Protein AF-A0A1Z4GR57-F1 (afdb_monomer_lite)

Structure (mmCIF, N/CA/C/O backbone):
data_AF-A0A1Z4GR57-F1
#
_entry.id   AF-A0A1Z4GR57-F1
#
loop_
_atom_site.group_PDB
_atom_site.id
_atom_site.type_symbol
_atom_site.label_atom_id
_atom_site.label_alt_id
_atom_site.label_comp_id
_atom_site.label_asym_id
_atom_site.label_entity_id
_atom_site.label_seq_id
_atom_site.pdbx_PDB_ins_code
_atom_site.Cartn_x
_atom_site.Cartn_y
_atom_site.Cartn_z
_atom_site.occupancy
_atom_site.B_iso_or_equiv
_atom_site.auth_seq_id
_atom_site.auth_comp_id
_atom_site.auth_asym_id
_atom_site.auth_atom_id
_atom_site.pdbx_PDB_model_num
ATOM 1 N N . MET A 1 1 ? -4.574 23.357 -14.751 1.00 42.66 1 MET A N 1
ATOM 2 C CA . MET A 1 1 ? -4.549 22.077 -14.003 1.00 42.66 1 MET A CA 1
ATOM 3 C C . MET A 1 1 ? -5.252 22.141 -12.640 1.00 42.66 1 MET A C 1
ATOM 5 O O . MET A 1 1 ? -5.499 21.098 -12.061 1.00 42.66 1 MET A O 1
ATOM 9 N N . THR A 1 2 ? -5.657 23.315 -12.144 1.00 31.98 2 THR A N 1
ATOM 10 C CA . THR A 1 2 ? -6.322 23.489 -10.835 1.00 31.98 2 THR A CA 1
ATOM 11 C C . THR A 1 2 ? -7.775 22.995 -10.785 1.00 31.98 2 THR A C 1
ATOM 13 O O . THR A 1 2 ? -8.180 22.404 -9.797 1.00 31.98 2 THR A O 1
ATOM 16 N N . ARG A 1 3 ? -8.556 23.144 -11.865 1.00 28.36 3 ARG A N 1
ATOM 17 C CA . ARG A 1 3 ? -10.007 22.853 -11.862 1.00 28.36 3 ARG A CA 1
ATOM 18 C C . ARG A 1 3 ? -10.368 21.357 -11.758 1.00 28.36 3 ARG A C 1
ATOM 20 O O . ARG A 1 3 ? -11.441 21.025 -11.270 1.00 28.36 3 ARG A O 1
ATOM 27 N N . THR A 1 4 ? -9.483 20.454 -12.186 1.00 39.44 4 THR A N 1
ATOM 28 C CA . THR A 1 4 ? -9.696 18.993 -12.132 1.00 39.44 4 THR A CA 1
ATOM 29 C C . THR A 1 4 ? -9.358 18.398 -10.762 1.00 39.44 4 THR A C 1
ATOM 31 O O . THR A 1 4 ? -10.115 17.561 -10.271 1.00 39.44 4 THR A O 1
ATOM 34 N N . ALA A 1 5 ? -8.285 18.868 -10.112 1.00 37.75 5 ALA A N 1
ATOM 35 C CA . ALA A 1 5 ? -7.893 18.437 -8.765 1.00 37.75 5 ALA A CA 1
ATOM 36 C C . ALA A 1 5 ? -8.927 18.847 -7.700 1.00 37.75 5 ALA A C 1
ATOM 38 O O . ALA A 1 5 ? -9.282 18.033 -6.850 1.00 37.75 5 ALA A O 1
ATOM 39 N N . THR A 1 6 ? -9.487 20.059 -7.803 1.00 46.75 6 THR A N 1
ATOM 40 C CA . THR A 1 6 ? -10.558 20.531 -6.909 1.00 46.75 6 THR A CA 1
ATOM 41 C C . THR A 1 6 ? -11.813 19.659 -7.021 1.00 46.75 6 THR A C 1
ATOM 43 O O . THR A 1 6 ? -12.333 19.220 -6.001 1.00 46.75 6 THR A O 1
ATOM 46 N N . SER A 1 7 ? -12.230 19.288 -8.241 1.00 49.38 7 SER A N 1
ATOM 47 C CA . SER A 1 7 ? -13.405 18.417 -8.433 1.00 49.38 7 SER A CA 1
ATOM 48 C C . SER A 1 7 ? -13.207 16.989 -7.898 1.00 49.38 7 SER A C 1
ATOM 50 O O . SER A 1 7 ? -14.155 16.362 -7.430 1.00 49.38 7 SER A O 1
ATOM 52 N N . SER A 1 8 ? -11.968 16.480 -7.929 1.00 53.84 8 SER A N 1
ATOM 53 C CA . SER A 1 8 ? -11.618 15.155 -7.400 1.00 53.84 8 SER A CA 1
ATOM 54 C C . SER A 1 8 ? -11.653 15.137 -5.869 1.00 53.84 8 SER A C 1
ATOM 56 O O . SER A 1 8 ? -12.240 14.234 -5.273 1.00 53.84 8 SER A O 1
ATOM 58 N N . ASN A 1 9 ? -11.108 16.171 -5.220 1.00 62.72 9 ASN A N 1
ATOM 59 C CA . ASN A 1 9 ? -11.150 16.299 -3.762 1.00 62.72 9 ASN A CA 1
ATOM 60 C C . ASN A 1 9 ? -12.577 16.529 -3.240 1.00 62.72 9 ASN A C 1
ATOM 62 O O . ASN A 1 9 ? -12.956 15.936 -2.231 1.00 62.72 9 ASN A O 1
ATOM 66 N N . GLU A 1 10 ? -13.398 17.305 -3.951 1.00 70.88 10 GLU A N 1
ATOM 67 C CA . GLU A 1 10 ? -14.823 17.473 -3.629 1.00 70.88 10 GLU A CA 1
ATOM 68 C C . GLU A 1 10 ? -15.596 16.151 -3.729 1.00 70.88 10 GLU A C 1
ATOM 70 O O . GLU A 1 10 ? -16.397 15.824 -2.850 1.00 70.88 10 GLU A O 1
ATOM 75 N N . ALA A 1 11 ? -15.333 15.351 -4.767 1.00 71.25 11 ALA A N 1
ATOM 76 C CA . ALA A 1 11 ? -15.950 14.037 -4.920 1.00 71.25 11 ALA A CA 1
ATOM 77 C C . ALA A 1 11 ? -15.535 13.070 -3.797 1.00 71.25 11 ALA A C 1
ATOM 79 O O . ALA A 1 11 ? -16.400 12.406 -3.219 1.00 71.25 11 ALA A O 1
ATOM 80 N N . LYS A 1 12 ? -14.242 13.031 -3.437 1.00 75.56 12 LYS A N 1
ATOM 81 C CA . LYS A 1 12 ? -13.728 12.220 -2.318 1.00 75.56 12 LYS A CA 1
ATOM 82 C C . LYS A 1 12 ? -14.338 12.640 -0.979 1.00 75.56 12 LYS A C 1
ATOM 84 O O . LYS A 1 12 ? -14.822 11.781 -0.247 1.00 75.56 12 LYS A O 1
ATOM 89 N N . SER A 1 13 ? -14.417 13.944 -0.699 1.00 80.12 13 SER A N 1
ATOM 90 C CA . SER A 1 13 ? -15.080 14.471 0.505 1.00 80.12 13 SER A CA 1
ATOM 91 C C . SER A 1 13 ? -16.563 14.078 0.559 1.00 80.12 13 SER A C 1
ATOM 93 O O . SER A 1 13 ? -17.055 13.631 1.594 1.00 80.12 13 SER A O 1
ATOM 95 N N . LYS A 1 14 ? -17.285 14.138 -0.568 1.00 85.75 14 LYS A N 1
ATOM 96 C CA . LYS A 1 14 ? -18.696 13.720 -0.626 1.00 85.75 14 LYS A CA 1
ATOM 97 C C . LYS A 1 14 ? -18.886 12.225 -0.345 1.00 85.75 14 LYS A C 1
ATOM 99 O O . LYS A 1 14 ? -19.873 11.846 0.284 1.00 85.75 14 LYS A O 1
ATOM 104 N N . ILE A 1 15 ? -17.974 11.373 -0.815 1.00 88.19 15 ILE A N 1
ATOM 105 C CA . ILE A 1 15 ? -17.998 9.930 -0.526 1.00 88.19 15 ILE A CA 1
ATOM 106 C C . ILE A 1 15 ? -17.694 9.678 0.953 1.00 88.19 15 ILE A C 1
ATOM 108 O O . ILE A 1 15 ? -18.416 8.909 1.585 1.00 88.19 15 ILE A O 1
ATOM 112 N N . ALA A 1 16 ? -16.685 10.355 1.508 1.00 91.69 16 ALA A N 1
ATOM 113 C CA . ALA A 1 16 ? -16.329 10.260 2.919 1.00 91.69 16 ALA A CA 1
ATOM 114 C C . ALA A 1 16 ? -17.514 10.614 3.829 1.00 91.69 16 ALA A C 1
ATOM 116 O O . ALA A 1 16 ? -17.901 9.801 4.667 1.00 91.69 16 ALA A O 1
ATOM 117 N N . LYS A 1 17 ? -18.177 11.754 3.578 1.00 94.38 17 LYS A N 1
ATOM 118 C CA . LYS A 1 17 ? -19.392 12.169 4.302 1.00 94.38 17 LYS A CA 1
ATOM 119 C C . LYS A 1 17 ? -20.479 11.098 4.275 1.00 94.38 17 LYS A C 1
ATOM 121 O O . LYS A 1 17 ? -20.983 10.719 5.322 1.00 94.38 17 LYS A O 1
ATOM 126 N N . ARG A 1 18 ? -20.777 10.531 3.101 1.00 93.94 18 ARG A N 1
ATOM 127 C CA . ARG A 1 18 ? -21.782 9.458 2.964 1.00 93.94 18 ARG A CA 1
ATOM 128 C C . ARG A 1 18 ? -21.421 8.192 3.741 1.00 93.94 18 ARG A C 1
ATOM 130 O O . ARG A 1 18 ? -22.313 7.536 4.273 1.00 93.94 18 ARG A O 1
ATOM 137 N N . ARG A 1 19 ? -20.139 7.812 3.779 1.00 94.69 19 ARG A N 1
ATOM 138 C CA . ARG A 1 19 ? -19.682 6.645 4.551 1.00 94.69 19 ARG A CA 1
ATOM 139 C C . ARG A 1 19 ? -19.833 6.889 6.048 1.00 94.69 19 ARG A C 1
ATOM 141 O O . ARG A 1 19 ? -20.390 6.033 6.728 1.00 94.69 19 ARG A O 1
ATOM 148 N N . ILE A 1 20 ? -19.432 8.069 6.523 1.00 97.38 20 ILE A N 1
ATOM 149 C CA . ILE A 1 20 ? -19.618 8.491 7.918 1.00 97.38 20 ILE A CA 1
ATOM 150 C C . ILE A 1 20 ? -21.111 8.503 8.266 1.00 97.38 20 ILE A C 1
ATOM 152 O O . ILE A 1 20 ? -21.513 7.848 9.216 1.00 97.38 20 ILE A O 1
ATOM 156 N N . GLU A 1 21 ? -21.959 9.134 7.449 1.00 96.81 21 GLU A N 1
ATOM 157 C CA . GLU A 1 21 ? -23.418 9.147 7.634 1.00 96.81 21 GLU A CA 1
ATOM 158 C C . GLU A 1 21 ? -24.011 7.732 7.692 1.00 96.81 21 GLU A C 1
ATOM 160 O O . GLU A 1 21 ? -24.845 7.437 8.548 1.00 96.81 21 GLU A O 1
ATOM 165 N N . SER A 1 22 ? -23.579 6.833 6.802 1.00 96.06 22 SER A N 1
ATOM 166 C CA . SER A 1 22 ? -24.030 5.439 6.797 1.00 96.06 22 SER A CA 1
ATOM 167 C C . SER A 1 22 ? -23.591 4.684 8.052 1.00 96.06 22 SER A C 1
ATOM 169 O O . SER A 1 22 ? -24.362 3.874 8.569 1.00 96.06 22 SER A O 1
ATOM 171 N N . PHE A 1 23 ? -22.371 4.924 8.531 1.00 97.50 23 PHE A N 1
ATOM 172 C CA . PHE A 1 23 ? -21.847 4.340 9.762 1.00 97.50 23 PHE A CA 1
ATOM 173 C C . PHE A 1 23 ? -22.635 4.842 10.979 1.00 97.50 23 PHE A C 1
ATOM 175 O O . PHE A 1 23 ? -23.180 4.035 11.732 1.00 97.50 23 PHE A O 1
ATOM 182 N N . THR A 1 24 ? -22.814 6.159 11.101 1.00 97.56 24 THR A N 1
ATOM 183 C CA . THR A 1 24 ? -23.592 6.792 12.174 1.00 97.56 24 THR A CA 1
ATOM 184 C C . THR A 1 24 ? -25.047 6.334 12.161 1.00 97.56 24 THR A C 1
ATOM 186 O O . THR A 1 24 ? -25.613 6.044 13.208 1.00 97.56 24 THR A O 1
ATOM 189 N N . LYS A 1 25 ? -25.667 6.193 10.984 1.00 96.94 25 LYS A N 1
ATOM 190 C CA . LYS A 1 25 ? -27.041 5.682 10.871 1.00 96.94 25 LYS A CA 1
ATOM 191 C C . LYS A 1 25 ? -27.164 4.229 11.332 1.00 96.94 25 LYS A C 1
ATOM 193 O O . LYS A 1 25 ? -28.206 3.849 11.859 1.00 96.94 25 LYS A O 1
ATOM 198 N N . ARG A 1 26 ? -26.138 3.410 11.090 1.00 96.75 26 ARG A N 1
ATOM 199 C CA . ARG A 1 26 ? -26.137 1.988 11.449 1.00 96.75 26 ARG A CA 1
ATOM 200 C C . ARG A 1 26 ? -25.920 1.772 12.944 1.00 96.75 26 ARG A C 1
ATOM 202 O O . ARG A 1 26 ? -26.606 0.935 13.520 1.00 96.75 26 ARG A O 1
ATOM 209 N N . PHE A 1 27 ? -24.963 2.479 13.538 1.00 97.38 27 PHE A N 1
ATOM 210 C CA . PHE A 1 27 ? -24.504 2.199 14.900 1.00 97.38 27 PHE A CA 1
ATOM 211 C C . PHE A 1 27 ? -24.926 3.247 15.936 1.00 97.38 27 PHE A C 1
ATOM 213 O O . PHE A 1 27 ? -24.988 2.948 17.124 1.00 97.38 27 PHE A O 1
ATOM 220 N N . GLY A 1 28 ? -25.291 4.448 15.490 1.00 96.88 28 GLY A N 1
ATOM 221 C CA . GLY A 1 28 ? -25.711 5.556 16.338 1.00 96.88 28 GLY A CA 1
ATOM 222 C C . GLY A 1 28 ? -24.628 6.613 16.546 1.00 96.88 28 GLY A C 1
ATOM 223 O O . GLY A 1 28 ? -23.469 6.470 16.153 1.00 96.88 28 GLY A O 1
ATOM 224 N N . GLU A 1 29 ? -25.038 7.706 17.183 1.00 96.75 29 GLU A N 1
ATOM 225 C CA . GLU A 1 29 ? -24.188 8.863 17.473 1.00 96.75 29 GLU A CA 1
ATOM 226 C C . GLU A 1 29 ? -23.002 8.561 18.417 1.00 96.75 29 GLU A C 1
ATOM 228 O O . GLU A 1 29 ? -21.906 9.059 18.156 1.00 96.75 29 GLU A O 1
ATOM 233 N N . PRO A 1 30 ? -23.124 7.687 19.440 1.00 98.12 30 PRO A N 1
ATOM 234 C CA . PRO A 1 30 ? -21.979 7.340 20.283 1.00 98.12 30 PRO A CA 1
ATOM 235 C C . PRO A 1 30 ? -20.807 6.702 19.519 1.00 98.12 30 PRO A C 1
ATOM 237 O O . PRO A 1 30 ? -19.645 7.006 19.789 1.00 98.12 30 PRO A O 1
ATOM 240 N N . HIS A 1 31 ? -21.079 5.860 18.516 1.00 98.38 31 HIS A N 1
ATOM 241 C CA . HIS A 1 31 ? -20.031 5.299 17.654 1.00 98.38 31 HIS A CA 1
ATOM 242 C C . HIS A 1 31 ? -19.372 6.365 16.784 1.00 98.38 31 HIS A C 1
ATOM 244 O O . HIS A 1 31 ? -18.164 6.315 16.557 1.00 98.38 31 HIS A O 1
ATOM 250 N N . PHE A 1 32 ? -20.145 7.348 16.321 1.00 98.19 32 PHE A N 1
ATOM 251 C CA . PHE A 1 32 ? -19.606 8.495 15.599 1.00 98.19 32 PHE A CA 1
ATOM 252 C C . PHE A 1 32 ? -18.640 9.313 16.466 1.00 98.19 32 PHE A C 1
ATOM 254 O O . PHE A 1 32 ? -17.563 9.676 15.998 1.00 98.19 32 PHE A O 1
ATOM 261 N N . TYR A 1 33 ? -18.956 9.533 17.745 1.00 98.50 33 TYR A N 1
ATOM 262 C CA . TYR A 1 33 ? -18.042 10.204 18.673 1.00 98.50 33 TYR A CA 1
ATOM 263 C C . TYR A 1 33 ? -16.714 9.456 18.830 1.00 98.50 33 TYR A C 1
ATOM 265 O O . TYR A 1 33 ? -15.650 10.076 18.776 1.00 98.50 33 TYR A O 1
ATOM 273 N N . LEU A 1 34 ? -16.753 8.122 18.945 1.00 98.69 34 LEU A N 1
ATOM 274 C CA . LEU A 1 34 ? -15.528 7.321 18.957 1.00 98.69 34 LEU A CA 1
ATOM 275 C C . LEU A 1 34 ? -14.750 7.457 17.646 1.00 98.69 34 LEU A C 1
ATOM 277 O O . LEU A 1 34 ? -13.534 7.613 17.692 1.00 98.69 34 LEU A O 1
ATOM 281 N N . ALA A 1 35 ? -15.431 7.439 16.497 1.00 98.56 35 ALA A N 1
ATOM 282 C CA . ALA A 1 35 ? -14.794 7.621 15.194 1.00 98.56 35 ALA A CA 1
ATOM 283 C C . ALA A 1 35 ? -14.088 8.985 15.086 1.00 98.56 35 ALA A C 1
ATOM 285 O O . ALA A 1 35 ? -12.955 9.049 14.609 1.00 98.56 35 ALA A O 1
ATOM 286 N N . CYS A 1 36 ? -14.696 10.059 15.599 1.00 98.44 36 CYS A N 1
ATOM 287 C CA . CYS A 1 36 ? -14.069 11.382 15.678 1.00 98.44 36 CYS A CA 1
ATOM 288 C C . CYS A 1 36 ? -12.788 11.373 16.527 1.00 98.44 36 CYS A C 1
ATOM 290 O O . CYS A 1 36 ? -11.775 11.932 16.109 1.00 98.44 36 CYS A O 1
ATOM 292 N N . HIS A 1 37 ? -12.795 10.715 17.691 1.00 98.62 37 HIS A N 1
ATOM 293 C CA . HIS A 1 37 ? -11.592 10.574 18.522 1.00 98.62 37 HIS A CA 1
ATOM 294 C C . HIS A 1 37 ? -10.522 9.697 17.849 1.00 98.62 37 HIS A C 1
ATOM 296 O O . HIS A 1 37 ? -9.336 10.025 17.873 1.00 98.62 37 HIS A O 1
ATOM 302 N N . ALA A 1 38 ? -10.939 8.604 17.212 1.00 98.44 38 ALA A N 1
ATOM 303 C CA . ALA A 1 38 ? -10.072 7.655 16.521 1.00 98.44 38 ALA A CA 1
ATOM 304 C C . ALA A 1 38 ? -9.415 8.240 15.260 1.00 98.44 38 ALA A C 1
ATOM 306 O O . ALA A 1 38 ? -8.348 7.787 14.858 1.00 98.44 38 ALA A O 1
ATOM 307 N N . ALA A 1 39 ? -10.005 9.274 14.657 1.00 97.75 39 ALA A N 1
ATOM 308 C CA . ALA A 1 39 ? -9.408 9.997 13.536 1.00 97.75 39 ALA A CA 1
ATOM 309 C C . ALA A 1 39 ? -8.190 10.849 13.937 1.00 97.75 39 ALA A C 1
ATOM 311 O O . ALA A 1 39 ? -7.437 11.283 13.064 1.00 97.75 39 ALA A O 1
ATOM 312 N N . PHE A 1 40 ? -7.981 11.106 15.234 1.00 97.81 40 PHE A N 1
ATOM 313 C CA . PHE A 1 40 ? -6.868 11.927 15.706 1.00 97.81 40 PHE A CA 1
ATOM 314 C C . PHE A 1 40 ? -5.499 11.250 15.560 1.00 97.81 40 PHE A C 1
ATOM 316 O O . PHE A 1 40 ? -4.642 11.839 14.891 1.00 97.81 40 PHE A O 1
ATOM 323 N N . PRO A 1 41 ? -5.265 10.028 16.079 1.00 96.94 41 PRO A N 1
ATOM 324 C CA . PRO A 1 41 ? -4.079 9.259 15.716 1.00 96.94 41 PRO A CA 1
ATOM 325 C C . PRO A 1 41 ? -3.933 9.096 14.199 1.00 96.94 41 PRO A C 1
ATOM 327 O O . PRO A 1 41 ? -4.907 9.136 13.444 1.00 96.94 41 PRO A O 1
ATOM 330 N N . LEU A 1 42 ? -2.698 8.920 13.735 1.00 92.50 42 LEU A N 1
ATOM 331 C CA . LEU A 1 42 ? -2.450 8.650 12.318 1.00 92.50 42 LEU A CA 1
ATOM 332 C C . LEU A 1 42 ? -2.842 7.216 11.941 1.00 92.50 42 LEU A C 1
ATOM 334 O O . LEU A 1 42 ? -3.368 6.978 10.861 1.00 92.50 42 LEU A O 1
ATOM 338 N N . ALA A 1 43 ? -2.606 6.289 12.863 1.00 92.56 43 ALA A N 1
ATOM 339 C CA . ALA A 1 43 ? -2.978 4.887 12.766 1.00 92.56 43 ALA A CA 1
ATOM 340 C C . ALA A 1 43 ? -3.443 4.368 14.137 1.00 92.56 43 ALA A C 1
ATOM 342 O O . ALA A 1 43 ? -3.161 4.966 15.179 1.00 92.56 43 ALA A O 1
ATOM 343 N N . LEU A 1 44 ? -4.171 3.262 14.139 1.00 95.12 44 LEU A N 1
ATOM 344 C CA . LEU A 1 44 ? -4.877 2.715 15.287 1.00 95.12 44 LEU A CA 1
ATOM 345 C C . LEU A 1 44 ? -4.426 1.287 15.550 1.00 95.12 44 LEU A C 1
ATOM 347 O O . LEU A 1 44 ? -4.301 0.487 14.630 1.00 95.12 44 LEU A O 1
ATOM 351 N N . THR A 1 45 ? -4.260 0.954 16.822 1.00 93.94 45 THR A N 1
ATOM 352 C CA . THR A 1 45 ? -4.267 -0.434 17.284 1.00 93.94 45 THR A CA 1
ATOM 353 C C . THR A 1 45 ? -5.534 -0.669 18.105 1.00 93.94 45 THR A C 1
ATOM 355 O O . THR A 1 45 ? -6.080 0.300 18.647 1.00 93.94 45 THR A O 1
ATOM 358 N N . PRO A 1 46 ? -6.022 -1.917 18.240 1.00 94.50 46 PRO A N 1
ATOM 359 C CA . PRO A 1 46 ? -7.118 -2.221 19.156 1.00 94.50 46 PRO A CA 1
ATOM 360 C C . PRO A 1 46 ? -6.839 -1.698 20.565 1.00 94.50 46 PRO A C 1
ATOM 362 O O . PRO A 1 46 ? -7.708 -1.078 21.170 1.00 94.50 46 PRO A O 1
ATOM 365 N N . ASP A 1 47 ? -5.604 -1.866 21.045 1.00 94.31 47 ASP A N 1
ATOM 366 C CA . ASP A 1 47 ? -5.160 -1.360 22.344 1.00 94.31 47 ASP A CA 1
ATOM 367 C C . ASP A 1 47 ? -5.303 0.167 22.453 1.00 94.31 47 ASP A C 1
ATOM 369 O O . ASP A 1 47 ? -5.989 0.656 23.351 1.00 94.31 47 ASP A O 1
ATOM 373 N N . LEU A 1 48 ? -4.739 0.929 21.510 1.00 95.56 48 LEU A N 1
ATOM 374 C CA . LEU A 1 48 ? -4.854 2.390 21.491 1.00 95.56 48 LEU A CA 1
ATOM 375 C C . LEU A 1 48 ? -6.320 2.835 21.425 1.00 95.56 48 LEU A C 1
ATOM 377 O O . LEU A 1 48 ? -6.718 3.768 22.122 1.00 95.56 48 LEU A O 1
ATOM 381 N N . LEU A 1 49 ? -7.142 2.165 20.615 1.00 97.94 49 LEU A N 1
ATOM 382 C CA . LEU A 1 49 ? -8.546 2.528 20.459 1.00 97.94 49 LEU A CA 1
ATOM 383 C C . LEU A 1 49 ? -9.376 2.215 21.715 1.00 97.94 49 LEU A C 1
ATOM 385 O O . LEU A 1 49 ? -10.237 3.015 22.078 1.00 97.94 49 LEU A O 1
ATOM 389 N N . TYR A 1 50 ? -9.086 1.124 22.431 1.00 98.06 50 TYR A N 1
ATOM 390 C CA . TYR A 1 50 ? -9.677 0.870 23.748 1.00 98.06 50 TYR A CA 1
ATOM 391 C C . TYR A 1 50 ? -9.238 1.908 24.784 1.00 98.06 50 TYR A C 1
ATOM 393 O O . TYR A 1 50 ? -10.064 2.345 25.586 1.00 98.06 50 TYR A O 1
ATOM 401 N N . HIS A 1 51 ? -7.982 2.360 24.755 1.00 98.06 51 HIS A N 1
ATOM 402 C CA . HIS A 1 51 ? -7.539 3.434 25.643 1.00 98.06 51 HIS A CA 1
ATOM 403 C C . HIS A 1 51 ? -8.218 4.769 25.310 1.00 98.06 51 HIS A C 1
ATOM 405 O O . HIS A 1 51 ? -8.626 5.481 26.229 1.00 98.06 51 HIS A O 1
ATOM 411 N N . LEU A 1 52 ? -8.408 5.096 24.027 1.00 98.25 52 LEU A N 1
ATOM 412 C CA . LEU A 1 52 ? -9.207 6.254 23.617 1.00 98.25 52 LEU A CA 1
ATOM 413 C C . LEU A 1 52 ? -10.643 6.133 24.134 1.00 98.25 52 LEU A C 1
ATOM 415 O O . LEU A 1 52 ? -11.147 7.044 24.786 1.00 98.25 52 LEU A O 1
ATOM 419 N N . TRP A 1 53 ? -11.286 4.990 23.899 1.00 98.44 53 TRP A N 1
ATOM 420 C CA . TRP A 1 53 ? -12.630 4.723 24.400 1.00 98.44 53 TRP A CA 1
ATOM 421 C C . TRP A 1 53 ? -12.713 4.914 25.921 1.00 98.44 53 TRP A C 1
ATOM 423 O O . TRP A 1 53 ? -13.590 5.633 26.392 1.00 98.44 53 TRP A O 1
ATOM 433 N N . ALA A 1 54 ? -11.787 4.346 26.694 1.00 97.81 54 ALA A N 1
ATOM 434 C CA . ALA A 1 54 ? -11.816 4.423 28.153 1.00 97.81 54 ALA A CA 1
ATOM 435 C C . ALA A 1 54 ? -11.620 5.852 28.695 1.00 97.81 54 ALA A C 1
ATOM 437 O O . ALA A 1 54 ? -12.224 6.210 29.705 1.00 97.81 54 ALA A O 1
ATOM 438 N N . ASN A 1 55 ? -10.796 6.672 28.035 1.00 98.00 55 ASN A N 1
ATOM 439 C CA . ASN A 1 55 ? -10.453 8.017 28.512 1.00 98.00 55 ASN A CA 1
ATOM 440 C C . ASN A 1 55 ? -11.426 9.108 28.033 1.00 98.00 55 ASN A C 1
ATOM 442 O O . ASN A 1 55 ? -11.505 10.167 28.651 1.00 98.00 55 ASN A O 1
ATOM 446 N N . PHE A 1 56 ? -12.185 8.862 26.962 1.00 98.00 56 PHE A N 1
ATOM 447 C CA . PHE A 1 56 ? -12.998 9.881 26.291 1.00 98.00 56 PHE A CA 1
ATOM 448 C C . PHE A 1 56 ? -14.493 9.527 26.268 1.00 98.00 56 PHE A C 1
ATOM 450 O O . PHE A 1 56 ? -15.132 9.533 25.219 1.00 98.00 56 PHE A O 1
ATOM 457 N N . GLN A 1 57 ? -15.055 9.224 27.445 1.00 98.00 57 GLN A N 1
ATOM 458 C CA . GLN A 1 57 ? -16.489 8.930 27.641 1.00 98.00 57 GLN A CA 1
ATOM 459 C C . GLN A 1 57 ? -17.365 10.163 27.892 1.00 98.00 57 GLN A C 1
ATOM 461 O O . GLN A 1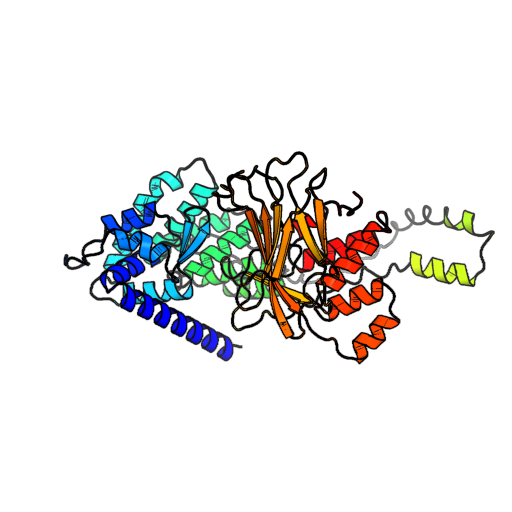 57 ? -18.593 10.060 27.883 1.00 98.00 57 GLN A O 1
ATOM 466 N N . GLN A 1 58 ? -16.755 11.317 28.143 1.00 98.06 58 GLN A N 1
ATOM 467 C CA . GLN A 1 58 ? -17.447 12.581 28.381 1.00 98.06 58 GLN A CA 1
ATOM 468 C C . GLN A 1 58 ? -17.025 13.609 27.346 1.00 98.06 58 GLN A C 1
ATOM 470 O O . GLN A 1 58 ? -15.882 13.573 26.898 1.00 98.06 58 GLN A O 1
ATOM 475 N N . ASP A 1 59 ? -17.930 14.517 26.990 1.00 97.50 59 ASP A N 1
ATOM 476 C CA . ASP A 1 59 ? -17.675 15.689 26.155 1.00 97.50 59 ASP A CA 1
ATOM 477 C C . ASP A 1 59 ? -16.885 16.775 26.929 1.00 97.50 59 ASP A C 1
ATOM 479 O O . ASP A 1 59 ? -16.544 16.586 28.098 1.00 97.50 59 ASP A O 1
ATOM 483 N N . VAL A 1 60 ? -16.520 17.893 26.288 1.00 97.12 60 VAL A N 1
ATOM 484 C CA . VAL A 1 60 ? -15.732 18.958 26.959 1.00 97.12 60 VAL A CA 1
ATOM 485 C C . VAL A 1 60 ? -16.527 19.741 28.011 1.00 97.12 60 VAL A C 1
ATOM 487 O O . VAL A 1 60 ? -15.949 20.500 28.785 1.00 97.12 60 VAL A O 1
ATOM 490 N N . ASN A 1 61 ? -17.843 19.531 28.063 1.00 96.31 61 ASN A N 1
ATOM 491 C CA . ASN A 1 61 ? -18.769 20.095 29.039 1.00 96.31 61 ASN A CA 1
ATOM 492 C C . ASN A 1 61 ? -19.154 19.065 30.123 1.00 96.31 61 ASN A C 1
ATOM 494 O O . ASN A 1 61 ? -20.093 19.301 30.885 1.00 96.31 61 ASN A O 1
ATOM 498 N N . SER A 1 62 ? -18.440 17.934 30.201 1.00 96.12 62 SER A N 1
ATOM 499 C CA . SER A 1 62 ? -18.664 16.828 31.144 1.00 96.12 62 SER A CA 1
ATOM 500 C C . SER A 1 62 ? -19.968 16.036 30.944 1.00 96.12 62 SER A C 1
ATOM 502 O O . SER A 1 62 ? -20.372 15.281 31.831 1.00 96.12 62 SER A O 1
ATOM 504 N N . ASN A 1 63 ? -20.630 16.152 29.790 1.00 97.56 63 ASN A N 1
ATOM 505 C CA . ASN A 1 63 ? -21.789 15.323 29.451 1.00 97.56 63 ASN A CA 1
ATOM 506 C C . ASN A 1 63 ? -21.343 13.941 28.967 1.00 97.56 63 ASN A C 1
ATOM 508 O O . ASN A 1 63 ? -20.370 13.821 28.227 1.00 97.56 63 ASN A O 1
ATOM 512 N N . LEU A 1 64 ? -22.073 12.886 29.339 1.00 97.75 64 LEU A N 1
ATOM 513 C CA . LEU A 1 64 ? -21.768 11.524 28.894 1.00 97.75 64 LEU A CA 1
ATOM 514 C C . LEU A 1 64 ? -22.047 11.345 27.396 1.00 97.75 64 LEU A C 1
ATOM 516 O O . LEU A 1 64 ? -23.155 11.594 26.927 1.00 97.75 64 LEU A O 1
ATOM 520 N N . LEU A 1 65 ? -21.055 10.821 26.678 1.00 97.56 65 LEU A N 1
ATOM 521 C CA . LEU A 1 65 ? -21.144 10.450 25.263 1.00 97.56 65 LEU A CA 1
ATOM 522 C C . LEU A 1 65 ? -21.761 9.057 25.059 1.00 97.56 65 LEU A C 1
ATOM 524 O O . LEU A 1 65 ? -22.167 8.722 23.950 1.00 97.56 65 LEU A O 1
ATOM 528 N N . ASN A 1 66 ? -21.835 8.251 26.128 1.00 97.12 66 ASN A N 1
ATOM 529 C CA . ASN A 1 66 ? -22.427 6.907 26.155 1.00 97.12 66 ASN A CA 1
ATOM 530 C C . ASN A 1 66 ? -21.864 5.957 25.082 1.00 97.12 66 ASN A C 1
ATOM 532 O O . ASN A 1 66 ? -22.611 5.195 24.466 1.00 97.12 66 ASN A O 1
ATOM 536 N N . ILE A 1 67 ? -20.550 6.000 24.846 1.00 98.31 67 ILE A N 1
ATOM 537 C CA . ILE A 1 67 ? -19.893 5.191 23.814 1.00 98.31 67 ILE A CA 1
ATOM 538 C C . ILE A 1 67 ? -19.788 3.743 24.315 1.00 98.31 67 ILE A C 1
ATOM 540 O O . ILE A 1 67 ? -19.060 3.488 25.280 1.00 98.31 67 ILE A O 1
ATOM 544 N N . PRO A 1 68 ? -20.461 2.763 23.688 1.00 97.44 68 PRO A N 1
ATOM 545 C CA . PRO A 1 68 ? -20.413 1.387 24.162 1.00 97.44 68 PRO A CA 1
ATOM 546 C C . PRO A 1 68 ? -19.050 0.758 23.848 1.00 97.44 68 PRO A C 1
ATOM 548 O O . PRO A 1 68 ? -18.435 1.068 22.833 1.00 97.44 68 PRO A O 1
ATOM 551 N N . TRP A 1 69 ? -18.585 -0.170 24.687 1.00 93.56 69 TRP A N 1
ATOM 552 C CA . TRP A 1 69 ? -17.284 -0.834 24.500 1.00 93.56 69 TRP A CA 1
ATOM 553 C C . TRP A 1 69 ? -17.167 -1.565 23.149 1.00 93.56 69 TRP A C 1
ATOM 555 O O . TRP A 1 69 ? -16.088 -1.613 22.563 1.00 93.56 69 TRP A O 1
ATOM 565 N N . ILE A 1 70 ? -18.288 -2.077 22.619 1.00 96.88 70 ILE A N 1
ATOM 566 C CA . ILE A 1 70 ? -18.348 -2.754 21.313 1.00 96.88 70 ILE A CA 1
ATOM 567 C C . ILE A 1 70 ? -18.056 -1.809 20.137 1.00 96.88 70 ILE A C 1
ATOM 569 O O . ILE A 1 70 ? -17.632 -2.271 19.080 1.00 96.88 70 ILE A O 1
ATOM 573 N N . ALA A 1 71 ? -18.187 -0.487 20.332 1.00 98.06 71 ALA A N 1
ATOM 574 C CA . ALA A 1 71 ? -17.906 0.504 19.296 1.00 98.06 71 ALA A CA 1
ATOM 575 C C . ALA A 1 71 ? -16.462 0.435 18.785 1.00 98.06 71 ALA A C 1
ATOM 577 O O . ALA A 1 71 ? -16.209 0.790 17.637 1.00 98.06 71 ALA A O 1
ATOM 578 N N . VAL A 1 72 ? -15.528 -0.057 19.606 1.00 97.94 72 VAL A N 1
ATOM 579 C CA . VAL A 1 72 ? -14.139 -0.297 19.200 1.00 97.94 72 VAL A CA 1
ATOM 580 C C . VAL A 1 72 ? -14.080 -1.325 18.069 1.00 97.94 72 VAL A C 1
ATOM 582 O O . VAL A 1 72 ? -13.523 -1.041 17.012 1.00 97.94 72 VAL A O 1
ATOM 585 N N . ALA A 1 73 ? -14.693 -2.495 18.259 1.00 96.12 73 ALA A N 1
ATOM 586 C CA . ALA A 1 73 ? -14.715 -3.544 17.243 1.00 96.12 73 ALA A CA 1
ATOM 587 C C . ALA A 1 73 ? -15.543 -3.126 16.019 1.00 96.12 73 ALA A C 1
ATOM 589 O O . ALA A 1 73 ? -15.099 -3.316 14.888 1.00 96.12 73 ALA A O 1
ATOM 590 N N . ASP A 1 74 ? -16.705 -2.503 16.240 1.00 98.06 74 ASP A N 1
ATOM 591 C CA . ASP A 1 74 ? -17.568 -2.022 15.157 1.00 98.06 74 ASP A CA 1
ATOM 592 C C . ASP A 1 74 ? -16.854 -0.997 14.269 1.00 98.06 74 ASP A C 1
ATOM 594 O O . ASP A 1 74 ? -17.028 -1.025 13.054 1.00 98.06 74 ASP A O 1
ATOM 598 N N . LEU A 1 75 ? -16.042 -0.107 14.852 1.00 98.12 75 LEU A N 1
ATOM 599 C CA . LEU A 1 75 ? -15.268 0.878 14.102 1.00 98.12 75 LEU A CA 1
ATOM 600 C C . LEU A 1 75 ? -14.132 0.222 13.309 1.00 98.12 75 LEU A C 1
ATOM 602 O O . LEU A 1 75 ? -14.027 0.470 12.108 1.00 98.12 75 LEU A O 1
ATOM 606 N N . LEU A 1 76 ? -13.310 -0.621 13.945 1.00 96.00 76 LEU A N 1
ATOM 607 C CA . LEU A 1 76 ? -12.172 -1.277 13.281 1.00 96.00 76 LEU A CA 1
ATOM 608 C C . LEU A 1 76 ? -12.604 -2.181 12.121 1.00 96.00 76 LEU A C 1
ATOM 610 O O . LEU A 1 76 ? -11.902 -2.258 11.120 1.00 96.00 76 LEU A O 1
ATOM 614 N N . LEU A 1 77 ? -13.765 -2.829 12.243 1.00 94.50 77 LEU A N 1
ATOM 615 C CA . LEU A 1 77 ? -14.324 -3.725 11.226 1.00 94.50 77 LEU A CA 1
ATOM 616 C C . LEU A 1 77 ? -15.287 -3.017 10.255 1.00 94.50 77 LEU A C 1
ATOM 618 O O . LEU A 1 77 ? -15.928 -3.666 9.423 1.00 94.50 77 LEU A O 1
ATOM 622 N N . SER A 1 78 ? -15.442 -1.696 10.371 1.00 95.25 78 SER A N 1
ATOM 623 C CA . SER A 1 78 ? -16.266 -0.907 9.454 1.00 95.25 78 SER A CA 1
ATOM 624 C C . SER A 1 78 ? -15.523 -0.560 8.167 1.00 95.25 78 SER A C 1
ATOM 626 O O . SER A 1 78 ? -14.307 -0.639 8.079 1.00 95.25 78 SER A O 1
ATOM 628 N N . ASN A 1 79 ? -16.260 -0.049 7.181 1.00 91.75 79 ASN A N 1
ATOM 629 C CA . ASN A 1 79 ? -15.691 0.519 5.957 1.00 91.75 79 ASN A CA 1
ATOM 630 C C . ASN A 1 79 ? -15.076 1.926 6.138 1.00 91.75 79 ASN A C 1
ATOM 632 O O . ASN A 1 79 ? -14.835 2.614 5.138 1.00 91.75 79 ASN A O 1
ATOM 636 N N . LEU A 1 80 ? -14.908 2.383 7.386 1.00 94.56 80 LEU A N 1
ATOM 637 C CA . LEU A 1 80 ? -14.160 3.596 7.712 1.00 94.56 80 LEU A CA 1
ATOM 638 C C . LEU A 1 80 ? -12.667 3.306 7.912 1.00 94.56 80 LEU A C 1
ATOM 640 O O . LEU A 1 80 ? -11.861 4.213 7.712 1.00 94.56 80 LEU A O 1
ATOM 644 N N . CYS A 1 81 ? -12.321 2.071 8.288 1.00 92.94 81 CYS A N 1
ATOM 645 C CA . CYS A 1 81 ? -10.966 1.636 8.603 1.00 92.94 81 CYS A CA 1
ATOM 646 C C . CYS A 1 81 ? -10.479 0.585 7.601 1.00 92.94 81 CYS A C 1
ATOM 648 O O . CYS A 1 81 ? -11.234 -0.300 7.206 1.00 92.94 81 CYS A O 1
ATOM 650 N N . ASP A 1 82 ? -9.195 0.647 7.272 1.00 88.19 82 ASP A N 1
ATOM 651 C CA . ASP A 1 82 ? -8.468 -0.378 6.534 1.00 88.19 82 ASP A CA 1
ATOM 652 C C . ASP A 1 82 ? -7.434 -1.021 7.470 1.00 88.19 82 ASP A C 1
ATOM 654 O O . ASP A 1 82 ? -6.703 -0.318 8.171 1.00 88.19 82 ASP A O 1
ATOM 658 N N . GLU A 1 83 ? -7.344 -2.353 7.491 1.00 88.00 83 GLU A N 1
ATOM 659 C CA . GLU A 1 83 ? -6.251 -3.053 8.178 1.00 88.00 83 GLU A CA 1
ATOM 660 C C . GLU A 1 83 ? -4.983 -2.972 7.314 1.00 88.00 83 GLU A C 1
ATOM 662 O O . GLU A 1 83 ? -4.910 -3.546 6.225 1.00 88.00 83 GLU A O 1
ATOM 667 N N . VAL A 1 84 ? -3.975 -2.246 7.799 1.00 80.12 84 VAL A N 1
ATOM 668 C CA . VAL A 1 84 ? -2.709 -1.984 7.087 1.00 80.12 84 VAL A CA 1
ATOM 669 C C . VAL A 1 84 ? -1.539 -2.812 7.622 1.00 80.12 84 VAL A C 1
ATOM 671 O O . VAL A 1 84 ? -0.450 -2.828 7.049 1.00 80.12 84 VAL A O 1
ATOM 674 N N . GLY A 1 85 ? -1.755 -3.530 8.720 1.00 72.06 85 GLY A N 1
ATOM 675 C CA . GLY A 1 85 ? -0.811 -4.457 9.324 1.00 72.06 85 GLY A CA 1
ATOM 676 C C . GLY A 1 85 ? -1.474 -5.218 10.466 1.00 72.06 85 GLY A C 1
ATOM 677 O O . GLY A 1 85 ? -2.597 -4.908 10.846 1.00 72.06 85 GLY A O 1
ATOM 678 N N . TYR A 1 86 ? -0.778 -6.203 11.038 1.00 72.06 86 TYR A N 1
ATOM 679 C CA . TYR A 1 86 ? -1.331 -6.969 12.158 1.00 72.06 86 TYR A CA 1
ATOM 680 C C . TYR A 1 86 ? -1.699 -6.036 13.313 1.00 72.06 86 TYR A C 1
ATOM 682 O O . TYR A 1 86 ? -0.816 -5.374 13.867 1.00 72.06 86 TYR A O 1
ATOM 690 N N . GLU A 1 87 ? -2.987 -6.017 13.662 1.00 82.25 87 GLU A N 1
ATOM 691 C CA . GLU A 1 87 ? -3.549 -5.132 14.688 1.00 82.25 87 GLU A CA 1
ATOM 692 C C . GLU A 1 87 ? -3.264 -3.643 14.433 1.00 82.25 87 GLU A C 1
ATOM 694 O O . GLU A 1 87 ? -3.266 -2.846 15.368 1.00 82.25 87 GLU A O 1
ATOM 699 N N . LEU A 1 88 ? -3.020 -3.261 13.179 1.00 87.69 88 LEU A N 1
ATOM 700 C CA . LEU A 1 88 ? -2.746 -1.892 12.775 1.00 87.69 88 LEU A CA 1
ATOM 701 C C . LEU A 1 88 ? -3.738 -1.472 11.696 1.00 87.69 88 LEU A C 1
ATOM 703 O O . LEU A 1 88 ? -3.793 -2.056 10.617 1.00 87.69 88 LEU A O 1
ATOM 707 N N . TYR A 1 89 ? -4.491 -0.426 11.995 1.00 93.94 89 TYR A N 1
ATOM 708 C CA . TYR A 1 89 ? -5.582 0.065 11.174 1.00 93.94 89 TYR A CA 1
ATOM 709 C C . TYR A 1 89 ? -5.366 1.535 10.844 1.00 93.94 89 TYR A C 1
ATOM 711 O O . TYR A 1 89 ? -4.858 2.298 11.665 1.00 93.94 89 TYR A O 1
ATOM 719 N N . GLU A 1 90 ? -5.796 1.956 9.668 1.00 92.69 90 GLU A N 1
ATOM 720 C CA . GLU A 1 90 ? -5.834 3.360 9.275 1.00 92.69 90 GLU A CA 1
ATOM 721 C C . GLU A 1 90 ? -7.259 3.731 8.891 1.00 92.69 90 GLU A C 1
ATOM 723 O O . GLU A 1 90 ? -7.952 2.967 8.227 1.00 92.69 90 GLU A O 1
ATOM 728 N N . ILE A 1 91 ? -7.710 4.912 9.306 1.00 94.94 91 ILE A N 1
ATOM 729 C CA . ILE A 1 91 ? -8.949 5.475 8.770 1.00 94.94 91 ILE A CA 1
ATOM 730 C C . ILE A 1 91 ? -8.615 6.061 7.399 1.00 94.94 91 ILE A C 1
ATOM 732 O O . ILE A 1 91 ? -7.657 6.834 7.296 1.00 94.94 91 ILE A O 1
ATOM 736 N N . ASP A 1 92 ? -9.405 5.729 6.369 1.00 88.62 92 ASP A N 1
ATOM 737 C CA . ASP A 1 92 ? -9.215 6.260 5.009 1.00 88.62 92 ASP A CA 1
ATOM 738 C C . ASP A 1 92 ? -8.984 7.775 5.053 1.00 88.62 92 ASP A C 1
ATOM 740 O O . ASP A 1 92 ? -9.699 8.504 5.739 1.00 88.62 92 ASP A O 1
ATOM 744 N N . TRP A 1 93 ? -7.996 8.269 4.307 1.00 84.38 93 TRP A N 1
ATOM 745 C CA . TRP A 1 93 ? -7.540 9.657 4.406 1.00 84.38 93 TRP A CA 1
ATOM 746 C C . TRP A 1 93 ? -8.670 10.692 4.256 1.00 84.38 93 TRP A C 1
ATOM 748 O O . TRP A 1 93 ? -8.714 11.671 5.006 1.00 84.38 93 TRP A O 1
ATOM 758 N N . ALA A 1 94 ? -9.606 10.488 3.320 1.00 89.62 94 ALA A N 1
ATOM 759 C CA . ALA A 1 94 ? -10.701 11.436 3.112 1.00 89.62 94 ALA A CA 1
ATOM 760 C C . ALA A 1 94 ? -11.711 11.380 4.267 1.00 89.62 94 ALA A C 1
ATOM 762 O O . ALA A 1 94 ? -12.229 12.418 4.680 1.00 89.62 94 ALA A O 1
ATOM 763 N N . ILE A 1 95 ? -11.957 10.183 4.806 1.00 94.81 95 ILE A N 1
ATOM 764 C CA . ILE A 1 95 ? -12.795 9.961 5.991 1.00 94.81 95 ILE A CA 1
ATOM 765 C C . ILE A 1 95 ? -12.146 10.575 7.230 1.00 94.81 95 ILE A C 1
ATOM 767 O O . ILE A 1 95 ? -12.808 11.313 7.955 1.00 94.81 95 ILE A O 1
ATOM 771 N N . ARG A 1 96 ? -10.850 10.338 7.448 1.00 94.81 96 ARG A N 1
ATOM 772 C CA . ARG A 1 96 ? -10.083 10.872 8.576 1.00 94.81 96 ARG A CA 1
ATOM 773 C C . ARG A 1 96 ? -10.137 12.395 8.600 1.00 94.81 96 ARG A C 1
ATOM 775 O O . ARG A 1 96 ? -10.447 12.974 9.635 1.00 94.81 96 ARG A O 1
ATOM 782 N N . ASN A 1 97 ? -9.888 13.046 7.464 1.00 91.25 97 ASN A N 1
ATOM 783 C CA . ASN A 1 97 ? -9.940 14.507 7.377 1.00 91.25 97 ASN A CA 1
ATOM 784 C C . ASN A 1 97 ? -11.343 15.053 7.651 1.00 91.25 97 ASN A C 1
ATOM 786 O O . ASN A 1 97 ? -11.490 16.054 8.348 1.00 91.25 97 ASN A O 1
ATOM 790 N N . GLU A 1 98 ? -12.377 14.386 7.138 1.00 95.00 98 GLU A N 1
ATOM 791 C CA . GLU A 1 98 ? -13.761 14.776 7.388 1.00 95.00 98 GLU A CA 1
ATOM 792 C C . GLU A 1 98 ? -14.144 14.610 8.869 1.00 95.00 98 GLU A C 1
ATOM 794 O O . GLU A 1 98 ? -14.685 15.540 9.462 1.00 95.00 98 GLU A O 1
ATOM 799 N N . LEU A 1 99 ? -13.794 13.484 9.498 1.00 97.25 99 LEU A N 1
ATOM 800 C CA . LEU A 1 99 ? -14.005 13.250 10.932 1.00 97.25 99 LEU A CA 1
ATOM 801 C C . LEU A 1 99 ? -13.248 14.263 11.798 1.00 97.25 99 LEU A C 1
ATOM 803 O O . LEU A 1 99 ? -13.787 14.733 12.793 1.00 97.25 99 LEU A O 1
ATOM 807 N N . LEU A 1 100 ? -12.029 14.648 11.417 1.00 95.19 100 LEU A N 1
ATOM 808 C CA . LEU A 1 100 ? -11.260 15.671 12.128 1.00 95.19 100 LEU A CA 1
ATOM 809 C C . LEU A 1 100 ? -11.857 17.070 11.994 1.00 95.19 100 LEU A C 1
ATOM 811 O O . LEU A 1 100 ? -11.815 17.839 12.953 1.00 95.19 100 LEU A O 1
ATOM 815 N N . ASN A 1 101 ? -12.419 17.412 10.836 1.00 93.44 101 ASN A N 1
ATOM 816 C CA . ASN A 1 101 ? -13.159 18.663 10.679 1.00 93.44 101 ASN A CA 1
ATOM 817 C C . ASN A 1 101 ? -14.424 18.647 11.542 1.00 93.44 101 ASN A C 1
ATOM 819 O O . ASN A 1 101 ? -14.670 19.590 12.287 1.00 93.44 101 ASN A O 1
ATOM 823 N N . GLN A 1 102 ? -15.164 17.537 11.544 1.00 96.00 102 GLN A N 1
ATOM 824 C CA . GLN A 1 102 ? -16.334 17.390 12.407 1.00 96.00 102 GLN A CA 1
ATOM 825 C C . GLN A 1 102 ? -15.963 17.406 13.896 1.00 96.00 102 GLN A C 1
ATOM 827 O O . GLN A 1 102 ? -16.677 18.015 14.680 1.00 96.00 102 GLN A O 1
ATOM 832 N N . LEU A 1 103 ? -14.827 16.831 14.301 1.00 96.56 103 LEU A N 1
ATOM 833 C CA . LEU A 1 103 ? -14.297 16.938 15.665 1.00 96.56 103 LEU A CA 1
ATOM 834 C C . LEU A 1 103 ? -14.039 18.406 16.058 1.00 96.56 103 LEU A C 1
ATOM 836 O O . LEU A 1 103 ? -14.383 18.810 17.168 1.00 96.56 103 LEU A O 1
ATOM 840 N N . LYS A 1 104 ? -13.449 19.202 15.156 1.00 94.50 104 LYS A N 1
ATOM 841 C CA . LYS A 1 104 ? -13.150 20.631 15.373 1.00 94.50 104 LYS A CA 1
ATOM 842 C C . LYS A 1 104 ? -14.401 21.497 15.465 1.00 94.50 104 LYS A C 1
ATOM 844 O O . LYS A 1 104 ? -14.443 22.405 16.289 1.00 94.50 104 LYS A O 1
ATOM 849 N N . ASP A 1 105 ? -15.391 21.225 14.624 1.00 94.81 105 ASP A N 1
ATOM 850 C CA . ASP A 1 105 ? -16.587 22.061 14.504 1.00 94.81 105 ASP A CA 1
ATOM 851 C C . ASP A 1 105 ? -17.691 21.658 15.498 1.00 94.81 105 ASP A C 1
ATOM 853 O O . ASP A 1 105 ? -18.655 22.399 15.700 1.00 94.81 105 ASP A O 1
ATOM 857 N N . ASN A 1 106 ? -17.570 20.489 16.137 1.00 94.06 106 ASN A N 1
ATOM 858 C CA . ASN A 1 106 ? -18.580 19.979 17.056 1.00 94.06 106 ASN A CA 1
ATOM 859 C C . ASN A 1 106 ? -18.494 20.661 18.441 1.00 94.06 106 ASN A C 1
ATOM 861 O O . ASN A 1 106 ? -17.441 20.604 19.084 1.00 94.06 106 ASN A O 1
ATOM 865 N N . PRO A 1 107 ? -19.600 21.237 18.958 1.00 93.44 107 PRO A N 1
ATOM 866 C CA . PRO A 1 107 ? -19.634 21.919 20.257 1.00 93.44 107 PRO A CA 1
ATOM 867 C C . PRO A 1 107 ? -19.370 21.005 21.468 1.00 93.44 107 PRO A C 1
ATOM 869 O O . PRO A 1 107 ? -19.001 21.500 22.531 1.00 93.44 107 PRO A O 1
ATOM 872 N N . CYS A 1 108 ? -19.523 19.685 21.328 1.00 93.19 108 CYS A N 1
ATOM 873 C CA . CYS A 1 108 ? -19.146 18.697 22.344 1.00 93.19 108 CYS A CA 1
ATOM 874 C C . CYS A 1 108 ? -17.621 18.504 22.453 1.00 93.19 108 CYS A C 1
ATOM 876 O O . CYS A 1 108 ? -17.137 17.931 23.433 1.00 93.19 108 CYS A O 1
ATOM 878 N N . PHE A 1 109 ? -16.848 18.951 21.459 1.00 96.50 109 PHE A N 1
ATOM 879 C CA . PHE A 1 109 ? -15.418 18.667 21.342 1.00 96.50 109 PHE A CA 1
ATOM 880 C C . PHE A 1 109 ? -14.593 19.936 21.116 1.00 96.50 109 PHE A C 1
ATOM 882 O O . PHE A 1 109 ? -14.002 20.480 22.050 1.00 96.50 109 PHE A O 1
ATOM 889 N N . GLY A 1 110 ? -14.518 20.398 19.870 1.00 94.81 110 GLY A N 1
ATOM 890 C CA . GLY A 1 110 ? -13.754 21.570 19.487 1.00 94.81 110 GLY A CA 1
ATOM 891 C C . GLY A 1 110 ? -12.248 21.456 19.727 1.00 94.81 110 GLY A C 1
ATOM 892 O O . GLY A 1 110 ? -11.667 20.378 19.891 1.00 94.81 110 GLY A O 1
ATOM 893 N N . GLN A 1 111 ? -11.597 22.618 19.770 1.00 94.00 111 GLN A N 1
ATOM 894 C CA . GLN A 1 111 ? -10.148 22.717 19.953 1.00 94.00 111 GLN A CA 1
ATOM 895 C C . GLN A 1 111 ? -9.679 22.150 21.300 1.00 94.00 111 GLN A C 1
ATOM 897 O O . GLN A 1 111 ? -8.573 21.620 21.390 1.00 94.00 111 GLN A O 1
ATOM 902 N N . GLN A 1 112 ? -10.508 22.228 22.344 1.00 96.62 112 GLN A N 1
ATOM 903 C CA . GLN A 1 112 ? -10.161 21.675 23.651 1.00 96.62 112 GLN A CA 1
ATOM 904 C C . GLN A 1 112 ? -9.976 20.154 23.575 1.00 96.62 112 GLN A C 1
ATOM 906 O O . GLN A 1 112 ? -8.945 19.650 24.021 1.00 96.62 112 GLN A O 1
ATOM 911 N N . ARG A 1 113 ? -10.900 19.427 22.930 1.00 98.12 113 ARG A N 1
ATOM 912 C CA . ARG A 1 113 ? -10.765 17.972 22.764 1.00 98.12 113 ARG A CA 1
ATOM 913 C C . ARG A 1 113 ? -9.498 17.588 22.005 1.00 98.12 113 ARG A C 1
ATOM 915 O O . ARG A 1 113 ? -8.863 16.594 22.335 1.00 98.12 113 ARG A O 1
ATOM 922 N N . ILE A 1 114 ? -9.104 18.377 21.009 1.00 97.00 114 ILE A N 1
ATOM 923 C CA . ILE A 1 114 ? -7.864 18.163 20.248 1.00 97.00 114 ILE A CA 1
ATOM 924 C C . ILE A 1 114 ? -6.630 18.251 21.149 1.00 97.00 114 ILE A C 1
ATOM 926 O O . ILE A 1 114 ? -5.727 17.424 21.036 1.00 97.00 114 ILE A O 1
ATOM 930 N N . LEU A 1 115 ? -6.591 19.227 22.058 1.00 97.31 115 LEU A N 1
ATOM 931 C CA . LEU A 1 115 ? -5.497 19.364 23.021 1.00 97.31 115 LEU A CA 1
ATOM 932 C C . LEU A 1 115 ? -5.457 18.175 23.990 1.00 97.31 115 LEU A C 1
ATOM 934 O O . LEU A 1 115 ? -4.382 17.654 24.284 1.00 97.31 115 LEU A O 1
ATOM 938 N N . GLU A 1 116 ? -6.617 17.706 24.445 1.00 98.38 116 GLU A N 1
ATOM 939 C CA . GLU A 1 116 ? -6.727 16.532 25.317 1.00 98.38 116 GLU A CA 1
ATOM 940 C C . GLU A 1 116 ? -6.282 15.243 24.609 1.00 98.38 116 GLU A C 1
ATOM 942 O O . GLU A 1 116 ? -5.479 14.492 25.161 1.00 98.38 116 GLU A O 1
ATOM 947 N N . LEU A 1 117 ? -6.726 15.021 23.366 1.00 98.50 117 LEU A N 1
ATOM 948 C CA . LEU A 1 117 ? -6.299 13.895 22.527 1.00 98.50 117 LEU A CA 1
ATOM 949 C C . LEU A 1 117 ? -4.796 13.945 22.237 1.00 98.50 117 LEU A C 1
ATOM 951 O O . LEU A 1 117 ? -4.125 12.917 22.301 1.00 98.50 117 LEU A O 1
ATOM 955 N N . SER A 1 118 ? -4.247 15.135 21.975 1.00 98.12 118 SER A N 1
ATOM 956 C CA . SER A 1 118 ? -2.806 15.336 21.809 1.00 98.12 118 SER A CA 1
ATOM 957 C C . SER A 1 118 ? -2.037 14.938 23.066 1.00 98.12 118 SER A C 1
ATOM 959 O O . SER A 1 118 ? -1.094 14.153 22.992 1.00 98.12 118 SER A O 1
ATOM 961 N N . ASN A 1 119 ? -2.443 15.448 24.230 1.00 98.06 119 ASN A N 1
ATOM 962 C CA . ASN A 1 119 ? -1.789 15.138 25.500 1.00 98.06 119 ASN A CA 1
ATOM 963 C C . ASN A 1 119 ? -1.863 13.643 25.822 1.00 98.06 119 ASN A C 1
ATOM 965 O O . ASN A 1 119 ? -0.861 13.051 26.228 1.00 98.06 119 ASN A O 1
ATOM 969 N N . PHE A 1 120 ? -3.025 13.032 25.592 1.00 98.31 120 PHE A N 1
ATOM 970 C CA . PHE A 1 120 ? -3.216 11.596 25.730 1.00 98.31 120 PHE A CA 1
ATOM 971 C C . PHE A 1 120 ? -2.279 10.813 24.802 1.00 98.31 120 PHE A C 1
ATOM 973 O O . PHE A 1 120 ? -1.557 9.939 25.273 1.00 98.31 120 PHE A O 1
ATOM 980 N N . LEU A 1 121 ? -2.226 11.149 23.509 1.00 97.69 121 LEU A N 1
ATOM 981 C CA . LEU A 1 121 ? -1.413 10.420 22.533 1.00 97.69 121 LEU A CA 1
ATOM 982 C C . LEU A 1 121 ? 0.089 10.553 22.831 1.00 97.69 121 LEU A C 1
ATOM 984 O O . LEU A 1 121 ? 0.823 9.571 22.749 1.00 97.69 121 LEU A O 1
ATOM 988 N N . LEU A 1 122 ? 0.544 11.737 23.254 1.00 96.50 122 LEU A N 1
ATOM 989 C CA . LEU A 1 122 ? 1.924 11.956 23.702 1.00 96.50 122 LEU A CA 1
ATOM 990 C C . LEU A 1 122 ? 2.266 11.143 24.956 1.00 96.50 122 LEU A C 1
ATOM 992 O O . LEU A 1 122 ? 3.374 10.614 25.061 1.00 96.50 122 LEU A O 1
ATOM 996 N N . ALA A 1 123 ? 1.337 11.041 25.910 1.00 96.12 123 ALA A N 1
ATOM 997 C CA . ALA A 1 123 ? 1.521 10.221 27.101 1.00 96.12 123 ALA A CA 1
ATOM 998 C C . ALA A 1 123 ? 1.559 8.727 26.749 1.00 96.12 123 ALA A C 1
ATOM 1000 O O . ALA A 1 123 ? 2.465 8.024 27.194 1.00 96.12 123 ALA A O 1
ATOM 1001 N N . TYR A 1 124 ? 0.629 8.275 25.905 1.00 94.56 124 TYR A N 1
ATOM 1002 C CA . TYR A 1 124 ? 0.509 6.885 25.472 1.00 94.56 124 TYR A CA 1
ATOM 1003 C C . TYR A 1 124 ? 1.731 6.407 24.672 1.00 94.56 124 TYR A C 1
ATOM 1005 O O . TYR A 1 124 ? 2.095 5.246 24.786 1.00 94.56 124 TYR A O 1
ATOM 1013 N N . MET A 1 125 ? 2.395 7.293 23.917 1.00 94.31 125 MET A N 1
ATOM 1014 C CA . MET A 1 125 ? 3.582 6.976 23.103 1.00 94.31 125 MET A CA 1
ATOM 1015 C C . MET A 1 125 ? 4.919 7.037 23.858 1.00 94.31 125 MET A C 1
ATOM 1017 O O . MET A 1 125 ? 5.968 6.726 23.288 1.00 94.31 125 MET A O 1
ATOM 1021 N N . ARG A 1 126 ? 4.926 7.473 25.124 1.00 92.12 126 ARG A N 1
ATOM 1022 C CA . ARG A 1 126 ? 6.161 7.791 25.860 1.00 92.12 126 ARG A CA 1
ATOM 1023 C C . ARG A 1 126 ? 7.118 6.603 25.974 1.00 92.12 126 ARG A C 1
ATOM 1025 O O . ARG A 1 126 ? 8.329 6.791 25.872 1.00 92.12 126 ARG A O 1
ATOM 1032 N N . GLU A 1 127 ? 6.598 5.401 26.198 1.00 88.19 127 GLU A N 1
ATOM 1033 C CA . GLU A 1 127 ? 7.424 4.195 26.329 1.00 88.19 127 GLU A CA 1
ATOM 1034 C C . GLU A 1 127 ? 7.930 3.711 24.966 1.00 88.19 127 GLU A C 1
ATOM 1036 O O . GLU A 1 127 ? 9.109 3.391 24.809 1.00 88.19 127 GLU A O 1
ATOM 1041 N N . GLN A 1 128 ? 7.068 3.736 23.950 1.00 89.44 128 GLN A N 1
ATOM 1042 C CA . GLN A 1 128 ? 7.350 3.266 22.596 1.00 89.44 128 GLN A CA 1
ATOM 1043 C C . GLN A 1 128 ? 8.403 4.139 21.901 1.00 89.44 128 GLN A C 1
ATOM 1045 O O . GLN A 1 128 ? 9.241 3.610 21.172 1.00 89.44 128 GLN A O 1
ATOM 1050 N N . LEU A 1 129 ? 8.436 5.447 22.189 1.00 90.06 129 LEU A N 1
ATOM 1051 C CA . LEU A 1 129 ? 9.492 6.357 21.722 1.00 90.06 129 LEU A CA 1
ATOM 1052 C C . LEU A 1 129 ? 10.894 5.944 22.209 1.00 90.06 129 LEU A C 1
ATOM 1054 O O . LEU A 1 129 ? 11.878 6.195 21.516 1.00 90.06 129 LEU A O 1
ATOM 1058 N N . ASN A 1 130 ? 10.987 5.274 23.362 1.00 89.25 130 ASN A N 1
ATOM 1059 C CA . ASN A 1 130 ? 12.241 4.777 23.938 1.00 89.25 130 ASN A CA 1
ATOM 1060 C C . ASN A 1 130 ? 12.509 3.296 23.622 1.00 89.25 130 ASN A C 1
ATOM 1062 O O . ASN A 1 130 ? 13.474 2.721 24.128 1.00 89.25 130 ASN A O 1
ATOM 1066 N N . SER A 1 131 ? 11.664 2.659 22.806 1.00 88.69 131 SER A N 1
ATOM 1067 C CA . SER A 1 131 ? 11.803 1.244 22.466 1.00 88.69 131 SER A CA 1
ATOM 1068 C C . SER A 1 131 ? 13.146 0.959 21.796 1.00 88.69 131 SER A C 1
ATOM 1070 O O . SER A 1 131 ? 13.634 1.742 20.983 1.00 88.69 131 SER A O 1
ATOM 1072 N N . SER A 1 132 ? 13.744 -0.200 22.068 1.00 84.69 132 SER A N 1
ATOM 1073 C CA . SER A 1 132 ? 14.934 -0.657 21.340 1.00 84.69 132 SER A CA 1
ATOM 1074 C C . SER A 1 132 ? 14.618 -1.038 19.887 1.00 84.69 132 SER A C 1
ATOM 1076 O O . SER A 1 132 ? 15.510 -0.984 19.037 1.00 84.69 132 SER A O 1
ATOM 1078 N N . ASN A 1 133 ? 13.352 -1.334 19.570 1.00 84.75 133 ASN A N 1
ATOM 1079 C CA . ASN A 1 133 ? 12.897 -1.692 18.229 1.00 84.75 133 ASN A CA 1
ATOM 1080 C C . ASN A 1 133 ? 12.669 -0.436 17.352 1.00 84.75 133 ASN A C 1
ATOM 1082 O O . ASN A 1 133 ? 11.806 0.377 17.693 1.00 84.75 133 ASN A O 1
ATOM 1086 N N . PRO A 1 134 ? 13.392 -0.280 16.222 1.00 79.75 134 PRO A N 1
ATOM 1087 C CA . PRO A 1 134 ? 13.230 0.852 15.307 1.00 79.75 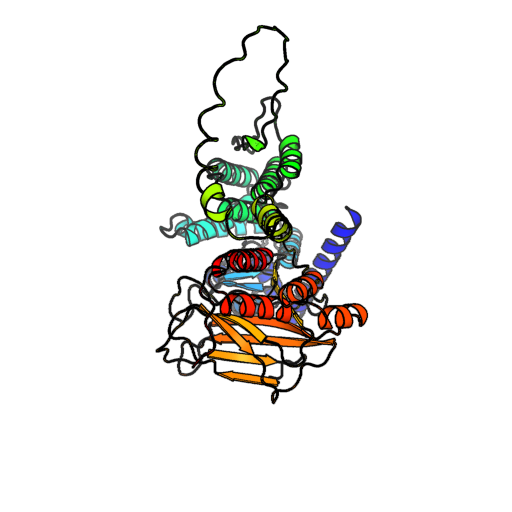134 PRO A CA 1
ATOM 1088 C C . PRO A 1 134 ? 11.808 1.037 14.770 1.00 79.75 134 PRO A C 1
ATOM 1090 O O . PRO A 1 134 ? 11.308 2.152 14.833 1.00 79.75 134 PRO A O 1
ATOM 1093 N N . ASP A 1 135 ? 11.125 -0.036 14.354 1.00 77.62 135 ASP A N 1
ATOM 1094 C CA . ASP A 1 135 ? 9.768 0.041 13.786 1.00 77.62 135 ASP A CA 1
ATOM 1095 C C . ASP A 1 135 ? 8.768 0.614 14.812 1.00 77.62 135 ASP A C 1
ATOM 1097 O O . ASP A 1 135 ? 7.895 1.415 14.478 1.00 77.62 135 ASP A O 1
ATOM 1101 N N . ILE A 1 136 ? 8.918 0.235 16.090 1.00 82.38 136 ILE A N 1
ATOM 1102 C CA . ILE A 1 136 ? 8.084 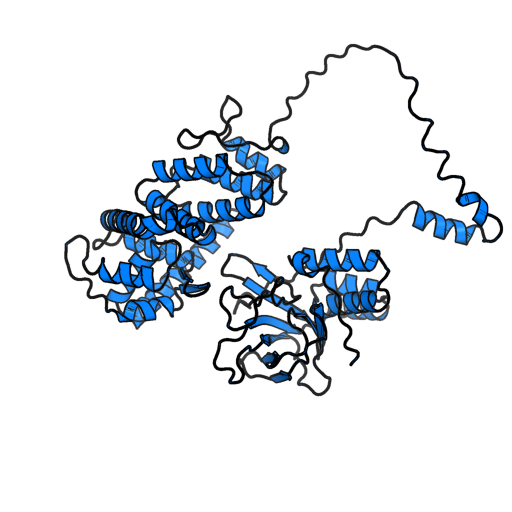0.745 17.191 1.00 82.38 136 ILE A CA 1
ATOM 1103 C C . ILE A 1 136 ? 8.377 2.226 17.445 1.00 82.38 136 ILE A C 1
ATOM 1105 O O . ILE A 1 136 ? 7.444 3.006 17.644 1.00 82.38 136 ILE A O 1
ATOM 1109 N N . ARG A 1 137 ? 9.655 2.627 17.414 1.00 88.75 137 ARG A N 1
ATOM 1110 C CA . ARG A 1 137 ? 10.031 4.039 17.557 1.00 88.75 137 ARG A CA 1
ATOM 1111 C C . ARG A 1 137 ? 9.515 4.880 16.397 1.00 88.75 137 ARG A C 1
ATOM 1113 O O . ARG A 1 137 ? 8.991 5.958 16.642 1.00 88.75 137 ARG A O 1
ATOM 1120 N N . ASP A 1 138 ? 9.625 4.395 15.163 1.00 85.50 138 ASP A N 1
ATOM 1121 C CA . ASP A 1 138 ? 9.154 5.093 13.964 1.00 85.50 138 ASP A CA 1
ATOM 1122 C C . ASP A 1 138 ? 7.642 5.305 13.986 1.00 85.50 138 ASP A C 1
ATOM 1124 O O . ASP A 1 138 ? 7.159 6.407 13.710 1.00 85.50 138 ASP A O 1
ATOM 1128 N N . PHE A 1 139 ? 6.895 4.268 14.372 1.00 86.81 139 PHE A N 1
ATOM 1129 C CA . PHE A 1 139 ? 5.458 4.369 14.595 1.00 86.81 139 PHE A CA 1
ATOM 1130 C C . PHE A 1 139 ? 5.135 5.408 15.675 1.00 86.81 139 PHE A C 1
ATOM 1132 O O . PHE A 1 139 ? 4.320 6.308 15.458 1.00 86.81 139 PHE A O 1
ATOM 1139 N N . ALA A 1 140 ? 5.813 5.331 16.822 1.00 91.25 140 ALA A N 1
ATOM 1140 C CA . ALA A 1 140 ? 5.587 6.256 17.923 1.00 91.25 140 ALA A CA 1
ATOM 1141 C C . ALA A 1 140 ? 5.951 7.703 17.566 1.00 91.25 140 ALA A C 1
ATOM 1143 O O . ALA A 1 140 ? 5.258 8.641 17.962 1.00 91.25 140 ALA A O 1
ATOM 1144 N N . GLN A 1 141 ? 6.995 7.893 16.762 1.00 93.50 141 GLN A N 1
ATOM 1145 C CA . GLN A 1 141 ? 7.428 9.196 16.277 1.00 93.50 141 GLN A CA 1
ATOM 1146 C C . GLN A 1 141 ? 6.389 9.822 15.339 1.00 93.50 141 GLN A C 1
ATOM 1148 O O . GLN A 1 141 ? 6.088 11.009 15.473 1.00 93.50 141 GLN A O 1
ATOM 1153 N N . ALA A 1 142 ? 5.787 9.035 14.441 1.00 92.94 142 ALA A N 1
ATOM 1154 C CA . ALA A 1 142 ? 4.712 9.505 13.567 1.00 92.94 142 ALA A CA 1
ATOM 1155 C C . ALA A 1 142 ? 3.478 9.966 14.366 1.00 92.94 142 ALA A C 1
ATOM 1157 O O . ALA A 1 142 ? 2.912 11.032 14.100 1.00 92.94 142 ALA A O 1
ATOM 1158 N N . GLN A 1 143 ? 3.099 9.207 15.397 1.00 95.56 143 GLN A N 1
ATOM 1159 C CA . GLN A 1 143 ? 2.005 9.570 16.304 1.00 95.56 143 GLN A CA 1
ATOM 1160 C C . GLN A 1 143 ? 2.336 10.824 17.124 1.00 95.56 143 GLN A C 1
ATOM 1162 O O . GLN A 1 143 ? 1.502 11.721 17.249 1.00 95.56 143 GLN A O 1
ATOM 1167 N N . LYS A 1 144 ? 3.576 10.938 17.621 1.00 97.12 144 LYS A N 1
ATOM 1168 C CA . LYS A 1 144 ? 4.065 12.124 18.336 1.00 97.12 144 LYS A CA 1
ATOM 1169 C C . LYS A 1 144 ? 3.978 13.377 17.465 1.00 97.12 144 LYS A C 1
ATOM 1171 O O . LYS A 1 144 ? 3.450 14.393 17.911 1.00 97.12 144 LYS A O 1
ATOM 1176 N N . TRP A 1 145 ? 4.459 13.317 16.224 1.00 97.12 145 TRP A N 1
ATOM 1177 C CA . TRP A 1 145 ? 4.351 14.442 15.292 1.00 97.12 145 TRP A CA 1
ATOM 1178 C C . TRP A 1 145 ? 2.910 14.787 14.959 1.00 97.12 145 TRP A C 1
ATOM 1180 O O . TRP A 1 145 ? 2.599 15.966 14.853 1.00 97.12 145 TRP A O 1
ATOM 1190 N N . THR A 1 146 ? 2.028 13.794 14.855 1.00 96.62 146 THR A N 1
ATOM 1191 C CA . THR A 1 146 ? 0.594 14.034 14.669 1.00 96.62 146 THR A CA 1
ATOM 1192 C C . THR A 1 146 ? 0.026 14.827 15.846 1.00 96.62 146 THR A C 1
ATOM 1194 O O . THR A 1 146 ? -0.558 15.887 15.637 1.00 96.62 146 THR A O 1
ATOM 1197 N N . ALA A 1 147 ? 0.274 14.385 17.082 1.00 97.38 147 ALA A N 1
ATOM 1198 C CA . ALA A 1 147 ? -0.172 15.089 18.282 1.00 97.38 147 ALA A CA 1
ATOM 1199 C C . ALA A 1 147 ? 0.352 16.536 18.332 1.00 97.38 147 ALA A C 1
ATOM 1201 O O . ALA A 1 147 ? -0.422 17.491 18.439 1.00 97.38 147 ALA A O 1
ATOM 1202 N N . LEU A 1 148 ? 1.668 16.707 18.155 1.00 97.75 148 LEU A N 1
ATOM 1203 C CA . LEU A 1 148 ? 2.296 18.025 18.143 1.00 97.75 148 LEU A CA 1
ATOM 1204 C C . LEU A 1 148 ? 1.782 18.898 16.998 1.00 97.75 148 LEU A C 1
ATOM 1206 O O . LEU A 1 148 ? 1.612 20.090 17.202 1.00 97.75 148 LEU A O 1
ATOM 1210 N N . ALA A 1 149 ? 1.513 18.359 15.810 1.00 96.81 149 ALA A N 1
ATOM 1211 C CA . ALA A 1 149 ? 1.064 19.170 14.683 1.00 96.81 149 ALA A CA 1
ATOM 1212 C C . ALA A 1 149 ? -0.281 19.849 14.979 1.00 96.81 149 ALA A C 1
ATOM 1214 O O . ALA A 1 149 ? -0.451 21.015 14.645 1.00 96.81 149 ALA A O 1
ATOM 1215 N N . TYR A 1 150 ? -1.213 19.162 15.647 1.00 94.25 150 TYR A N 1
ATOM 1216 C CA . TYR A 1 150 ? -2.516 19.741 15.991 1.00 94.25 150 TYR A CA 1
ATOM 1217 C C . TYR A 1 150 ? -2.498 20.627 17.247 1.00 94.25 150 TYR A C 1
ATOM 1219 O O . TYR A 1 150 ? -3.295 21.563 17.327 1.00 94.25 150 TYR A O 1
ATOM 1227 N N . ALA A 1 151 ? -1.626 20.353 18.224 1.00 94.88 151 ALA A N 1
ATOM 1228 C CA . ALA A 1 151 ? -1.580 21.105 19.484 1.00 94.88 151 ALA A CA 1
ATOM 1229 C C . ALA A 1 151 ? -0.506 22.205 19.520 1.00 94.88 151 ALA A C 1
ATOM 1231 O O . ALA A 1 151 ? -0.732 23.282 20.066 1.00 94.88 151 ALA A O 1
ATOM 1232 N N . GLN A 1 152 ? 0.669 21.934 18.950 1.00 96.19 152 GLN A N 1
ATOM 1233 C CA . GLN A 1 152 ? 1.863 22.783 18.977 1.00 96.19 152 GLN A CA 1
ATOM 1234 C C . GLN A 1 152 ? 2.601 22.778 17.613 1.00 96.19 152 GLN A C 1
ATOM 1236 O O . GLN A 1 152 ? 3.735 22.292 17.519 1.00 96.19 152 GLN A O 1
ATOM 1241 N N . PRO A 1 153 ? 2.009 23.351 16.542 1.00 96.50 153 PRO A N 1
ATOM 1242 C CA . PRO A 1 153 ? 2.542 23.258 15.176 1.00 96.50 153 PRO A CA 1
ATOM 1243 C C . PRO A 1 153 ? 4.000 23.724 15.024 1.00 96.50 153 PRO A C 1
ATOM 1245 O O . PRO A 1 153 ? 4.745 23.185 14.209 1.00 96.50 153 PRO A O 1
ATOM 1248 N N . HIS A 1 154 ? 4.429 24.710 15.823 1.00 97.00 154 HIS A N 1
ATOM 1249 C CA . HIS A 1 154 ? 5.819 25.180 15.836 1.00 97.00 154 HIS A CA 1
ATOM 1250 C C . HIS A 1 154 ? 6.806 24.111 16.295 1.00 97.00 154 HIS A C 1
ATOM 1252 O O . HIS A 1 154 ? 7.848 23.910 15.671 1.00 97.00 154 HIS A O 1
ATOM 1258 N N . GLU A 1 155 ? 6.477 23.424 17.387 1.00 96.81 155 GLU A N 1
ATOM 1259 C CA . GLU A 1 155 ? 7.315 22.366 17.934 1.00 96.81 155 GLU A CA 1
ATOM 1260 C C . GLU A 1 155 ? 7.348 21.165 16.986 1.00 96.81 155 GLU A C 1
ATOM 1262 O O . GLU A 1 155 ? 8.430 20.654 16.700 1.00 96.81 155 GLU A O 1
ATOM 1267 N N . ALA A 1 156 ? 6.197 20.799 16.409 1.00 97.62 156 ALA A N 1
ATOM 1268 C CA . ALA A 1 156 ? 6.116 19.774 15.371 1.00 97.62 156 ALA A CA 1
ATOM 1269 C C . ALA A 1 156 ? 7.032 20.096 14.183 1.00 97.62 156 ALA A C 1
ATOM 1271 O O . ALA A 1 156 ? 7.881 19.285 13.816 1.00 97.62 156 ALA A O 1
ATOM 1272 N N . ALA A 1 157 ? 6.917 21.304 13.620 1.00 97.75 157 ALA A N 1
ATOM 1273 C CA . ALA A 1 157 ? 7.741 21.735 12.496 1.00 97.75 157 ALA A CA 1
ATOM 1274 C C . ALA A 1 157 ? 9.240 21.713 12.835 1.00 97.75 157 ALA A C 1
ATOM 1276 O O . ALA A 1 157 ? 10.050 21.302 12.004 1.00 97.75 157 ALA A O 1
ATOM 1277 N N . ARG A 1 158 ? 9.619 22.104 14.058 1.00 97.88 158 ARG A N 1
ATOM 1278 C CA . ARG A 1 158 ? 11.010 22.073 14.534 1.00 97.88 158 ARG A CA 1
ATOM 1279 C C . ARG A 1 158 ? 11.552 20.650 14.684 1.00 97.88 158 ARG A C 1
ATOM 1281 O O . ARG A 1 158 ? 12.690 20.400 14.282 1.00 97.88 158 ARG A O 1
ATOM 1288 N N . GLU A 1 159 ? 10.775 19.725 15.247 1.00 97.38 159 GLU A N 1
ATOM 1289 C CA . GLU A 1 159 ? 11.187 18.320 15.394 1.00 97.38 159 GLU A CA 1
ATOM 1290 C C . GLU A 1 159 ? 11.301 17.615 14.040 1.00 97.38 159 GLU A C 1
ATOM 1292 O O . GLU A 1 159 ? 12.287 16.918 13.781 1.00 97.38 159 GLU A O 1
ATOM 1297 N N . ILE A 1 160 ? 10.326 17.842 13.157 1.00 97.50 160 ILE A N 1
ATOM 1298 C CA . ILE A 1 160 ? 10.345 17.328 11.787 1.00 97.50 160 ILE A CA 1
ATOM 1299 C C . ILE A 1 160 ? 11.575 17.868 11.056 1.00 97.50 160 ILE A C 1
ATOM 1301 O O . ILE A 1 160 ? 12.356 17.092 10.512 1.00 97.50 160 ILE A O 1
ATOM 1305 N N . ALA A 1 161 ? 11.800 19.184 11.086 1.00 97.38 161 ALA A N 1
ATOM 1306 C CA . ALA A 1 161 ? 12.945 19.795 10.420 1.00 97.38 161 ALA A CA 1
ATOM 1307 C C . ALA A 1 161 ? 14.281 19.267 10.966 1.00 97.38 161 ALA A C 1
ATOM 1309 O O . ALA A 1 161 ? 15.183 18.979 10.186 1.00 97.38 161 ALA A O 1
ATOM 1310 N N . SER A 1 162 ? 14.398 19.074 12.285 1.00 96.88 162 SER A N 1
ATOM 1311 C CA . SER A 1 162 ? 15.586 18.466 12.907 1.00 96.88 162 SER A CA 1
ATOM 1312 C C . SER A 1 162 ? 15.845 17.050 12.395 1.00 96.88 162 SER A C 1
ATOM 1314 O O . SER A 1 162 ? 16.988 16.699 12.112 1.00 96.88 162 SER A O 1
ATOM 1316 N N . SER A 1 163 ? 14.785 16.260 12.228 1.00 94.44 163 SER A N 1
ATOM 1317 C CA . SER A 1 163 ? 14.881 14.876 11.749 1.00 94.44 163 SER A CA 1
ATOM 1318 C C . SER A 1 163 ? 15.221 14.801 10.259 1.00 94.44 163 SER A C 1
ATOM 1320 O O . SER A 1 163 ? 16.013 13.965 9.842 1.00 94.44 163 SER A O 1
ATOM 1322 N N . LEU A 1 164 ? 14.685 15.717 9.447 1.00 95.38 164 LEU A N 1
ATOM 1323 C CA . LEU A 1 164 ? 15.059 15.836 8.035 1.00 95.38 164 LEU A CA 1
ATOM 1324 C C . LEU A 1 164 ? 16.499 16.337 7.859 1.00 95.38 164 LEU A C 1
ATOM 1326 O O . LEU A 1 164 ? 17.174 15.937 6.915 1.00 95.38 164 LEU A O 1
ATOM 1330 N N . ALA A 1 165 ? 16.977 17.210 8.750 1.00 94.62 165 ALA A N 1
ATOM 1331 C CA . ALA A 1 165 ? 18.340 17.736 8.705 1.00 94.62 165 ALA A CA 1
ATOM 1332 C C . ALA A 1 165 ? 19.403 16.676 9.032 1.00 94.62 165 ALA A C 1
ATOM 1334 O O . ALA A 1 165 ? 20.526 16.775 8.540 1.00 94.62 165 ALA A O 1
ATOM 1335 N N . SER A 1 166 ? 19.067 15.679 9.856 1.00 91.81 166 SER A N 1
ATOM 1336 C CA . SER A 1 166 ? 19.968 14.578 10.215 1.00 91.81 166 SER A CA 1
ATOM 1337 C C . SER A 1 166 ? 19.902 13.387 9.254 1.00 91.81 166 SER A C 1
ATOM 1339 O O . SER A 1 166 ? 20.714 12.467 9.374 1.00 91.81 166 SER A O 1
ATOM 1341 N N . LEU A 1 167 ? 18.964 13.385 8.303 1.00 91.00 167 LEU A N 1
ATOM 1342 C CA . LEU A 1 167 ? 18.773 12.271 7.383 1.00 91.00 167 LEU A CA 1
ATOM 1343 C C . LEU A 1 167 ? 19.903 12.181 6.352 1.00 91.00 167 LEU A C 1
ATOM 1345 O O . LEU A 1 167 ? 20.279 13.175 5.728 1.00 91.00 167 LEU A O 1
ATOM 1349 N N . ASN A 1 168 ? 20.389 10.963 6.097 1.00 88.62 168 ASN A N 1
ATOM 1350 C CA . ASN A 1 168 ? 21.290 10.728 4.973 1.00 88.62 168 ASN A CA 1
ATOM 1351 C C . ASN A 1 168 ? 20.510 10.836 3.652 1.00 88.62 168 ASN A C 1
ATOM 1353 O O . ASN A 1 168 ? 19.486 10.179 3.469 1.00 88.62 168 ASN A O 1
ATOM 1357 N N . ILE A 1 169 ? 21.011 11.647 2.719 1.00 84.62 169 ILE A N 1
ATOM 1358 C CA . ILE A 1 169 ? 20.412 11.840 1.396 1.00 84.62 169 ILE A CA 1
ATOM 1359 C C . ILE A 1 169 ? 20.372 10.565 0.550 1.00 84.62 169 ILE A C 1
ATOM 1361 O O . ILE A 1 169 ? 19.460 10.395 -0.249 1.00 84.62 169 ILE A O 1
ATOM 1365 N N . GLU A 1 170 ? 21.321 9.655 0.765 1.00 85.06 170 GLU A N 1
ATOM 1366 C CA . GLU A 1 170 ? 21.402 8.380 0.043 1.00 85.06 170 GLU A CA 1
ATOM 1367 C C . GLU A 1 170 ? 20.320 7.381 0.484 1.00 85.06 170 GLU A C 1
ATOM 1369 O O . GLU A 1 170 ? 20.067 6.396 -0.205 1.00 85.06 170 GLU A O 1
ATOM 1374 N N . ASN A 1 171 ? 19.653 7.620 1.621 1.00 87.19 171 ASN A N 1
ATOM 1375 C CA . ASN A 1 171 ? 18.567 6.767 2.095 1.00 87.19 171 ASN A CA 1
ATOM 1376 C C . ASN A 1 171 ? 17.228 7.183 1.463 1.00 87.19 171 ASN A C 1
ATOM 1378 O O . ASN A 1 171 ? 16.355 7.762 2.113 1.00 87.19 171 ASN A O 1
ATOM 1382 N N . GLU A 1 172 ? 17.081 6.899 0.169 1.00 87.25 172 GLU A N 1
ATOM 1383 C CA . GLU A 1 172 ? 15.911 7.277 -0.633 1.00 87.25 172 GLU A CA 1
ATOM 1384 C C . GLU A 1 172 ? 14.589 6.758 -0.044 1.00 87.25 172 GLU A C 1
ATOM 1386 O O . GLU A 1 172 ? 13.602 7.495 0.016 1.00 87.25 172 GLU A O 1
ATOM 1391 N N . SER A 1 173 ? 14.567 5.515 0.452 1.00 81.44 173 SER A N 1
ATOM 1392 C CA . SER A 1 173 ? 13.375 4.918 1.069 1.00 81.44 173 SER A CA 1
ATOM 1393 C C . SER A 1 173 ? 12.899 5.697 2.290 1.00 81.44 173 SER A C 1
ATOM 1395 O O . SER A 1 173 ? 11.699 5.927 2.450 1.00 81.44 173 SER A O 1
ATOM 1397 N N . GLU A 1 174 ? 13.831 6.150 3.127 1.00 85.12 174 GLU A N 1
ATOM 1398 C CA . GLU A 1 174 ? 13.504 6.883 4.344 1.00 85.12 174 GLU A CA 1
ATOM 1399 C C . GLU A 1 174 ? 13.038 8.309 4.035 1.00 85.12 174 GLU A C 1
ATOM 1401 O O . GLU A 1 174 ? 12.070 8.791 4.628 1.00 85.12 174 GLU A O 1
ATOM 1406 N N . TRP A 1 175 ? 13.632 8.957 3.026 1.00 90.00 175 TRP A N 1
ATOM 1407 C CA . TRP A 1 175 ? 13.108 10.218 2.503 1.00 90.00 175 TRP A CA 1
ATOM 1408 C C . TRP A 1 175 ? 11.678 10.065 1.988 1.00 90.00 175 TRP A C 1
ATOM 1410 O O . TRP A 1 175 ? 10.819 10.880 2.323 1.00 90.00 175 TRP A O 1
ATOM 1420 N N . LEU A 1 176 ? 11.384 9.033 1.194 1.00 84.50 176 LEU A N 1
ATOM 1421 C CA . LEU A 1 176 ? 10.035 8.805 0.667 1.00 84.50 176 LEU A CA 1
ATOM 1422 C C . LEU A 1 176 ? 9.018 8.524 1.781 1.00 84.50 176 LEU A C 1
ATOM 1424 O O . LEU A 1 176 ? 7.899 9.047 1.721 1.00 84.50 176 LEU A O 1
ATOM 1428 N N . ARG A 1 177 ? 9.411 7.753 2.802 1.00 87.19 177 ARG A N 1
ATOM 1429 C CA . ARG A 1 177 ? 8.590 7.458 3.984 1.00 87.19 177 ARG A CA 1
ATOM 1430 C C . ARG A 1 177 ? 8.258 8.733 4.758 1.00 87.19 177 ARG A C 1
ATOM 1432 O O . ARG A 1 177 ? 7.083 9.060 4.916 1.00 87.19 177 ARG A O 1
ATOM 1439 N N . LEU A 1 178 ? 9.278 9.480 5.190 1.00 90.75 178 LEU A N 1
ATOM 1440 C CA . LEU A 1 178 ? 9.100 10.683 6.007 1.00 90.75 178 LEU A CA 1
ATOM 1441 C C . LEU A 1 178 ? 8.384 11.796 5.244 1.00 90.75 178 LEU A C 1
ATOM 1443 O O . LEU A 1 178 ? 7.475 12.417 5.784 1.00 90.75 178 LEU A O 1
ATOM 1447 N N . THR A 1 179 ? 8.738 12.034 3.979 1.00 89.81 179 THR A N 1
ATOM 1448 C CA . THR A 1 179 ? 8.076 13.079 3.183 1.00 89.81 179 THR A CA 1
ATOM 1449 C C . THR A 1 179 ? 6.592 12.784 2.974 1.00 89.81 179 THR A C 1
ATOM 1451 O O . THR A 1 179 ? 5.777 13.694 3.079 1.00 89.81 179 THR A O 1
ATOM 1454 N N . SER A 1 180 ? 6.218 11.519 2.754 1.00 85.88 180 SER A N 1
ATOM 1455 C CA . SER A 1 180 ? 4.808 11.129 2.620 1.00 85.88 180 SER A CA 1
ATOM 1456 C C . SER A 1 180 ? 4.050 11.227 3.949 1.00 85.88 180 SER A C 1
ATOM 1458 O O . SER A 1 180 ? 2.915 11.693 3.960 1.00 85.88 180 SER A O 1
ATOM 1460 N N . LEU A 1 181 ? 4.686 10.871 5.070 1.00 88.31 181 LEU A N 1
ATOM 1461 C CA . LEU A 1 181 ? 4.134 11.076 6.413 1.00 88.31 181 LEU A CA 1
ATOM 1462 C C . LEU A 1 181 ? 3.851 12.563 6.691 1.00 88.31 181 LEU A C 1
ATOM 1464 O O . LEU A 1 181 ? 2.768 12.915 7.152 1.00 88.31 181 LEU A O 1
ATOM 1468 N N . ILE A 1 182 ? 4.811 13.441 6.392 1.00 91.31 182 ILE A N 1
ATOM 1469 C CA . ILE A 1 182 ? 4.683 14.882 6.647 1.00 91.31 182 ILE A CA 1
ATOM 1470 C C . ILE A 1 182 ? 3.616 15.512 5.742 1.00 91.31 182 ILE A C 1
ATOM 1472 O O . ILE A 1 182 ? 2.896 16.404 6.182 1.00 91.31 182 ILE A O 1
ATOM 1476 N N . GLU A 1 183 ? 3.458 15.033 4.505 1.00 86.06 183 GLU A N 1
ATOM 1477 C CA . GLU A 1 183 ? 2.370 15.471 3.620 1.00 86.06 183 GLU A CA 1
ATOM 1478 C C . GLU A 1 183 ? 0.979 15.159 4.193 1.00 86.06 183 GLU A C 1
ATOM 1480 O O . GLU A 1 183 ? 0.066 15.965 4.023 1.00 86.06 183 GLU A O 1
ATOM 1485 N N . THR A 1 184 ? 0.811 14.058 4.934 1.00 85.44 184 THR A N 1
ATOM 1486 C CA . THR A 1 184 ? -0.445 13.771 5.653 1.00 85.44 184 THR A CA 1
ATOM 1487 C C . THR A 1 184 ? -0.727 14.781 6.774 1.00 85.44 184 THR A C 1
ATOM 1489 O O . THR A 1 184 ? -1.876 14.958 7.174 1.00 85.44 184 THR A O 1
ATOM 1492 N N . LEU A 1 185 ? 0.296 15.494 7.253 1.00 90.88 185 LEU A N 1
ATOM 1493 C CA . LEU A 1 185 ? 0.195 16.549 8.266 1.00 90.88 185 LEU A CA 1
ATOM 1494 C C . LEU A 1 185 ? 0.141 17.961 7.656 1.00 90.88 185 LEU A C 1
ATOM 1496 O O . LEU A 1 185 ? 0.323 18.942 8.376 1.00 90.88 185 LEU A O 1
ATOM 1500 N N . ALA A 1 186 ? -0.119 18.094 6.351 1.00 88.75 186 ALA A N 1
ATOM 1501 C CA . ALA A 1 186 ? -0.134 19.391 5.674 1.00 88.75 186 ALA A CA 1
ATOM 1502 C C . ALA A 1 186 ? -1.134 20.384 6.293 1.00 88.75 186 ALA A C 1
ATOM 1504 O O . ALA A 1 186 ? -0.767 21.526 6.551 1.00 88.75 186 ALA A O 1
ATOM 1505 N N . ASP A 1 187 ? -2.361 19.945 6.585 1.00 88.00 187 ASP A N 1
ATOM 1506 C CA . ASP A 1 187 ? -3.413 20.805 7.145 1.00 88.00 187 ASP A CA 1
ATOM 1507 C C . ASP A 1 187 ? -3.045 21.391 8.523 1.00 88.00 187 ASP A C 1
ATOM 1509 O O . ASP A 1 187 ? -3.082 22.616 8.675 1.00 88.00 187 ASP A O 1
ATOM 1513 N N . PRO A 1 188 ? -2.652 20.592 9.540 1.00 92.12 188 PRO A N 1
ATOM 1514 C CA . PRO A 1 188 ? -2.222 21.152 10.823 1.00 92.12 188 PRO A CA 1
ATOM 1515 C C . PRO A 1 188 ? -0.908 21.952 10.734 1.00 92.12 188 PRO A C 1
ATOM 1517 O O . PRO A 1 188 ? -0.655 22.808 11.580 1.00 92.12 188 PRO A O 1
ATOM 1520 N N . LEU A 1 189 ? -0.088 21.731 9.700 1.00 93.50 189 LEU A N 1
ATOM 1521 C CA . LEU A 1 189 ? 1.164 22.458 9.461 1.00 93.50 189 LEU A CA 1
ATOM 1522 C C . LEU A 1 189 ? 1.043 23.578 8.416 1.00 93.50 189 LEU A C 1
ATOM 1524 O O . LEU A 1 189 ? 2.067 24.098 7.976 1.00 93.50 189 LEU A O 1
ATOM 1528 N N . ALA A 1 190 ? -0.168 24.011 8.052 1.00 90.12 190 ALA A N 1
ATOM 1529 C CA . ALA A 1 190 ? -0.379 25.026 7.014 1.00 90.12 190 ALA A CA 1
ATOM 1530 C C . ALA A 1 190 ? 0.342 26.365 7.297 1.00 90.12 190 ALA A C 1
ATOM 1532 O O . ALA A 1 190 ? 0.725 27.083 6.377 1.00 90.12 190 ALA A O 1
ATOM 1533 N N . GLY A 1 191 ? 0.597 26.693 8.571 1.00 90.69 191 GLY A N 1
ATOM 1534 C CA . GLY A 1 191 ? 1.402 27.858 8.971 1.00 90.69 191 GLY A CA 1
ATOM 1535 C C . GLY A 1 191 ? 2.912 27.736 8.694 1.00 90.69 191 GLY A C 1
ATOM 1536 O O . GLY A 1 191 ? 3.646 28.703 8.884 1.00 90.69 191 GLY A O 1
ATOM 1537 N N . TYR A 1 192 ? 3.381 26.567 8.251 1.00 93.88 192 TYR A N 1
ATOM 1538 C CA . TYR A 1 192 ? 4.780 26.237 7.966 1.00 93.88 192 TYR A CA 1
ATOM 1539 C C . TYR A 1 192 ? 4.968 25.838 6.499 1.00 93.88 192 TYR A C 1
ATOM 1541 O O . TYR A 1 192 ? 5.689 24.889 6.198 1.00 93.88 192 TYR A O 1
ATOM 1549 N N . GLU A 1 193 ? 4.367 26.583 5.567 1.00 92.12 193 GLU A N 1
ATOM 1550 C CA . GLU A 1 193 ? 4.479 26.313 4.125 1.00 92.12 193 GLU A CA 1
ATOM 1551 C C . GLU A 1 193 ? 5.928 26.086 3.635 1.00 92.12 193 GLU A C 1
ATOM 1553 O O . GLU A 1 193 ? 6.128 25.175 2.829 1.00 92.12 193 GLU A O 1
ATOM 1558 N N . PRO A 1 194 ? 6.973 26.781 4.148 1.00 93.81 194 PRO A N 1
ATOM 1559 C CA . PRO A 1 194 ? 8.350 26.472 3.765 1.00 93.81 194 PRO A CA 1
ATOM 1560 C C . PRO A 1 194 ? 8.778 25.021 4.030 1.00 93.81 194 PRO A C 1
ATOM 1562 O O . PRO A 1 194 ? 9.521 24.448 3.233 1.00 93.81 194 PRO A O 1
ATOM 1565 N N . LEU A 1 195 ? 8.284 24.403 5.110 1.00 94.94 195 LEU A N 1
ATOM 1566 C CA . LEU A 1 195 ? 8.511 22.986 5.403 1.00 94.94 195 LEU A CA 1
ATOM 1567 C C . LEU A 1 195 ? 7.829 22.094 4.367 1.00 94.94 195 LEU A C 1
ATOM 1569 O O . LEU A 1 195 ? 8.454 21.171 3.852 1.00 94.94 195 LEU A O 1
ATOM 1573 N N . LEU A 1 196 ? 6.566 22.378 4.042 1.00 93.12 196 LEU A N 1
ATOM 1574 C CA . LEU A 1 196 ? 5.781 21.584 3.095 1.00 93.12 196 LEU A CA 1
ATOM 1575 C C . LEU A 1 196 ? 6.354 21.675 1.675 1.00 93.12 196 LEU A C 1
ATOM 1577 O O . LEU A 1 196 ? 6.467 20.663 0.984 1.00 93.12 196 LEU A O 1
ATOM 1581 N N . ILE A 1 197 ? 6.782 22.866 1.250 1.00 90.44 197 ILE A N 1
ATOM 1582 C CA . ILE A 1 197 ? 7.463 23.064 -0.034 1.00 90.44 197 ILE A CA 1
ATOM 1583 C C . ILE A 1 197 ? 8.807 22.330 -0.055 1.00 90.44 197 ILE A C 1
ATOM 1585 O O . ILE A 1 197 ? 9.101 21.641 -1.034 1.00 90.44 197 ILE A O 1
ATOM 1589 N N . TYR A 1 198 ? 9.608 22.431 1.012 1.00 95.31 198 TYR A N 1
ATOM 1590 C CA . TYR A 1 198 ? 10.869 21.695 1.114 1.00 95.31 198 TYR A CA 1
ATOM 1591 C C . TYR A 1 198 ? 10.646 20.182 0.990 1.00 95.31 198 TYR A C 1
ATOM 1593 O O . TYR A 1 198 ? 11.304 19.523 0.188 1.00 95.31 198 TYR A O 1
ATOM 1601 N N . VAL A 1 199 ? 9.674 19.643 1.729 1.00 94.69 199 VAL A N 1
ATOM 1602 C CA . VAL A 1 199 ? 9.297 18.223 1.713 1.00 94.69 199 VAL A CA 1
ATOM 1603 C C . VAL A 1 199 ? 8.878 17.766 0.314 1.00 94.69 199 VAL A C 1
ATOM 1605 O O . VAL A 1 199 ? 9.399 16.760 -0.170 1.00 94.69 199 VAL A O 1
ATOM 1608 N N . ARG A 1 200 ? 8.017 18.524 -0.381 1.00 93.06 200 ARG A N 1
ATOM 1609 C CA . ARG A 1 200 ? 7.618 18.238 -1.774 1.00 93.06 200 ARG A CA 1
ATOM 1610 C C . ARG A 1 200 ? 8.816 18.275 -2.727 1.00 93.06 200 ARG A C 1
ATOM 1612 O O . ARG A 1 200 ? 8.956 17.394 -3.578 1.00 93.06 200 ARG A O 1
ATOM 1619 N N . GLY A 1 201 ? 9.703 19.259 -2.567 1.00 93.12 201 GLY A N 1
ATOM 1620 C CA . GLY A 1 201 ? 10.930 19.383 -3.352 1.00 93.12 201 GLY A CA 1
ATOM 1621 C C . GLY A 1 201 ? 11.853 18.180 -3.175 1.00 93.12 201 GLY A C 1
ATOM 1622 O O . GLY A 1 201 ? 12.258 17.568 -4.162 1.00 93.12 201 GLY A O 1
ATOM 1623 N N . MET A 1 202 ? 12.112 17.778 -1.931 1.00 93.88 202 MET A N 1
ATOM 1624 C CA . MET A 1 202 ? 12.951 16.620 -1.615 1.00 93.88 202 MET A CA 1
ATOM 1625 C C . MET A 1 202 ? 12.321 15.298 -2.063 1.00 93.88 202 MET A C 1
ATOM 1627 O O . MET A 1 202 ? 13.007 14.468 -2.652 1.00 93.88 202 MET A O 1
ATOM 1631 N N . LYS A 1 203 ? 11.006 15.114 -1.894 1.00 91.56 203 LYS A N 1
ATOM 1632 C CA . LYS A 1 203 ? 10.281 13.950 -2.432 1.00 91.56 203 LYS A CA 1
ATOM 1633 C C . LYS A 1 203 ? 10.423 13.842 -3.952 1.00 91.56 203 LYS A C 1
ATOM 1635 O O . LYS A 1 203 ? 10.615 12.754 -4.488 1.00 91.56 203 LYS A O 1
ATOM 1640 N N . THR A 1 204 ? 10.344 14.973 -4.646 1.00 89.81 204 THR A N 1
ATOM 1641 C CA . THR A 1 204 ? 10.491 15.056 -6.107 1.00 89.81 204 THR A CA 1
ATOM 1642 C C . THR A 1 204 ? 11.932 14.786 -6.547 1.00 89.81 204 THR A C 1
ATOM 1644 O O . THR A 1 204 ? 12.159 14.086 -7.534 1.00 89.81 204 THR A O 1
ATOM 1647 N N . PHE A 1 205 ? 12.904 15.281 -5.778 1.00 91.75 205 PHE A N 1
ATOM 1648 C CA . PHE A 1 205 ? 14.329 15.046 -5.993 1.00 91.75 205 PHE A CA 1
ATOM 1649 C C . PHE A 1 205 ? 14.681 13.562 -5.880 1.00 91.75 205 PHE A C 1
ATOM 1651 O O . PHE A 1 205 ? 15.276 13.009 -6.799 1.00 91.75 205 PHE A O 1
ATOM 1658 N N . VAL A 1 206 ? 14.241 12.911 -4.800 1.00 89.38 206 VAL A N 1
ATOM 1659 C CA . VAL A 1 206 ? 14.473 11.480 -4.543 1.00 89.38 206 VAL A CA 1
ATOM 1660 C C . VAL A 1 206 ? 13.793 10.595 -5.594 1.00 89.38 206 VAL A C 1
ATOM 1662 O O . VAL A 1 206 ? 14.280 9.523 -5.918 1.00 89.38 206 VAL A O 1
ATOM 1665 N N . ARG A 1 207 ? 12.706 11.065 -6.218 1.00 87.06 207 ARG A N 1
ATOM 1666 C CA . ARG A 1 207 ? 12.072 10.401 -7.375 1.00 87.06 207 ARG A CA 1
ATOM 1667 C C . ARG A 1 207 ? 12.809 10.618 -8.705 1.00 87.06 207 ARG A C 1
ATOM 1669 O O . ARG A 1 207 ? 12.314 10.199 -9.749 1.00 87.06 207 ARG A O 1
ATOM 1676 N N . GLY A 1 208 ? 13.952 11.301 -8.693 1.00 86.88 208 GLY A N 1
ATOM 1677 C CA . GLY A 1 208 ? 14.787 11.561 -9.865 1.00 86.88 208 GLY A CA 1
ATOM 1678 C C . GLY A 1 208 ? 14.391 12.790 -10.690 1.00 86.88 208 GLY A C 1
ATOM 1679 O O . GLY A 1 208 ? 15.038 13.070 -11.700 1.00 86.88 208 GLY A O 1
ATOM 1680 N N . ASN A 1 209 ? 13.375 13.566 -10.289 1.00 88.50 209 ASN A N 1
ATOM 1681 C CA . ASN A 1 209 ? 12.979 14.778 -11.014 1.00 88.50 209 ASN A CA 1
ATOM 1682 C C . ASN A 1 209 ? 13.682 16.028 -10.458 1.00 88.50 209 ASN A C 1
ATOM 1684 O O . ASN A 1 209 ? 13.110 16.856 -9.748 1.00 88.50 209 ASN A O 1
ATOM 1688 N N . VAL A 1 210 ? 14.957 16.174 -10.814 1.00 89.56 210 VAL A N 1
ATOM 1689 C CA . VAL A 1 210 ? 15.834 17.257 -10.335 1.00 89.56 210 VAL A CA 1
ATOM 1690 C C . VAL A 1 210 ? 15.316 18.649 -10.728 1.00 89.56 210 VAL A C 1
ATOM 1692 O O . VAL A 1 210 ? 15.404 19.591 -9.941 1.00 89.56 210 VAL A O 1
ATOM 1695 N N . THR A 1 211 ? 14.758 18.806 -11.932 1.00 86.44 211 THR A N 1
ATOM 1696 C CA . THR A 1 211 ? 14.279 20.107 -12.430 1.00 86.44 211 THR A CA 1
ATOM 1697 C C . THR A 1 211 ? 13.078 20.609 -11.637 1.00 86.44 211 THR A C 1
ATOM 1699 O O . THR A 1 211 ? 13.055 21.766 -11.217 1.00 86.44 211 THR A O 1
ATOM 1702 N N . GLU A 1 212 ? 12.092 19.746 -11.405 1.00 84.00 212 GLU A N 1
ATOM 1703 C CA . GLU A 1 212 ? 10.905 20.105 -10.631 1.00 84.00 212 GLU A CA 1
ATOM 1704 C C . GLU A 1 212 ? 11.245 20.308 -9.149 1.00 84.00 212 GLU A C 1
ATOM 1706 O O . GLU A 1 212 ? 10.805 21.287 -8.546 1.00 84.00 212 GLU A O 1
ATOM 1711 N N . ALA A 1 213 ? 12.124 19.471 -8.586 1.00 90.69 213 ALA A N 1
ATOM 1712 C CA . ALA A 1 213 ? 12.630 19.654 -7.229 1.00 90.69 213 ALA A CA 1
ATOM 1713 C C . ALA A 1 213 ? 13.285 21.027 -7.029 1.00 90.69 213 ALA A C 1
ATOM 1715 O O . ALA A 1 213 ? 13.018 21.713 -6.041 1.00 90.69 213 ALA A O 1
ATOM 1716 N N . LYS A 1 214 ? 14.092 21.469 -7.999 1.00 90.81 214 LYS A N 1
ATOM 1717 C CA . LYS A 1 214 ? 14.718 22.793 -7.971 1.00 90.81 214 LYS A CA 1
ATOM 1718 C C . LYS A 1 214 ? 13.684 23.921 -7.960 1.00 90.81 214 LYS A C 1
ATOM 1720 O O . LYS A 1 214 ? 13.861 24.899 -7.239 1.00 90.81 214 LYS A O 1
ATOM 1725 N N . ASN A 1 215 ? 12.593 23.785 -8.716 1.00 88.31 215 ASN A N 1
ATOM 1726 C CA . ASN A 1 215 ? 11.519 24.781 -8.734 1.00 88.31 215 ASN A CA 1
ATOM 1727 C C . ASN A 1 215 ? 10.816 24.908 -7.378 1.00 88.31 215 ASN A C 1
ATOM 1729 O O . ASN A 1 215 ? 10.447 26.018 -6.998 1.00 88.31 215 ASN A O 1
ATOM 1733 N N . PHE A 1 216 ? 10.642 23.806 -6.644 1.00 89.88 216 PHE A N 1
ATOM 1734 C CA . PHE A 1 216 ? 10.129 23.856 -5.274 1.00 89.88 216 PHE A CA 1
ATOM 1735 C C . PHE A 1 216 ? 11.124 24.531 -4.330 1.00 89.88 216 PHE A C 1
ATOM 1737 O O . PHE A 1 216 ? 10.767 25.502 -3.669 1.00 89.88 216 PHE A O 1
ATOM 1744 N N . LEU A 1 217 ? 12.381 24.075 -4.297 1.00 91.06 217 LEU A N 1
ATOM 1745 C CA . LEU A 1 217 ? 13.358 24.598 -3.335 1.00 91.06 217 LEU A CA 1
ATOM 1746 C C . LEU A 1 217 ? 13.664 26.088 -3.547 1.00 91.06 217 LEU A C 1
ATOM 1748 O O . LEU A 1 217 ? 13.790 26.823 -2.573 1.00 91.06 217 LEU A O 1
ATOM 1752 N N . ASN A 1 218 ? 13.672 26.576 -4.790 1.00 89.12 218 ASN A N 1
ATOM 1753 C CA . ASN A 1 218 ? 13.857 28.002 -5.085 1.00 89.12 218 ASN A CA 1
ATOM 1754 C C . ASN A 1 218 ? 12.784 28.918 -4.464 1.00 89.12 218 ASN A C 1
ATOM 1756 O O . ASN A 1 218 ? 13.022 30.115 -4.342 1.00 89.12 218 ASN A O 1
ATOM 1760 N N . GLN A 1 219 ? 11.614 28.393 -4.087 1.00 89.50 219 GLN A N 1
ATOM 1761 C CA . GLN A 1 219 ? 10.559 29.183 -3.437 1.00 89.50 219 GLN A CA 1
ATOM 1762 C C . GLN A 1 219 ? 10.840 29.437 -1.950 1.00 89.50 219 GLN A C 1
ATOM 1764 O O . GLN A 1 219 ? 10.221 30.318 -1.360 1.00 89.50 219 GLN A O 1
ATOM 1769 N N . VAL A 1 220 ? 11.742 28.661 -1.341 1.00 91.81 220 VAL A N 1
ATOM 1770 C CA . VAL A 1 220 ? 11.991 28.659 0.113 1.00 91.81 220 VAL A CA 1
ATOM 1771 C C . VAL A 1 220 ? 13.449 28.912 0.492 1.00 91.81 220 VAL A C 1
ATOM 1773 O O . VAL A 1 220 ? 13.763 28.990 1.679 1.00 91.81 220 VAL A O 1
ATOM 1776 N N . ILE A 1 221 ? 14.336 29.038 -0.496 1.00 90.44 221 ILE A N 1
ATOM 1777 C CA . ILE A 1 221 ? 15.727 29.445 -0.292 1.00 90.44 221 ILE A CA 1
ATOM 1778 C C . ILE A 1 221 ? 15.773 30.921 0.123 1.00 90.44 221 ILE A C 1
ATOM 1780 O O . ILE A 1 221 ? 15.159 31.783 -0.509 1.00 90.44 221 ILE A O 1
ATOM 1784 N N . ASP A 1 222 ? 16.508 31.210 1.196 1.00 85.31 222 ASP A N 1
ATOM 1785 C CA . ASP A 1 222 ? 16.731 32.563 1.691 1.00 85.31 222 ASP A CA 1
ATOM 1786 C C . ASP A 1 222 ? 17.857 33.294 0.930 1.00 85.31 222 ASP A C 1
ATOM 1788 O O . ASP A 1 222 ? 18.539 32.753 0.059 1.00 85.31 222 ASP A O 1
ATOM 1792 N N . SER A 1 223 ? 18.084 34.564 1.272 1.00 80.12 223 SER A N 1
ATOM 1793 C CA . SER A 1 223 ? 19.120 35.397 0.643 1.00 80.12 223 SER A CA 1
ATOM 1794 C C . SER A 1 223 ? 20.560 34.925 0.888 1.00 80.12 223 SER A C 1
ATOM 1796 O O . SER A 1 223 ? 21.483 35.463 0.275 1.00 80.12 223 SER A O 1
ATOM 1798 N N . LYS A 1 224 ? 20.768 33.945 1.775 1.00 83.44 224 LYS A N 1
ATOM 1799 C CA . LYS A 1 224 ? 22.061 33.321 2.077 1.00 83.44 224 LYS A CA 1
ATOM 1800 C C . LYS A 1 224 ? 22.224 31.956 1.403 1.00 83.44 224 LYS A C 1
ATOM 1802 O O . LYS A 1 224 ? 23.196 31.269 1.707 1.00 83.44 224 LYS A O 1
ATOM 1807 N N . ASP A 1 225 ? 21.324 31.591 0.487 1.00 85.31 225 ASP A N 1
ATOM 1808 C CA . ASP A 1 225 ? 21.288 30.279 -0.173 1.00 85.31 225 ASP A CA 1
ATOM 1809 C C . ASP A 1 225 ? 21.044 29.126 0.828 1.00 85.31 225 ASP A C 1
ATOM 1811 O O . ASP A 1 225 ? 21.542 28.011 0.674 1.00 85.31 225 ASP A O 1
ATOM 1815 N N . GLU A 1 226 ? 20.296 29.402 1.906 1.00 90.56 226 GLU A N 1
ATOM 1816 C CA . GLU A 1 226 ? 19.944 28.436 2.949 1.00 90.56 226 GLU A CA 1
ATOM 1817 C C . GLU A 1 226 ? 18.425 28.240 3.029 1.00 90.56 226 GLU A C 1
ATOM 1819 O O . GLU A 1 226 ? 17.646 29.157 2.785 1.00 90.56 226 GLU A O 1
ATOM 1824 N N . ILE A 1 227 ? 17.985 27.046 3.434 1.00 93.00 227 ILE A N 1
ATOM 1825 C CA . ILE A 1 227 ? 16.582 26.791 3.786 1.00 93.00 227 ILE A CA 1
ATOM 1826 C C . ILE A 1 227 ? 16.512 26.614 5.299 1.00 93.00 227 ILE A C 1
ATOM 1828 O O . ILE A 1 227 ? 17.217 25.774 5.864 1.00 93.00 227 ILE A O 1
ATOM 1832 N N . LYS A 1 228 ? 15.667 27.409 5.963 1.00 94.81 228 LYS A N 1
ATOM 1833 C CA . LYS A 1 228 ? 15.441 27.329 7.411 1.00 94.81 228 LYS A CA 1
ATOM 1834 C C . LYS A 1 228 ? 13.968 27.152 7.725 1.00 94.81 228 LYS A C 1
ATOM 1836 O O . LYS A 1 228 ? 13.133 27.921 7.260 1.00 94.81 228 LYS A O 1
ATOM 1841 N N . VAL A 1 229 ? 13.668 26.184 8.581 1.00 94.19 229 VAL A N 1
ATOM 1842 C CA . VAL A 1 229 ? 12.318 25.907 9.075 1.00 94.19 229 VAL A CA 1
ATOM 1843 C C . VAL A 1 229 ? 12.361 25.850 10.590 1.00 94.19 229 VAL A C 1
ATOM 1845 O O . VAL A 1 229 ? 13.140 25.089 11.154 1.00 94.19 229 VAL A O 1
ATOM 1848 N N . ALA A 1 230 ? 11.534 26.666 11.251 1.00 93.25 230 ALA A N 1
ATOM 1849 C CA . ALA A 1 230 ? 11.433 26.710 12.715 1.00 93.25 230 ALA A CA 1
ATOM 1850 C C . ALA A 1 230 ? 12.808 26.800 13.428 1.00 93.25 230 ALA A C 1
ATOM 1852 O O . ALA A 1 230 ? 13.039 26.180 14.463 1.00 93.25 230 ALA A O 1
ATOM 1853 N N . GLY A 1 231 ? 13.744 27.558 12.840 1.00 92.69 231 GLY A N 1
ATOM 1854 C CA . GLY A 1 231 ? 15.107 27.740 13.356 1.00 92.69 231 GLY A CA 1
ATOM 1855 C C . GLY A 1 231 ? 16.114 26.646 12.975 1.00 92.69 231 GLY A C 1
ATOM 1856 O O . GLY A 1 231 ? 17.300 26.809 13.248 1.00 92.69 231 GLY A O 1
ATOM 1857 N N . VAL A 1 232 ? 15.687 25.573 12.307 1.00 96.56 232 VAL A N 1
ATOM 1858 C CA . VAL A 1 232 ? 16.550 24.475 11.852 1.00 96.56 232 VAL A CA 1
ATOM 1859 C C . VAL A 1 232 ? 16.970 24.700 10.403 1.00 96.56 232 VAL A C 1
ATOM 1861 O O . VAL A 1 232 ? 16.129 24.950 9.541 1.00 96.56 232 VAL A O 1
ATOM 1864 N N . LYS A 1 233 ? 18.273 24.597 10.124 1.00 95.94 233 LYS A N 1
ATOM 1865 C CA . LYS A 1 233 ? 18.818 24.645 8.762 1.00 95.94 233 LYS A CA 1
ATOM 1866 C C . LYS A 1 233 ? 18.676 23.277 8.093 1.00 95.94 233 LYS A C 1
ATOM 1868 O O . LYS A 1 233 ? 19.137 22.280 8.640 1.00 95.94 233 LYS A O 1
ATOM 1873 N N . LEU A 1 234 ? 18.075 23.253 6.909 1.00 94.88 234 LEU A N 1
ATOM 1874 C CA . LEU A 1 234 ? 17.839 22.047 6.121 1.00 94.88 234 LEU A CA 1
ATOM 1875 C C . LEU A 1 234 ? 18.897 21.874 5.022 1.00 94.88 234 LEU A C 1
ATOM 1877 O O . LEU A 1 234 ? 19.518 22.841 4.569 1.00 94.88 234 LEU A O 1
ATOM 1881 N N . LEU A 1 235 ? 19.119 20.623 4.617 1.00 91.19 235 LEU A N 1
ATOM 1882 C CA . LEU A 1 235 ? 20.111 20.255 3.610 1.00 91.19 235 LEU A CA 1
ATOM 1883 C C . LEU A 1 235 ? 19.617 20.613 2.200 1.00 91.19 235 LEU A C 1
ATOM 1885 O O . LEU A 1 235 ? 18.491 20.308 1.828 1.00 91.19 235 LEU A O 1
ATOM 1889 N N . ILE A 1 236 ? 20.490 21.202 1.383 1.00 90.38 236 ILE A N 1
ATOM 1890 C CA . ILE A 1 236 ? 20.258 21.374 -0.055 1.00 90.38 236 ILE A CA 1
ATOM 1891 C C . ILE A 1 236 ? 21.248 20.465 -0.798 1.00 90.38 236 ILE A C 1
ATOM 1893 O O . ILE A 1 236 ? 22.459 20.679 -0.666 1.00 90.38 236 ILE A O 1
ATOM 1897 N N . PRO A 1 237 ? 20.776 19.471 -1.571 1.00 88.31 237 PRO A N 1
ATOM 1898 C CA . PRO A 1 237 ? 21.633 18.616 -2.389 1.00 88.31 237 PRO A CA 1
ATOM 1899 C C . PRO A 1 237 ? 22.471 19.439 -3.377 1.00 88.31 237 PRO A C 1
ATOM 1901 O O . PRO A 1 237 ? 21.957 20.371 -3.997 1.00 88.31 237 PRO A O 1
ATOM 1904 N N . ASP A 1 238 ? 23.737 19.076 -3.598 1.00 85.25 238 ASP A N 1
ATOM 1905 C CA . ASP A 1 238 ? 24.637 19.831 -4.494 1.00 85.25 238 ASP A CA 1
ATOM 1906 C C . ASP A 1 238 ? 24.113 19.941 -5.931 1.00 85.25 238 ASP A C 1
ATOM 1908 O O . ASP A 1 238 ? 24.321 20.947 -6.606 1.00 85.25 238 ASP A O 1
ATOM 1912 N N . GLN A 1 239 ? 23.375 18.928 -6.384 1.00 81.69 239 GLN A N 1
ATOM 1913 C CA . GLN A 1 239 ? 22.727 18.888 -7.697 1.00 81.69 239 GLN A CA 1
ATOM 1914 C C . GLN A 1 239 ? 21.616 19.946 -7.840 1.00 81.69 239 GLN A C 1
ATOM 1916 O O . GLN A 1 239 ? 21.283 20.344 -8.958 1.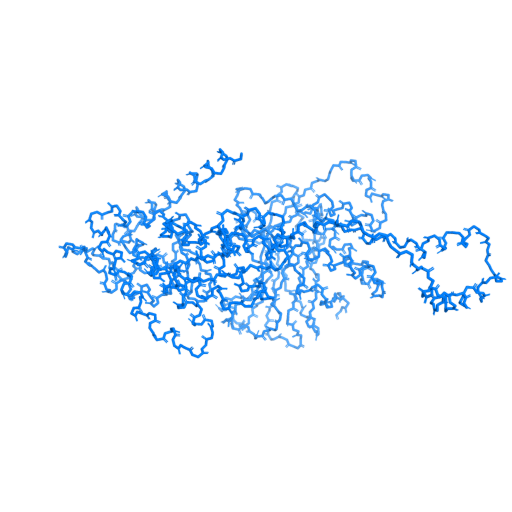00 81.69 239 GLN A O 1
ATOM 1921 N N . LEU A 1 240 ? 21.053 20.405 -6.717 1.00 80.75 240 LEU A N 1
ATOM 1922 C CA . LEU A 1 240 ? 19.999 21.417 -6.657 1.00 80.75 240 LEU A CA 1
ATOM 1923 C C . LEU A 1 240 ? 20.538 22.826 -6.390 1.00 80.75 240 LEU A C 1
ATOM 1925 O O . LEU A 1 240 ? 19.861 23.797 -6.734 1.00 80.75 240 LEU A O 1
ATOM 1929 N N . LYS A 1 241 ? 21.764 22.954 -5.865 1.00 79.06 241 LYS A N 1
ATOM 1930 C CA . LYS A 1 241 ? 22.430 24.252 -5.702 1.00 79.06 241 LYS A CA 1
ATOM 1931 C C . LYS A 1 241 ? 22.599 24.930 -7.062 1.00 79.06 241 LYS A C 1
ATOM 1933 O O . LYS A 1 241 ? 22.927 24.303 -8.075 1.00 79.06 241 LYS A O 1
ATOM 1938 N N . ALA A 1 242 ? 22.358 26.236 -7.121 1.00 59.69 242 ALA A N 1
ATOM 1939 C CA . ALA A 1 242 ? 22.597 26.987 -8.343 1.00 59.69 242 ALA A CA 1
ATOM 1940 C C . ALA A 1 242 ? 24.099 26.949 -8.679 1.00 59.69 242 ALA A C 1
ATOM 1942 O O . ALA A 1 242 ? 24.928 27.418 -7.904 1.00 59.69 242 ALA A O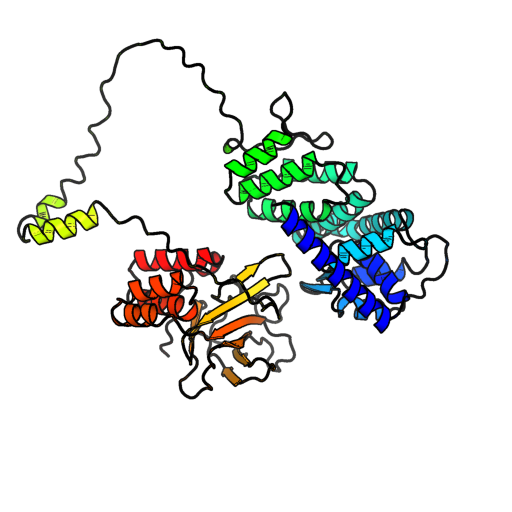 1
ATOM 1943 N N . LYS A 1 243 ? 24.479 26.424 -9.856 1.00 48.50 243 LYS A N 1
ATOM 1944 C CA . LYS A 1 243 ? 25.818 26.696 -10.395 1.00 48.50 243 LYS A CA 1
ATOM 1945 C C . LYS A 1 243 ? 25.934 28.208 -10.569 1.00 48.50 243 LYS A C 1
ATOM 1947 O O . LYS A 1 243 ? 25.245 28.778 -11.416 1.00 48.50 243 LYS A O 1
ATOM 1952 N N . ALA A 1 244 ? 26.809 28.844 -9.793 1.00 38.66 244 ALA A N 1
ATOM 1953 C CA . ALA A 1 244 ? 27.288 30.179 -10.107 1.00 38.66 244 ALA A CA 1
ATOM 1954 C C . ALA A 1 244 ? 27.764 30.171 -11.566 1.00 38.66 244 ALA A C 1
ATOM 1956 O O . ALA A 1 244 ? 28.575 29.326 -11.949 1.00 38.66 244 ALA A O 1
ATOM 1957 N N . ILE A 1 245 ? 27.240 31.079 -12.389 1.00 29.44 245 ILE A N 1
ATOM 1958 C CA . ILE A 1 245 ? 27.776 31.315 -13.729 1.00 29.44 245 ILE A CA 1
ATOM 1959 C C . ILE A 1 245 ? 29.228 31.762 -13.513 1.00 29.44 245 ILE A C 1
ATOM 1961 O O . ILE A 1 245 ? 29.434 32.827 -12.919 1.00 29.44 245 ILE A O 1
ATOM 1965 N N . PRO A 1 246 ? 30.251 31.000 -13.940 1.00 31.98 246 PRO A N 1
ATOM 1966 C CA . PRO A 1 246 ? 31.599 31.520 -13.879 1.00 31.98 246 PRO A CA 1
ATOM 1967 C C . PRO A 1 246 ? 31.648 32.706 -14.840 1.00 31.98 246 PRO A C 1
ATOM 1969 O O . PRO A 1 246 ? 31.365 32.564 -16.030 1.00 31.98 246 PRO A O 1
ATOM 1972 N N . LYS A 1 247 ? 32.002 33.892 -14.335 1.00 28.39 247 LYS A N 1
ATOM 1973 C CA . LYS A 1 247 ? 32.456 34.990 -15.192 1.00 28.39 247 LYS A CA 1
ATOM 1974 C C . LYS A 1 247 ? 33.710 34.497 -15.910 1.00 28.39 247 LYS A C 1
ATOM 1976 O O . LYS A 1 247 ? 34.803 34.527 -15.349 1.00 28.39 247 LYS A O 1
ATOM 1981 N N . ILE A 1 248 ? 33.544 34.006 -17.135 1.00 28.56 248 ILE A N 1
ATOM 1982 C CA . ILE A 1 248 ? 34.657 33.644 -18.008 1.00 28.56 248 ILE A CA 1
ATOM 1983 C C . ILE A 1 248 ? 35.341 34.951 -18.411 1.00 28.56 248 ILE A C 1
ATOM 1985 O O . ILE A 1 248 ? 34.912 35.659 -19.318 1.00 28.56 248 ILE A O 1
ATOM 1989 N N . SER A 1 249 ? 36.405 35.285 -17.688 1.00 26.62 249 SER A N 1
ATOM 1990 C CA . SER A 1 249 ? 37.426 36.220 -18.138 1.00 26.62 249 SER A CA 1
ATOM 1991 C C . SER A 1 249 ? 38.330 35.473 -19.114 1.00 26.62 249 SER A C 1
ATOM 1993 O O . SER A 1 249 ? 39.050 34.549 -18.732 1.00 26.62 249 SER A O 1
ATOM 1995 N N . PHE A 1 250 ? 38.268 35.843 -20.393 1.00 28.81 250 PHE A N 1
ATOM 1996 C CA . PHE A 1 250 ? 39.192 35.340 -21.402 1.00 28.81 250 PHE A CA 1
ATOM 1997 C C . PHE A 1 250 ? 40.602 35.869 -21.112 1.00 28.81 250 PHE A C 1
ATOM 1999 O O . PHE A 1 250 ? 40.899 37.043 -21.328 1.00 28.81 250 PHE A O 1
ATOM 2006 N N . LYS A 1 251 ? 41.507 34.980 -20.698 1.00 28.64 251 LYS A N 1
ATOM 2007 C CA . LYS A 1 251 ? 42.943 35.142 -20.944 1.00 28.64 251 LYS A CA 1
ATOM 2008 C C . LYS A 1 251 ? 43.471 33.902 -21.649 1.00 28.64 251 LYS A C 1
ATOM 2010 O O . LYS A 1 251 ? 43.655 32.841 -21.068 1.00 28.64 251 LYS A O 1
ATOM 2015 N N . THR A 1 252 ? 43.702 34.076 -22.941 1.00 35.75 252 THR A N 1
ATOM 2016 C CA . THR A 1 252 ? 44.436 33.174 -23.823 1.00 35.75 252 THR A CA 1
ATOM 2017 C C . THR A 1 252 ? 45.813 32.830 -23.260 1.00 35.75 252 THR A C 1
ATOM 2019 O O . THR A 1 252 ? 46.603 33.740 -23.007 1.00 35.75 252 THR A O 1
ATOM 2022 N N . LYS A 1 253 ? 46.156 31.537 -23.204 1.00 28.83 253 LYS A N 1
ATOM 2023 C CA . LYS A 1 253 ? 47.520 31.069 -23.495 1.00 28.83 253 LYS A CA 1
ATOM 2024 C C . LYS A 1 253 ? 47.554 29.583 -23.879 1.00 28.83 253 LYS A C 1
ATOM 2026 O O . LYS A 1 253 ? 47.258 28.701 -23.087 1.00 28.83 253 LYS A O 1
ATOM 2031 N N . ARG A 1 254 ? 47.905 29.377 -25.153 1.00 30.91 254 ARG A N 1
ATOM 2032 C CA . ARG A 1 254 ? 48.700 28.289 -25.752 1.00 30.91 254 ARG A CA 1
ATOM 2033 C C . ARG A 1 254 ? 49.334 27.317 -24.737 1.00 30.91 254 ARG A C 1
ATOM 2035 O O . ARG A 1 254 ? 50.156 27.755 -23.945 1.00 30.91 254 ARG A O 1
ATOM 2042 N N . HIS A 1 255 ? 49.012 26.025 -24.840 1.00 30.83 255 HIS A N 1
ATOM 2043 C CA . HIS A 1 255 ? 49.931 24.932 -25.219 1.00 30.83 255 HIS A CA 1
ATOM 2044 C C . HIS A 1 255 ? 49.206 23.578 -25.097 1.00 30.83 255 HIS A C 1
ATOM 2046 O O . HIS A 1 255 ? 48.907 23.111 -24.005 1.00 30.83 255 HIS A O 1
ATOM 2052 N N . ARG A 1 256 ? 48.905 22.964 -26.248 1.00 26.47 256 ARG A N 1
ATOM 2053 C CA . ARG A 1 256 ? 48.273 21.647 -26.389 1.00 26.47 256 ARG A CA 1
ATOM 2054 C C . ARG A 1 256 ? 49.293 20.710 -27.027 1.00 26.47 256 ARG A C 1
ATOM 2056 O O . ARG A 1 256 ? 49.587 20.918 -28.197 1.00 26.47 256 ARG A O 1
ATOM 2063 N N . TRP A 1 257 ? 49.828 19.751 -26.269 1.00 25.17 257 TRP A N 1
ATOM 2064 C CA . TRP A 1 257 ? 50.468 18.514 -26.748 1.00 25.17 257 TRP A CA 1
ATOM 2065 C C . TRP A 1 257 ? 50.630 17.525 -25.569 1.00 25.17 257 TRP A C 1
ATOM 2067 O O . TRP A 1 257 ? 51.083 17.938 -24.507 1.00 25.17 257 TRP A O 1
ATOM 2077 N N . LEU A 1 258 ? 50.301 16.242 -25.817 1.00 26.42 258 LEU A N 1
ATOM 2078 C CA . LEU A 1 258 ? 50.744 15.008 -25.120 1.00 26.42 258 LEU A CA 1
ATOM 2079 C C . LEU A 1 258 ? 49.879 14.271 -24.068 1.00 26.42 258 LEU A C 1
ATOM 2081 O O . LEU A 1 258 ? 50.458 13.864 -23.076 1.00 26.42 258 LEU A O 1
ATOM 2085 N N . ILE A 1 259 ? 48.611 13.896 -24.319 1.00 29.42 259 ILE A N 1
ATOM 2086 C CA . ILE A 1 259 ? 48.093 12.577 -23.846 1.00 29.42 259 ILE A CA 1
ATOM 2087 C C . ILE A 1 259 ? 46.963 12.083 -24.775 1.00 29.42 259 ILE A C 1
ATOM 2089 O O . ILE A 1 259 ? 45.807 12.363 -24.500 1.00 29.42 259 ILE A O 1
ATOM 2093 N N . GLU A 1 260 ? 47.262 11.362 -25.865 1.00 35.53 260 GLU A N 1
ATOM 2094 C CA . GLU A 1 260 ? 46.227 10.605 -26.615 1.00 35.53 260 GLU A CA 1
ATOM 2095 C C . GLU A 1 260 ? 46.772 9.424 -27.459 1.00 35.53 260 GLU A C 1
ATOM 2097 O O . GLU A 1 260 ? 46.297 9.169 -28.559 1.00 35.53 260 GLU A O 1
ATOM 2102 N N . VAL A 1 261 ? 47.783 8.668 -26.994 1.00 34.00 261 VAL A N 1
ATOM 2103 C CA . VAL A 1 261 ? 48.352 7.566 -27.822 1.00 34.00 261 VAL A CA 1
ATOM 2104 C C . VAL A 1 261 ? 48.386 6.167 -27.177 1.00 34.00 261 VAL A C 1
ATOM 2106 O O . VAL A 1 261 ? 48.665 5.199 -27.872 1.00 34.00 261 VAL A O 1
ATOM 2109 N N . SER A 1 262 ? 47.987 5.952 -25.920 1.00 34.16 262 SER A N 1
ATOM 2110 C CA . SER A 1 262 ? 48.240 4.635 -25.280 1.00 34.16 262 SER A CA 1
ATOM 2111 C C . SER A 1 262 ? 47.055 3.665 -25.131 1.00 34.16 262 SER A C 1
ATOM 2113 O O . SER A 1 262 ? 47.211 2.653 -24.457 1.00 34.16 262 SER A O 1
ATOM 2115 N N . LEU A 1 263 ? 45.898 3.885 -25.770 1.00 30.16 263 LEU A N 1
ATOM 2116 C CA . LEU A 1 263 ? 44.745 2.957 -25.675 1.00 30.16 263 LEU A CA 1
ATOM 2117 C C . LEU A 1 263 ? 44.092 2.591 -27.024 1.00 30.16 263 LEU A C 1
ATOM 2119 O O . LEU A 1 263 ? 42.918 2.246 -27.069 1.00 30.16 263 LEU A O 1
ATOM 2123 N N . ILE A 1 264 ? 44.846 2.620 -28.131 1.00 36.19 264 ILE A N 1
ATOM 2124 C CA . ILE A 1 264 ? 44.362 2.154 -29.455 1.00 36.19 264 ILE A CA 1
ATOM 2125 C C . ILE A 1 264 ? 45.058 0.858 -29.929 1.00 36.19 264 ILE A C 1
ATOM 2127 O O . ILE A 1 264 ? 44.622 0.227 -30.886 1.00 36.19 264 ILE A O 1
ATOM 2131 N N . VAL A 1 265 ? 46.079 0.355 -29.225 1.00 35.47 265 VAL A N 1
ATOM 2132 C CA . VAL A 1 265 ? 46.853 -0.817 -29.696 1.00 35.47 265 VAL A CA 1
ATOM 2133 C C . VAL A 1 265 ? 46.291 -2.175 -29.229 1.00 35.47 265 VAL A C 1
ATOM 2135 O O . VAL A 1 265 ? 46.643 -3.204 -29.795 1.00 35.47 265 VAL A O 1
ATOM 2138 N N . ALA A 1 266 ? 45.343 -2.225 -28.287 1.00 35.34 266 ALA A N 1
ATOM 2139 C CA . ALA A 1 266 ? 44.798 -3.505 -27.802 1.00 35.34 266 ALA A CA 1
ATOM 2140 C C . ALA A 1 266 ? 43.587 -4.046 -28.596 1.00 35.34 266 ALA A C 1
ATOM 2142 O O . ALA A 1 266 ? 43.290 -5.234 -28.508 1.00 35.34 266 ALA A O 1
ATOM 2143 N N . VAL A 1 267 ? 42.904 -3.222 -29.404 1.00 39.38 267 VAL A N 1
ATOM 2144 C CA . VAL A 1 267 ? 41.684 -3.642 -30.137 1.00 39.38 267 VAL A CA 1
ATOM 2145 C C . VAL A 1 267 ? 41.987 -4.143 -31.560 1.00 39.38 267 VAL A C 1
ATOM 2147 O O . VAL A 1 267 ? 41.216 -4.909 -32.130 1.00 39.38 267 VAL A O 1
ATOM 2150 N N . VAL A 1 268 ? 43.151 -3.811 -32.128 1.00 40.44 268 VAL A N 1
ATOM 2151 C CA . VAL A 1 268 ? 43.517 -4.219 -33.502 1.00 40.44 268 VAL A CA 1
ATOM 2152 C C . VAL A 1 268 ? 43.987 -5.684 -33.580 1.00 40.44 268 VAL A C 1
ATOM 2154 O O . VAL A 1 268 ? 43.903 -6.308 -34.635 1.00 40.44 268 VAL A O 1
ATOM 2157 N N . GLY A 1 269 ? 44.415 -6.283 -32.462 1.00 41.09 269 GLY A N 1
ATOM 2158 C CA . GLY A 1 269 ? 44.982 -7.639 -32.443 1.00 41.09 269 GLY A CA 1
ATOM 2159 C C . GLY A 1 269 ? 43.980 -8.780 -32.662 1.00 41.09 269 GLY A C 1
ATOM 2160 O O . GLY A 1 269 ? 44.354 -9.821 -33.196 1.00 41.09 269 GLY A O 1
ATOM 2161 N N . ILE A 1 270 ? 42.704 -8.596 -32.307 1.00 42.06 270 ILE A N 1
ATOM 2162 C CA . ILE A 1 270 ? 41.678 -9.651 -32.434 1.00 42.06 270 ILE A CA 1
ATOM 2163 C C . ILE A 1 270 ? 41.035 -9.644 -33.835 1.00 42.06 270 ILE A C 1
ATOM 2165 O O . ILE A 1 270 ? 40.626 -10.689 -34.337 1.00 42.06 270 ILE A O 1
ATOM 2169 N N . GLY A 1 271 ? 41.033 -8.498 -34.527 1.00 42.34 271 GLY A N 1
ATOM 2170 C CA . GLY A 1 271 ? 40.461 -8.368 -35.874 1.00 42.34 271 GLY A CA 1
ATOM 2171 C C . GLY A 1 271 ? 41.257 -9.064 -36.986 1.00 42.34 271 GLY A C 1
ATOM 2172 O O . GLY A 1 271 ? 40.699 -9.374 -38.036 1.00 42.34 271 GLY A O 1
ATOM 2173 N N . ILE A 1 272 ? 42.543 -9.356 -36.770 1.00 43.56 272 ILE A N 1
ATOM 2174 C CA . ILE A 1 272 ? 43.410 -9.934 -37.813 1.00 43.56 272 ILE A CA 1
ATOM 2175 C C . ILE A 1 272 ? 43.230 -11.458 -37.934 1.00 43.56 272 ILE A C 1
ATOM 2177 O O . ILE A 1 272 ? 43.442 -12.017 -39.009 1.00 43.56 272 ILE A O 1
ATOM 2181 N N . VAL A 1 273 ? 42.762 -12.146 -36.886 1.00 39.16 273 VAL A N 1
ATOM 2182 C CA . VAL A 1 273 ? 42.639 -13.618 -36.905 1.00 39.16 273 VAL A CA 1
ATOM 2183 C C . VAL A 1 273 ? 41.389 -14.102 -37.661 1.00 39.16 273 VAL A C 1
ATOM 2185 O O . VAL A 1 273 ? 41.387 -15.216 -38.176 1.00 39.16 273 VAL A O 1
ATOM 2188 N N . ILE A 1 274 ? 40.364 -13.260 -37.841 1.00 42.50 274 ILE A N 1
ATOM 2189 C CA . ILE A 1 274 ? 39.129 -13.613 -38.581 1.00 42.50 274 ILE A CA 1
ATOM 2190 C C . ILE A 1 274 ? 39.174 -13.139 -40.052 1.00 42.50 274 ILE A C 1
ATOM 2192 O O . ILE A 1 274 ? 38.280 -13.425 -40.845 1.00 42.50 274 ILE A O 1
ATOM 2196 N N . TRP A 1 275 ? 40.250 -12.476 -40.489 1.00 33.88 275 TRP A N 1
ATOM 2197 C CA . TRP A 1 275 ? 40.315 -11.859 -41.823 1.00 33.88 275 TRP A CA 1
ATOM 2198 C C . TRP A 1 275 ? 40.454 -12.845 -42.999 1.00 33.88 275 TRP A C 1
ATOM 2200 O O . TRP A 1 275 ? 40.431 -12.433 -44.155 1.00 33.88 275 TRP A O 1
ATOM 2210 N N . LYS A 1 276 ? 40.592 -14.154 -42.752 1.00 42.12 276 LYS A N 1
ATOM 2211 C CA . LYS A 1 276 ? 40.898 -15.125 -43.817 1.00 42.12 276 LYS A CA 1
ATOM 2212 C C . LYS A 1 276 ? 39.738 -16.005 -44.293 1.00 42.12 276 LYS A C 1
ATOM 2214 O O . LYS A 1 276 ? 39.997 -16.875 -45.121 1.00 42.12 276 LYS A O 1
ATOM 2219 N N . GLN A 1 277 ? 38.499 -15.818 -43.816 1.00 52.94 277 GLN A N 1
ATOM 2220 C CA . GLN A 1 277 ? 37.442 -16.816 -44.070 1.00 52.94 277 GLN A CA 1
ATOM 2221 C C . GLN A 1 277 ? 35.990 -16.335 -44.265 1.00 52.94 277 GLN A C 1
ATOM 2223 O O . GLN A 1 277 ? 35.122 -17.194 -44.388 1.00 52.94 277 GLN A O 1
ATOM 2228 N N . LEU A 1 278 ? 35.686 -15.032 -44.357 1.00 53.34 278 LEU A N 1
ATOM 2229 C CA . LEU A 1 278 ? 34.295 -14.561 -44.533 1.00 53.34 278 LEU A CA 1
ATOM 2230 C C . LEU A 1 278 ? 34.137 -13.516 -45.649 1.00 53.34 278 LEU A C 1
ATOM 2232 O O . LEU A 1 278 ? 35.026 -12.697 -45.884 1.00 53.34 278 LEU A O 1
ATOM 2236 N N . ASN A 1 279 ? 32.987 -13.561 -46.334 1.00 52.72 279 ASN A N 1
ATOM 2237 C CA . ASN A 1 279 ? 32.628 -12.666 -47.437 1.00 52.72 279 ASN A CA 1
ATOM 2238 C C . ASN A 1 279 ? 32.429 -11.207 -46.954 1.00 52.72 279 ASN A C 1
ATOM 2240 O O . ASN A 1 279 ? 31.930 -10.990 -45.846 1.00 52.72 279 ASN A O 1
ATOM 2244 N N . PRO A 1 280 ? 32.740 -10.183 -47.782 1.00 57.44 280 PRO A N 1
ATOM 2245 C CA . PRO A 1 280 ? 32.749 -8.770 -47.362 1.00 57.44 280 PRO A CA 1
ATOM 2246 C C . PRO A 1 280 ? 31.404 -8.243 -46.838 1.00 57.44 280 PRO A C 1
ATOM 2248 O O . PRO A 1 280 ? 31.367 -7.377 -45.966 1.00 57.44 280 PRO A O 1
ATOM 2251 N N . THR A 1 281 ? 30.296 -8.776 -47.352 1.00 53.47 281 THR A N 1
ATOM 2252 C CA . THR A 1 281 ? 28.927 -8.384 -46.989 1.00 53.47 281 THR A CA 1
ATOM 2253 C C . THR A 1 281 ? 28.482 -8.937 -45.635 1.00 53.47 281 THR A C 1
ATOM 2255 O O . THR A 1 281 ? 27.840 -8.219 -44.869 1.00 53.47 281 THR A O 1
ATOM 2258 N N . GLU A 1 282 ? 28.865 -10.169 -45.295 1.00 52.84 282 GLU A N 1
ATOM 2259 C CA . GLU A 1 282 ? 28.594 -10.769 -43.976 1.00 52.84 282 GLU A CA 1
ATOM 2260 C C . GLU A 1 282 ? 29.428 -10.087 -42.890 1.00 52.84 282 GLU A C 1
ATOM 2262 O O . GLU A 1 282 ? 28.932 -9.805 -41.799 1.00 52.84 282 GLU A O 1
ATOM 2267 N N . PHE A 1 283 ? 30.672 -9.725 -43.222 1.00 55.69 283 PHE A N 1
ATOM 2268 C CA . PHE A 1 283 ? 31.522 -8.935 -42.341 1.00 55.69 283 PHE A CA 1
ATOM 2269 C C . PHE A 1 283 ? 30.910 -7.562 -42.060 1.00 55.69 283 PHE A C 1
ATOM 2271 O O . PHE A 1 283 ? 30.832 -7.176 -40.905 1.00 55.69 283 PHE A O 1
ATOM 2278 N N . GLN A 1 284 ? 30.400 -6.843 -43.066 1.00 49.97 284 GLN A N 1
ATOM 2279 C CA . GLN A 1 284 ? 29.749 -5.545 -42.846 1.00 49.97 284 GLN A CA 1
ATOM 2280 C C . GLN A 1 284 ? 28.501 -5.632 -41.955 1.00 49.97 284 GLN A C 1
ATOM 2282 O O . GLN A 1 284 ? 28.290 -4.743 -41.131 1.00 49.97 284 GLN A O 1
ATOM 2287 N N . GLN A 1 285 ? 27.694 -6.691 -42.070 1.00 52.91 285 GLN A N 1
ATOM 2288 C CA . GLN A 1 285 ? 26.546 -6.899 -41.179 1.00 52.91 285 GLN A CA 1
ATOM 2289 C C . GLN A 1 285 ? 26.972 -7.202 -39.737 1.00 52.91 285 GLN A C 1
ATOM 2291 O O . GLN A 1 285 ? 26.472 -6.563 -38.811 1.00 52.91 285 GLN A O 1
ATOM 2296 N N . LEU A 1 286 ? 27.927 -8.115 -39.546 1.00 50.28 286 LEU A N 1
ATOM 2297 C CA . LEU A 1 286 ? 28.441 -8.489 -38.222 1.00 50.28 286 LEU A CA 1
ATOM 2298 C C . LEU A 1 286 ? 29.252 -7.359 -37.563 1.00 50.28 286 LEU A C 1
ATOM 2300 O O . LEU A 1 286 ? 29.220 -7.184 -36.347 1.00 50.28 286 LEU A O 1
ATOM 2304 N N . TRP A 1 287 ? 29.948 -6.553 -38.364 1.00 45.25 287 TRP A N 1
ATOM 2305 C CA . TRP A 1 287 ? 30.735 -5.398 -37.930 1.00 45.25 287 TRP A CA 1
ATOM 2306 C C . TRP A 1 287 ? 29.837 -4.234 -37.499 1.00 45.25 287 TRP A C 1
ATOM 2308 O O . TRP A 1 287 ? 30.070 -3.622 -36.455 1.00 45.25 287 TRP A O 1
ATOM 2318 N N . ASN A 1 288 ? 28.756 -3.975 -38.242 1.00 51.94 288 ASN A N 1
ATOM 2319 C CA . ASN A 1 288 ? 27.768 -2.960 -37.876 1.00 51.94 288 ASN A CA 1
ATOM 2320 C C . ASN A 1 288 ? 26.980 -3.338 -36.610 1.00 51.94 288 ASN A C 1
ATOM 2322 O O . ASN A 1 288 ? 26.662 -2.443 -35.829 1.00 51.94 288 ASN A O 1
ATOM 2326 N N . SER A 1 289 ? 26.718 -4.630 -36.359 1.00 51.06 289 SER A N 1
ATOM 2327 C CA . SER A 1 289 ? 26.080 -5.078 -35.109 1.00 51.06 289 SER A CA 1
ATOM 2328 C C . SER A 1 289 ? 27.007 -5.009 -33.889 1.00 51.06 289 SER A C 1
ATOM 2330 O O . SER A 1 289 ? 26.525 -4.897 -32.766 1.00 51.06 289 SER A O 1
ATOM 2332 N N . TRP A 1 290 ? 28.328 -5.079 -34.093 1.00 45.25 290 TRP A N 1
ATOM 2333 C CA . TRP A 1 290 ? 29.334 -5.023 -33.023 1.00 45.25 290 TRP A CA 1
ATOM 2334 C C . TRP A 1 290 ? 29.741 -3.598 -32.624 1.00 45.25 290 TRP A C 1
ATOM 2336 O O . TRP A 1 290 ? 30.013 -3.351 -31.453 1.00 45.25 290 TRP A O 1
ATOM 2346 N N . LEU A 1 291 ? 29.792 -2.655 -33.572 1.00 39.25 291 LEU A N 1
ATOM 2347 C CA . LEU A 1 291 ? 30.193 -1.264 -33.299 1.00 39.25 291 LEU A CA 1
ATOM 2348 C C . LEU A 1 291 ? 29.041 -0.363 -32.857 1.00 39.25 291 LEU A C 1
ATOM 2350 O O . LEU A 1 291 ? 29.272 0.610 -32.146 1.00 39.25 291 LEU A O 1
ATOM 2354 N N . ASN A 1 292 ? 27.813 -0.700 -33.250 1.00 37.91 292 ASN A N 1
ATOM 2355 C CA . ASN A 1 292 ? 26.602 -0.022 -32.813 1.00 37.91 292 ASN A CA 1
ATOM 2356 C C . ASN A 1 292 ? 25.674 -1.052 -32.162 1.00 37.91 292 ASN A C 1
ATOM 2358 O O . ASN A 1 292 ? 24.675 -1.429 -32.782 1.00 37.91 292 ASN A O 1
ATOM 2362 N N . PRO A 1 293 ? 25.967 -1.542 -30.940 1.00 40.50 293 PRO A N 1
ATOM 2363 C CA . PRO A 1 293 ? 24.929 -2.211 -30.178 1.00 40.50 293 PRO A CA 1
ATOM 2364 C C . PRO A 1 293 ? 23.791 -1.202 -30.060 1.00 40.50 293 PRO A C 1
ATOM 2366 O O . PRO A 1 293 ? 23.976 -0.125 -29.488 1.00 40.50 293 PRO A O 1
ATOM 2369 N N . THR A 1 294 ? 22.646 -1.500 -30.677 1.00 40.50 294 THR A N 1
ATOM 2370 C CA . THR A 1 294 ? 21.436 -0.703 -30.490 1.00 40.50 294 THR A CA 1
ATOM 2371 C C . THR A 1 294 ? 21.286 -0.561 -28.979 1.00 40.50 294 THR A C 1
ATOM 2373 O O . THR A 1 294 ? 21.198 -1.599 -28.313 1.00 40.50 294 THR A O 1
ATOM 2376 N N . PRO A 1 295 ? 21.370 0.659 -28.409 1.00 42.03 295 PRO A N 1
ATOM 2377 C CA . PRO A 1 295 ? 21.223 0.822 -26.971 1.00 42.03 295 PRO A CA 1
ATOM 2378 C C . PRO A 1 295 ? 19.929 0.108 -26.590 1.00 42.03 295 PRO A C 1
ATOM 2380 O O . PRO A 1 295 ? 18.966 0.261 -27.352 1.00 42.03 295 PRO A O 1
ATOM 2383 N N . PRO A 1 296 ? 19.913 -0.723 -25.523 1.00 44.50 296 PRO A N 1
ATOM 2384 C CA . PRO A 1 296 ? 18.743 -1.512 -25.170 1.00 44.50 296 PRO A CA 1
ATOM 2385 C C . PRO A 1 296 ? 17.567 -0.555 -25.168 1.00 44.50 296 PRO A C 1
ATOM 2387 O O . PRO A 1 296 ? 17.530 0.416 -24.406 1.00 44.50 296 PRO A O 1
ATOM 2390 N N . GLN A 1 297 ? 16.694 -0.732 -26.157 1.00 50.53 297 GLN A N 1
ATOM 2391 C CA . GLN A 1 297 ? 15.575 0.160 -26.340 1.00 50.53 297 GLN A CA 1
ATOM 2392 C C . GLN A 1 297 ? 14.765 -0.047 -25.073 1.00 50.53 297 GLN A C 1
ATOM 2394 O O . GLN A 1 297 ? 14.338 -1.166 -24.816 1.00 50.53 297 GLN A O 1
ATOM 2399 N N . LYS A 1 298 ? 14.678 0.973 -24.216 1.00 58.81 298 LYS A N 1
ATOM 2400 C CA . LYS A 1 298 ? 13.981 0.859 -22.937 1.00 58.81 298 LYS A CA 1
ATOM 2401 C C . LYS A 1 298 ? 12.522 0.549 -23.257 1.00 58.81 298 LYS A C 1
ATOM 2403 O O . LYS A 1 298 ? 11.769 1.450 -23.627 1.00 58.81 298 LYS A O 1
ATOM 2408 N N . ILE A 1 299 ? 12.156 -0.730 -23.223 1.00 63.25 299 ILE A N 1
ATOM 2409 C CA . ILE A 1 299 ? 10.820 -1.178 -23.599 1.00 63.25 299 ILE A CA 1
ATOM 2410 C C . ILE A 1 299 ? 9.882 -0.675 -22.514 1.00 63.25 299 ILE A C 1
ATOM 2412 O O . ILE A 1 299 ? 9.945 -1.097 -21.362 1.00 63.25 299 ILE A O 1
ATOM 2416 N N . SER A 1 300 ? 9.035 0.280 -22.882 1.00 66.44 300 SER A N 1
ATOM 2417 C CA . SER A 1 300 ? 8.015 0.808 -21.991 1.00 66.44 300 SER A CA 1
ATOM 2418 C C . SER A 1 300 ? 6.779 -0.070 -22.116 1.00 66.44 300 SER A C 1
ATOM 2420 O O . SER A 1 300 ? 6.040 0.041 -23.095 1.00 66.44 300 SER A O 1
ATOM 2422 N N . PHE A 1 301 ? 6.534 -0.926 -21.124 1.00 86.75 301 PHE A N 1
ATOM 2423 C CA . PHE A 1 301 ? 5.187 -1.446 -20.910 1.00 86.75 301 PHE A CA 1
ATOM 2424 C C . PHE A 1 301 ? 4.243 -0.255 -20.706 1.00 86.75 301 PHE A C 1
ATOM 2426 O O . PHE A 1 301 ? 4.565 0.670 -19.958 1.00 86.75 301 PHE A O 1
ATOM 2433 N N . ASN A 1 302 ? 3.110 -0.246 -21.406 1.00 86.62 302 ASN A N 1
ATOM 2434 C CA . ASN A 1 302 ? 2.100 0.796 -21.255 1.00 86.62 302 ASN A CA 1
ATOM 2435 C C . ASN A 1 302 ? 0.919 0.228 -20.455 1.00 86.62 302 ASN A C 1
ATOM 2437 O O . ASN A 1 302 ? 0.014 -0.359 -21.056 1.00 86.62 302 ASN A O 1
ATOM 2441 N N . PRO A 1 303 ? 0.935 0.331 -19.112 1.00 84.31 303 PRO A N 1
ATOM 2442 C CA . PRO A 1 303 ? -0.124 -0.230 -18.291 1.00 84.31 303 PRO A CA 1
ATOM 2443 C C . PRO A 1 303 ? -1.460 0.445 -18.625 1.00 84.31 303 PRO A C 1
ATOM 2445 O O . PRO A 1 303 ? -1.551 1.676 -18.605 1.00 84.31 303 PRO A O 1
ATOM 2448 N N . PRO A 1 304 ? -2.520 -0.328 -18.898 1.00 85.56 304 PRO A N 1
ATOM 2449 C CA . PRO A 1 304 ? -3.840 0.247 -19.079 1.00 85.56 304 PRO A CA 1
ATOM 2450 C C . PRO A 1 304 ? -4.343 0.801 -17.731 1.00 85.56 304 PRO A C 1
ATOM 2452 O O . PRO A 1 304 ? -4.027 0.239 -16.675 1.00 85.56 304 PRO A O 1
ATOM 2455 N N . PRO A 1 305 ? -5.125 1.896 -17.725 1.00 86.06 305 PRO A N 1
ATOM 2456 C CA . PRO A 1 305 ? -5.662 2.445 -16.486 1.00 86.06 305 PRO A CA 1
ATOM 2457 C C . PRO A 1 305 ? -6.583 1.416 -15.810 1.00 86.06 305 PRO A C 1
ATOM 2459 O O . PRO A 1 305 ? -7.324 0.726 -16.518 1.00 86.06 305 PRO A O 1
ATOM 2462 N N . PRO A 1 306 ? -6.568 1.305 -14.469 1.00 85.81 306 PRO A N 1
ATOM 2463 C CA . PRO A 1 306 ? -7.456 0.386 -13.773 1.00 85.81 306 PRO A CA 1
ATOM 2464 C C . PRO A 1 306 ? -8.932 0.741 -14.043 1.00 85.81 306 PRO A C 1
ATOM 2466 O O . PRO A 1 306 ? -9.265 1.925 -14.193 1.00 85.81 306 PRO A O 1
ATOM 2469 N N . PRO A 1 307 ? -9.830 -0.261 -14.105 1.00 82.94 307 PRO A N 1
ATOM 2470 C CA . PRO A 1 307 ? -11.272 -0.044 -14.089 1.00 82.94 307 PRO A CA 1
ATOM 2471 C C . PRO A 1 307 ? -11.677 0.900 -12.952 1.00 82.94 307 PRO A C 1
ATOM 2473 O O . PRO A 1 307 ? -11.191 0.767 -11.832 1.00 82.94 307 PRO A O 1
ATOM 2476 N N . LYS A 1 308 ? -12.555 1.866 -13.244 1.00 76.06 308 LYS A N 1
ATOM 2477 C CA . LYS A 1 308 ? -12.972 2.872 -12.255 1.00 76.06 308 LYS A CA 1
ATOM 2478 C C . LYS A 1 308 ? -13.966 2.324 -11.232 1.00 76.06 308 LYS A C 1
ATOM 2480 O O . LYS A 1 308 ? -13.863 2.688 -10.070 1.00 76.06 308 LYS A O 1
ATOM 2485 N N . ASP A 1 309 ? -14.891 1.461 -11.661 1.00 74.31 309 ASP A N 1
ATOM 2486 C CA . ASP A 1 309 ? -15.972 0.942 -10.821 1.00 74.31 309 ASP A CA 1
ATOM 2487 C C . ASP A 1 309 ? -16.327 -0.521 -11.179 1.00 74.31 309 ASP A C 1
ATOM 2489 O O . ASP A 1 309 ? -16.683 -0.786 -12.333 1.00 74.31 309 ASP A O 1
ATOM 2493 N N . PRO A 1 310 ? -16.282 -1.458 -10.208 1.00 75.62 310 PRO A N 1
ATOM 2494 C CA . PRO A 1 310 ? -15.540 -1.322 -8.953 1.00 75.62 310 PRO A CA 1
ATOM 2495 C C . PRO A 1 310 ? -14.023 -1.240 -9.233 1.00 75.62 310 PRO A C 1
ATOM 2497 O O . PRO A 1 310 ? -13.552 -1.861 -10.192 1.00 75.62 310 PRO A O 1
ATOM 2500 N N . PRO A 1 311 ? -13.241 -0.495 -8.427 1.00 84.00 311 PRO A N 1
ATOM 2501 C CA . PRO A 1 311 ? -11.787 -0.551 -8.521 1.00 84.00 311 PRO A CA 1
ATOM 2502 C C . PRO A 1 311 ? -11.306 -1.992 -8.265 1.00 84.00 311 PRO A C 1
ATOM 2504 O O . PRO A 1 311 ? -11.865 -2.670 -7.396 1.00 84.00 311 PRO A O 1
ATOM 2507 N N . PRO A 1 312 ? -10.284 -2.483 -8.992 1.00 88.75 312 PRO A N 1
ATOM 2508 C CA . PRO A 1 312 ? -9.789 -3.847 -8.828 1.00 88.75 312 PRO A CA 1
ATOM 2509 C C . PRO A 1 312 ? -9.370 -4.194 -7.399 1.00 88.75 312 PRO A C 1
ATOM 2511 O O . PRO A 1 312 ? -9.559 -5.336 -6.974 1.00 88.75 312 PRO A O 1
ATOM 2514 N N . GLY A 1 313 ? -8.787 -3.239 -6.667 1.00 90.44 313 GLY A N 1
ATOM 2515 C CA . GLY A 1 313 ? -8.089 -3.536 -5.420 1.00 90.44 313 GLY A CA 1
ATOM 2516 C C . GLY A 1 313 ? -6.973 -4.568 -5.634 1.00 90.44 313 GLY A C 1
ATOM 2517 O O . GLY A 1 313 ? -6.525 -4.811 -6.760 1.00 90.44 313 GLY A O 1
ATOM 2518 N N . GLY A 1 314 ? -6.560 -5.227 -4.559 1.00 92.44 314 GLY A N 1
ATOM 2519 C CA . GLY A 1 314 ? -5.732 -6.425 -4.618 1.00 92.44 314 GLY A CA 1
ATOM 2520 C C . GLY A 1 314 ? -4.449 -6.339 -3.800 1.00 92.44 314 GLY A C 1
ATOM 2521 O O . GLY A 1 314 ? -4.198 -5.375 -3.079 1.00 92.44 314 GLY A O 1
ATOM 2522 N N . ARG A 1 315 ? -3.618 -7.375 -3.925 1.00 92.75 315 ARG A N 1
ATOM 2523 C CA . ARG A 1 315 ? -2.417 -7.571 -3.112 1.00 92.75 315 ARG A CA 1
ATOM 2524 C C . ARG A 1 315 ? -1.301 -8.168 -3.959 1.00 92.75 315 ARG A C 1
ATOM 2526 O O . ARG A 1 315 ? -1.381 -9.321 -4.371 1.00 92.75 315 ARG A O 1
ATOM 2533 N N . VAL A 1 316 ? -0.252 -7.382 -4.193 1.00 94.50 316 VAL A N 1
ATOM 2534 C CA . VAL A 1 316 ? 0.902 -7.795 -5.010 1.00 94.50 316 VAL A CA 1
ATOM 2535 C C . VAL A 1 316 ? 1.946 -8.587 -4.214 1.00 94.50 316 VAL A C 1
ATOM 2537 O O . VAL A 1 316 ? 2.581 -9.473 -4.782 1.00 94.50 316 VAL A O 1
ATOM 2540 N N . LEU A 1 317 ? 2.069 -8.329 -2.904 1.00 92.94 317 LEU A N 1
ATOM 2541 C CA . LEU A 1 317 ? 2.966 -9.037 -1.984 1.00 92.94 317 LEU A CA 1
ATOM 2542 C C . LEU A 1 317 ? 2.164 -9.809 -0.929 1.00 92.94 317 LEU A C 1
ATOM 2544 O O . LEU A 1 317 ? 1.357 -9.241 -0.196 1.00 92.94 317 LEU A O 1
ATOM 2548 N N . GLY A 1 318 ? 2.395 -11.113 -0.853 1.00 81.31 318 GLY A N 1
ATOM 2549 C CA . GLY A 1 318 ? 1.875 -12.021 0.155 1.00 81.31 318 GLY A CA 1
ATOM 2550 C C . GLY A 1 318 ? 2.891 -12.164 1.275 1.00 81.31 318 GLY A C 1
ATOM 2551 O O . GLY A 1 318 ? 3.510 -13.208 1.428 1.00 81.31 318 GLY A O 1
ATOM 2552 N N . GLY A 1 319 ? 3.096 -11.108 2.048 1.00 67.81 319 GLY A N 1
ATOM 2553 C CA . GLY A 1 319 ? 3.931 -11.135 3.238 1.00 67.81 319 GLY A CA 1
ATOM 2554 C C . GLY A 1 319 ? 3.219 -10.416 4.365 1.00 67.81 319 GLY A C 1
ATOM 2555 O O . GLY A 1 319 ? 2.818 -9.266 4.230 1.00 67.81 319 GLY A O 1
ATOM 2556 N N . ALA A 1 320 ? 3.030 -11.102 5.487 1.00 52.50 320 ALA A N 1
ATOM 2557 C CA . ALA A 1 320 ? 2.692 -10.452 6.741 1.00 52.50 320 ALA A CA 1
ATOM 2558 C C . ALA A 1 320 ? 3.807 -10.791 7.724 1.00 52.50 320 ALA A C 1
ATOM 2560 O O . ALA A 1 320 ? 4.092 -11.969 7.944 1.00 52.50 320 ALA A O 1
ATOM 2561 N N . LYS A 1 321 ? 4.402 -9.776 8.367 1.00 49.12 321 LYS A N 1
ATOM 2562 C CA . LYS A 1 321 ? 5.474 -9.929 9.375 1.00 49.12 321 LYS A CA 1
ATOM 2563 C C . LYS A 1 321 ? 5.105 -10.871 10.551 1.00 49.12 321 LYS A C 1
ATOM 2565 O O . LYS A 1 321 ? 5.963 -11.157 11.381 1.00 49.12 321 LYS A O 1
ATOM 2570 N N . ARG A 1 322 ? 3.848 -11.343 10.639 1.00 47.53 322 ARG A N 1
ATOM 2571 C CA . ARG A 1 322 ? 3.303 -12.238 11.679 1.00 47.53 322 ARG A CA 1
ATOM 2572 C C . ARG A 1 322 ? 2.429 -13.395 11.146 1.00 47.53 322 ARG A C 1
ATOM 2574 O O . ARG A 1 322 ? 1.618 -13.923 11.900 1.00 47.53 322 ARG A O 1
ATOM 2581 N N . SER A 1 323 ? 2.539 -13.795 9.874 1.00 58.75 323 SER A N 1
ATOM 2582 C CA . SER A 1 323 ? 1.814 -14.988 9.388 1.00 58.75 323 SER A CA 1
ATOM 2583 C C . SER A 1 323 ? 2.277 -16.262 10.109 1.00 58.75 323 SER A C 1
ATOM 2585 O O . SER A 1 323 ? 3.454 -16.363 10.445 1.00 58.75 323 SER A O 1
ATOM 2587 N N . SER A 1 324 ? 1.410 -17.272 10.249 1.00 66.81 324 SER A N 1
ATOM 2588 C CA . SER A 1 324 ? 1.813 -18.618 10.711 1.00 66.81 324 SER A CA 1
ATOM 2589 C C . SER A 1 324 ? 2.755 -19.339 9.736 1.00 66.81 324 SER A C 1
ATOM 2591 O O . SER A 1 324 ? 3.354 -20.358 10.077 1.00 66.81 324 SER A O 1
ATOM 2593 N N . CYS A 1 325 ? 2.914 -18.802 8.523 1.00 78.06 325 CYS A N 1
ATOM 2594 C CA . CYS A 1 325 ? 3.905 -19.259 7.566 1.00 78.06 325 CYS A CA 1
ATOM 2595 C C . CYS A 1 325 ? 5.336 -18.972 8.004 1.00 78.06 325 CYS A C 1
ATOM 2597 O O . CYS A 1 325 ? 5.624 -17.973 8.662 1.00 78.06 325 CYS A O 1
ATOM 2599 N N . TYR A 1 326 ? 6.250 -19.844 7.568 1.00 82.12 326 TYR A N 1
ATOM 2600 C CA . TYR A 1 326 ? 7.682 -19.654 7.763 1.00 82.12 326 TYR A CA 1
ATOM 2601 C C . TYR A 1 326 ? 8.119 -18.276 7.262 1.00 82.12 326 TYR A C 1
ATOM 2603 O O . TYR A 1 326 ? 7.691 -17.831 6.193 1.00 82.12 326 TYR A O 1
ATOM 2611 N N . GLN A 1 327 ? 8.993 -17.624 8.031 1.00 83.25 327 GLN A N 1
ATOM 2612 C CA . GLN A 1 327 ? 9.608 -16.371 7.616 1.00 83.25 327 GLN A CA 1
ATOM 2613 C C . GLN A 1 327 ? 10.470 -16.606 6.376 1.00 83.25 327 GLN A C 1
ATOM 2615 O O . GLN A 1 327 ? 11.260 -17.549 6.316 1.00 83.25 327 GLN A O 1
ATOM 2620 N N . VAL A 1 328 ? 10.315 -15.727 5.393 1.00 86.31 328 VAL A N 1
ATOM 2621 C CA . VAL A 1 328 ? 11.010 -15.789 4.109 1.00 86.31 328 VAL A CA 1
ATOM 2622 C C . VAL A 1 328 ? 11.726 -14.471 3.855 1.00 86.31 328 VAL A C 1
ATOM 2624 O O . VAL A 1 328 ? 11.273 -13.415 4.287 1.00 86.31 328 VAL A O 1
ATOM 2627 N N . LYS A 1 329 ? 12.872 -14.535 3.172 1.00 86.44 329 LYS A N 1
ATOM 2628 C CA . LYS A 1 329 ? 13.668 -13.344 2.838 1.00 86.44 329 LYS A CA 1
ATOM 2629 C C . LYS A 1 329 ? 12.965 -12.460 1.806 1.00 86.44 329 LYS A C 1
ATOM 2631 O O . LYS A 1 329 ? 13.007 -11.240 1.910 1.00 86.44 329 LYS A O 1
ATOM 2636 N N . THR A 1 330 ? 12.359 -13.101 0.817 1.00 89.94 330 THR A N 1
ATOM 2637 C CA . THR A 1 330 ? 11.615 -12.464 -0.266 1.00 89.94 330 THR A CA 1
ATOM 2638 C C . THR A 1 330 ? 10.176 -12.950 -0.154 1.00 89.94 330 THR A C 1
ATOM 2640 O O . THR A 1 330 ? 9.947 -14.142 0.037 1.00 89.94 330 THR A O 1
ATOM 2643 N N . GLU A 1 331 ? 9.208 -12.044 -0.202 1.00 93.19 331 GLU A N 1
ATOM 2644 C CA . GLU A 1 331 ? 7.794 -12.366 0.019 1.00 93.19 331 GLU A CA 1
ATOM 2645 C C . GLU A 1 331 ? 7.165 -13.014 -1.221 1.00 93.19 331 GLU A C 1
ATOM 2647 O O . GLU A 1 331 ? 7.639 -12.818 -2.344 1.00 93.19 331 GLU A O 1
ATOM 2652 N N . LEU A 1 332 ? 6.068 -13.764 -1.039 1.00 95.44 332 LEU A N 1
ATOM 2653 C CA . LEU A 1 332 ? 5.249 -14.239 -2.161 1.00 95.44 332 LEU A CA 1
ATOM 2654 C C . LEU A 1 332 ? 4.876 -13.035 -3.032 1.00 95.44 332 LEU A C 1
ATOM 2656 O O . LEU A 1 332 ? 4.326 -12.074 -2.515 1.00 95.44 332 LEU A O 1
ATOM 2660 N N . THR A 1 333 ? 5.172 -13.058 -4.329 1.00 97.69 333 THR A N 1
ATOM 2661 C CA . THR A 1 333 ? 4.984 -11.875 -5.187 1.00 97.69 333 THR A CA 1
ATOM 2662 C C . THR A 1 333 ? 4.223 -12.253 -6.448 1.00 97.69 333 THR A C 1
ATOM 2664 O O . THR A 1 333 ? 4.605 -13.190 -7.149 1.00 97.69 333 THR A O 1
ATOM 2667 N N . ALA A 1 334 ? 3.154 -11.523 -6.765 1.00 97.94 334 ALA A N 1
ATOM 2668 C CA . ALA A 1 334 ? 2.486 -11.616 -8.058 1.00 97.94 334 ALA A CA 1
ATOM 2669 C C . ALA A 1 334 ? 3.254 -10.801 -9.100 1.00 97.94 334 ALA A C 1
ATOM 2671 O O . ALA A 1 334 ? 3.443 -9.599 -8.929 1.00 97.94 334 ALA A O 1
ATOM 2672 N N . LEU A 1 335 ? 3.661 -11.431 -10.205 1.00 97.81 335 LEU A N 1
ATOM 2673 C CA . LEU A 1 335 ? 4.299 -10.732 -11.322 1.00 97.81 335 LEU A CA 1
ATOM 2674 C C . LEU A 1 335 ? 3.206 -10.149 -12.219 1.00 97.81 335 LEU A C 1
ATOM 2676 O O . LEU A 1 335 ? 2.958 -10.629 -13.325 1.00 97.81 335 LEU A O 1
ATOM 2680 N N . VAL A 1 336 ? 2.502 -9.145 -11.695 1.00 96.19 336 VAL A N 1
ATOM 2681 C CA . VAL A 1 336 ? 1.364 -8.474 -12.334 1.00 96.19 336 VAL A CA 1
ATOM 2682 C C . VAL A 1 336 ? 1.486 -6.962 -12.113 1.00 96.19 336 VAL A C 1
ATOM 2684 O O . VAL A 1 336 ? 1.905 -6.549 -11.029 1.00 96.19 336 VAL A O 1
ATOM 2687 N N . PRO A 1 337 ? 1.135 -6.111 -13.098 1.00 95.00 337 PRO A N 1
ATOM 2688 C CA . PRO A 1 337 ? 1.181 -4.671 -12.930 1.00 95.00 337 PRO A CA 1
ATOM 2689 C C . PRO A 1 337 ? 0.254 -4.224 -11.806 1.00 95.00 337 PRO A C 1
ATOM 2691 O O . PRO A 1 337 ? -0.850 -4.750 -11.632 1.00 95.00 337 PRO A O 1
ATOM 2694 N N . PHE A 1 338 ? 0.684 -3.202 -11.073 1.00 93.50 338 PHE A N 1
ATOM 2695 C CA . PHE A 1 338 ? -0.149 -2.591 -10.052 1.00 93.50 338 PHE A CA 1
ATOM 2696 C C . PHE A 1 338 ? 0.031 -1.078 -10.000 1.00 93.50 338 PHE A C 1
ATOM 2698 O O . PHE A 1 338 ? 1.144 -0.547 -10.107 1.00 93.50 338 PHE A O 1
ATOM 2705 N N . THR A 1 339 ? -1.073 -0.366 -9.788 1.00 88.81 339 THR A N 1
ATOM 2706 C CA . THR A 1 339 ? -1.034 1.047 -9.408 1.00 88.81 339 THR A CA 1
ATOM 2707 C C . THR A 1 339 ? -1.111 1.156 -7.894 1.00 88.81 339 THR A C 1
ATOM 2709 O O . THR A 1 339 ? -1.738 0.339 -7.225 1.00 88.81 339 THR A O 1
ATOM 2712 N N . GLN A 1 340 ? -0.422 2.153 -7.347 1.00 83.12 340 GLN A N 1
ATOM 2713 C CA . GLN A 1 340 ? -0.437 2.443 -5.918 1.00 83.12 340 GLN A CA 1
ATOM 2714 C C . GLN A 1 340 ? -0.655 3.942 -5.784 1.00 83.12 340 GLN A C 1
ATOM 2716 O O . GLN A 1 340 ? 0.277 4.727 -5.968 1.00 83.12 340 GLN A O 1
ATOM 2721 N N . GLU A 1 341 ? -1.908 4.328 -5.573 1.00 73.19 341 GLU A N 1
ATOM 2722 C CA . GLU A 1 341 ? -2.287 5.735 -5.409 1.00 73.19 341 GLU A CA 1
ATOM 2723 C C . GLU A 1 341 ? -2.023 6.216 -3.975 1.00 73.19 341 GLU A C 1
ATOM 2725 O O . GLU A 1 341 ? -1.730 7.390 -3.757 1.00 73.19 341 GLU A O 1
ATOM 2730 N N . SER A 1 342 ? -2.077 5.295 -3.012 1.00 67.19 342 SER A N 1
ATOM 2731 C CA . SER A 1 342 ? -1.717 5.474 -1.602 1.00 67.19 342 SER A CA 1
ATOM 2732 C C . SER A 1 342 ? -1.185 4.151 -1.033 1.00 67.19 342 SER A C 1
ATOM 2734 O O . SER A 1 342 ? -1.153 3.143 -1.738 1.00 67.19 342 SER A O 1
ATOM 2736 N N . ALA A 1 343 ? -0.768 4.128 0.236 1.00 59.66 343 ALA A N 1
ATOM 2737 C CA . ALA A 1 343 ? -0.383 2.886 0.914 1.00 59.66 343 ALA A CA 1
ATOM 2738 C C . ALA A 1 343 ? -1.518 1.837 0.939 1.00 59.66 343 ALA A C 1
ATOM 2740 O O . ALA A 1 343 ? -1.235 0.646 0.867 1.00 59.66 343 ALA A O 1
ATOM 2741 N N . THR A 1 344 ? -2.779 2.285 0.967 1.00 57.25 344 THR A N 1
ATOM 2742 C CA . THR A 1 344 ? -3.981 1.442 1.080 1.00 57.25 344 THR A CA 1
ATOM 2743 C C . THR A 1 344 ? -4.728 1.228 -0.240 1.00 57.25 344 THR A C 1
ATOM 2745 O O . THR A 1 344 ? -5.452 0.249 -0.388 1.00 57.25 344 THR A O 1
ATOM 2748 N N . ASN A 1 345 ? -4.534 2.096 -1.240 1.00 77.31 345 ASN A N 1
ATOM 2749 C CA . ASN A 1 345 ? -5.171 1.977 -2.553 1.00 77.31 345 ASN A CA 1
ATOM 2750 C C . ASN A 1 345 ? -4.201 1.372 -3.574 1.00 77.31 345 ASN A C 1
ATOM 2752 O O . ASN A 1 345 ? -3.547 2.082 -4.353 1.00 77.31 345 ASN A O 1
ATOM 2756 N N . ILE A 1 346 ? -4.116 0.042 -3.537 1.00 88.44 346 ILE A N 1
ATOM 2757 C CA . ILE A 1 346 ? -3.372 -0.778 -4.491 1.00 88.44 346 ILE A CA 1
ATOM 2758 C C . ILE A 1 346 ? -4.370 -1.427 -5.446 1.00 88.44 346 ILE A C 1
ATOM 2760 O O . ILE A 1 346 ? -5.295 -2.104 -5.011 1.00 88.44 346 ILE A O 1
ATOM 2764 N N . ASN A 1 347 ? -4.167 -1.255 -6.752 1.00 93.25 347 ASN A N 1
ATOM 2765 C CA . ASN A 1 347 ? -4.949 -1.951 -7.771 1.00 93.25 347 ASN A CA 1
ATOM 2766 C C . ASN A 1 347 ? -4.036 -2.898 -8.538 1.00 93.25 347 ASN A C 1
ATOM 2768 O O . ASN A 1 347 ? -3.227 -2.445 -9.347 1.00 93.25 347 ASN A O 1
ATOM 2772 N N . VAL A 1 348 ? -4.175 -4.198 -8.282 1.00 95.38 348 VAL A N 1
ATOM 2773 C CA . VAL A 1 348 ? -3.466 -5.266 -8.993 1.00 95.38 348 VAL A CA 1
ATOM 2774 C C . VAL A 1 348 ? -4.348 -5.719 -10.144 1.00 95.38 348 VAL A C 1
ATOM 2776 O O . VAL A 1 348 ? -5.377 -6.368 -9.943 1.00 95.38 348 VAL A O 1
ATOM 2779 N N . TRP A 1 349 ? -3.980 -5.334 -11.363 1.00 95.38 349 TRP A N 1
ATOM 2780 C CA . TRP A 1 349 ? -4.849 -5.538 -12.514 1.00 95.38 349 TRP A CA 1
ATOM 2781 C C . TRP A 1 349 ? -4.070 -5.717 -13.815 1.00 95.38 349 TRP A C 1
ATOM 2783 O O . TRP A 1 349 ? -2.974 -5.185 -13.993 1.00 95.38 349 TRP A O 1
ATOM 2793 N N . SER A 1 350 ? -4.651 -6.478 -14.741 1.00 96.69 350 SER A N 1
ATOM 2794 C CA . SER A 1 350 ? -4.012 -6.805 -16.014 1.00 96.69 350 SER A CA 1
ATOM 2795 C C . SER A 1 350 ? -5.007 -7.164 -17.115 1.00 96.69 350 SER A C 1
ATOM 2797 O O . SER A 1 350 ? -6.152 -7.551 -16.862 1.00 96.69 350 SER A O 1
ATOM 2799 N N . LEU A 1 351 ? -4.535 -7.050 -18.358 1.00 97.38 351 LEU A N 1
ATOM 2800 C CA . LEU A 1 351 ? -5.240 -7.496 -19.553 1.00 97.38 351 LEU A CA 1
ATOM 2801 C C . LEU A 1 351 ? -4.621 -8.769 -20.119 1.00 97.38 351 LEU A C 1
ATOM 2803 O O . LEU A 1 351 ? -3.400 -8.946 -20.096 1.00 97.38 351 LEU A O 1
ATOM 2807 N N . THR A 1 352 ? -5.479 -9.606 -20.695 1.00 98.25 352 THR A N 1
ATOM 2808 C CA . THR A 1 352 ? -5.095 -10.751 -21.522 1.00 98.25 352 THR A CA 1
ATOM 2809 C C . THR A 1 352 ? -5.980 -10.840 -22.760 1.00 98.25 352 THR A C 1
ATOM 2811 O O . THR A 1 352 ? -7.109 -10.355 -22.771 1.00 98.25 352 THR A O 1
ATOM 2814 N N . THR A 1 353 ? -5.484 -11.480 -23.806 1.00 97.56 353 THR A N 1
ATOM 2815 C CA . THR A 1 353 ? -6.251 -11.869 -24.998 1.00 97.56 353 THR A CA 1
ATOM 2816 C C . THR A 1 353 ? -6.624 -13.355 -24.974 1.00 97.56 353 THR A C 1
ATOM 2818 O O . THR A 1 353 ? -7.612 -13.776 -25.591 1.00 97.56 353 THR A O 1
ATOM 2821 N N . ALA A 1 354 ? -5.878 -14.152 -24.206 1.00 97.25 354 ALA A N 1
ATOM 2822 C CA . ALA A 1 354 ? -6.051 -15.585 -24.074 1.00 97.25 354 ALA A CA 1
ATOM 2823 C C . ALA A 1 354 ? -7.367 -15.959 -23.375 1.00 97.25 354 ALA A C 1
ATOM 2825 O O . ALA A 1 354 ? -7.765 -15.389 -22.359 1.00 97.25 354 ALA A O 1
ATOM 2826 N N . ALA A 1 355 ? -8.028 -16.988 -23.909 1.00 97.44 355 ALA A N 1
ATOM 2827 C CA . ALA A 1 355 ? -9.141 -17.662 -23.238 1.00 97.44 355 ALA A CA 1
ATOM 2828 C C . ALA A 1 355 ? -8.687 -18.394 -21.964 1.00 97.44 355 ALA A C 1
ATOM 2830 O O . ALA A 1 355 ? -9.469 -18.551 -21.028 1.00 97.44 355 ALA A O 1
ATOM 2831 N N . HIS A 1 356 ? -7.420 -18.814 -21.948 1.00 97.50 356 HIS A N 1
ATOM 2832 C CA . HIS A 1 356 ? -6.784 -19.595 -20.897 1.00 97.50 356 HIS A CA 1
ATOM 2833 C C . HIS A 1 356 ? -5.398 -19.002 -20.597 1.00 97.50 356 HIS A C 1
ATOM 2835 O O . HIS A 1 356 ? -4.402 -19.475 -21.142 1.00 97.50 356 HIS A O 1
ATOM 2841 N N . PRO A 1 357 ? -5.322 -17.906 -19.820 1.00 97.69 357 PRO A N 1
ATOM 2842 C CA . PRO A 1 357 ? -4.067 -17.194 -19.597 1.00 97.69 357 PRO A CA 1
ATOM 2843 C C . PRO A 1 357 ? -3.095 -17.958 -18.688 1.00 97.69 357 PRO A C 1
ATOM 2845 O O . PRO A 1 357 ? -3.477 -18.853 -17.926 1.00 97.69 357 PRO A O 1
ATOM 2848 N N . THR A 1 358 ? -1.829 -17.540 -18.741 1.00 98.19 358 THR A N 1
ATOM 2849 C CA . THR A 1 358 ? -0.769 -17.960 -17.817 1.00 98.19 358 THR A CA 1
ATOM 2850 C C . THR A 1 358 ? -0.490 -16.851 -16.807 1.00 98.19 358 THR A C 1
ATOM 2852 O O . THR A 1 358 ? -0.277 -15.692 -17.170 1.00 98.19 358 THR A O 1
ATOM 2855 N N . PHE A 1 359 ? -0.481 -17.209 -15.529 1.00 98.25 359 PHE A N 1
ATOM 2856 C CA . PHE A 1 359 ? -0.159 -16.328 -14.410 1.00 98.25 359 PHE A CA 1
ATOM 2857 C C . PHE A 1 359 ? 1.255 -16.619 -13.907 1.00 98.25 359 PHE A C 1
ATOM 2859 O O . PHE A 1 359 ? 1.690 -17.768 -13.941 1.00 98.25 359 PHE A O 1
ATOM 2866 N N . TRP A 1 360 ? 1.960 -15.597 -13.429 1.00 98.38 360 TRP A N 1
ATOM 2867 C CA . TRP A 1 360 ? 3.351 -15.710 -12.990 1.00 98.38 360 TRP A CA 1
ATOM 2868 C C . TRP A 1 360 ? 3.520 -15.177 -11.572 1.00 98.38 360 TRP A C 1
ATOM 2870 O O . TRP A 1 360 ? 2.985 -14.122 -11.223 1.00 98.38 360 TRP A O 1
ATOM 2880 N N . PHE A 1 361 ? 4.280 -15.910 -10.762 1.00 98.19 361 PHE A N 1
ATOM 2881 C CA . PHE A 1 361 ? 4.463 -15.623 -9.341 1.00 98.19 361 PHE A CA 1
ATOM 2882 C C . PHE A 1 361 ? 5.888 -15.946 -8.914 1.00 98.19 361 PHE A C 1
ATOM 2884 O O . PHE A 1 361 ? 6.440 -16.950 -9.350 1.00 98.19 361 PHE A O 1
ATOM 2891 N N . TYR A 1 362 ? 6.467 -15.153 -8.020 1.00 97.94 362 TYR A N 1
ATOM 2892 C CA . TYR A 1 362 ? 7.617 -15.590 -7.237 1.00 97.94 362 TYR A CA 1
ATOM 2893 C C . TYR A 1 362 ? 7.110 -16.322 -5.999 1.00 97.94 362 TYR A C 1
ATOM 2895 O O . TYR A 1 362 ? 6.340 -15.749 -5.224 1.00 97.94 362 TYR A O 1
ATOM 2903 N N . ILE A 1 363 ? 7.545 -17.570 -5.814 1.00 95.75 363 ILE A N 1
ATOM 2904 C CA . ILE A 1 363 ? 7.190 -18.397 -4.666 1.00 95.75 363 ILE A CA 1
ATOM 2905 C C . ILE A 1 363 ? 8.403 -18.582 -3.744 1.00 95.75 363 ILE A C 1
ATOM 2907 O O . ILE A 1 363 ? 9.443 -19.079 -4.184 1.00 95.75 363 ILE A O 1
ATOM 2911 N N . PRO A 1 364 ? 8.298 -18.205 -2.457 1.00 94.62 364 PRO A N 1
ATOM 2912 C CA . PRO A 1 364 ? 9.435 -18.257 -1.543 1.00 94.62 364 PRO A CA 1
ATOM 2913 C C . PRO A 1 364 ? 9.574 -19.600 -0.813 1.00 94.62 364 PRO A C 1
ATOM 2915 O O . PRO A 1 364 ? 10.504 -19.792 -0.032 1.00 94.62 364 PRO A O 1
ATOM 2918 N N . TYR A 1 365 ? 8.647 -20.531 -1.047 1.00 92.88 365 TYR A N 1
ATOM 2919 C CA . TYR A 1 365 ? 8.582 -21.834 -0.387 1.00 92.88 365 TYR A CA 1
ATOM 2920 C C . TYR A 1 365 ? 9.064 -22.951 -1.318 1.00 92.88 365 TYR A C 1
ATOM 2922 O O . TYR A 1 365 ? 8.923 -22.867 -2.538 1.00 92.88 365 TYR A O 1
ATOM 2930 N N . SER A 1 366 ? 9.620 -24.014 -0.735 1.00 93.06 366 SER A N 1
ATOM 2931 C CA . SER A 1 366 ? 10.151 -25.168 -1.467 1.00 93.06 366 SER A CA 1
ATOM 2932 C C . SER A 1 366 ? 9.845 -26.488 -0.759 1.00 93.06 366 SER A C 1
ATOM 2934 O O . SER A 1 366 ? 9.460 -26.501 0.410 1.00 93.06 366 SER A O 1
ATOM 2936 N N . GLN A 1 367 ? 9.973 -27.603 -1.477 1.00 91.00 367 GLN A N 1
ATOM 2937 C CA . GLN A 1 367 ? 9.772 -28.943 -0.927 1.00 91.00 367 GLN A CA 1
ATOM 2938 C C . GLN A 1 367 ? 10.915 -29.371 0.017 1.00 91.00 367 GLN A C 1
ATOM 2940 O O . GLN A 1 367 ? 12.076 -29.082 -0.271 1.00 91.00 367 GLN A O 1
ATOM 2945 N N . PRO A 1 368 ? 10.620 -30.154 1.076 1.00 90.19 368 PRO A N 1
ATOM 2946 C CA . PRO A 1 368 ? 9.289 -30.600 1.489 1.00 90.19 368 PRO A CA 1
ATOM 2947 C C . PRO A 1 368 ? 8.517 -29.487 2.213 1.00 90.19 368 PRO A C 1
ATOM 2949 O O . PRO A 1 368 ? 9.029 -28.859 3.135 1.00 90.19 368 PRO A O 1
ATOM 2952 N N . PHE A 1 369 ? 7.256 -29.290 1.830 1.00 87.12 369 PHE A N 1
ATOM 2953 C CA . PHE A 1 369 ? 6.358 -28.331 2.468 1.00 87.12 369 PHE A CA 1
ATOM 2954 C C . PHE A 1 369 ? 5.094 -29.074 2.917 1.00 87.12 369 PHE A C 1
ATOM 2956 O O . PHE A 1 369 ? 4.417 -29.666 2.076 1.00 87.12 369 PHE A O 1
ATOM 2963 N N . PRO A 1 370 ? 4.784 -29.111 4.224 1.00 85.50 370 PRO A N 1
ATOM 2964 C CA . PRO A 1 370 ? 3.728 -29.971 4.762 1.00 85.50 370 PRO A CA 1
ATOM 2965 C C . PRO A 1 370 ? 2.314 -29.401 4.578 1.00 85.50 370 PRO A C 1
ATOM 2967 O O . PRO A 1 370 ? 1.355 -30.001 5.065 1.00 85.50 370 PRO A O 1
ATOM 2970 N N . PHE A 1 371 ? 2.182 -28.251 3.918 1.00 89.50 371 PHE A N 1
ATOM 2971 C CA . PHE A 1 371 ? 0.926 -27.531 3.749 1.00 89.50 371 PHE A CA 1
ATOM 2972 C C . PHE A 1 371 ? 0.582 -27.318 2.266 1.00 89.50 371 PHE A C 1
ATOM 2974 O O . PHE A 1 371 ? 1.373 -27.620 1.373 1.00 89.50 371 PHE A O 1
ATOM 2981 N N . SER A 1 372 ? -0.619 -26.811 1.992 1.00 90.75 372 SER A N 1
ATOM 2982 C CA . SER A 1 372 ? -1.136 -26.632 0.632 1.00 90.75 372 SER A CA 1
ATOM 2983 C C . SER A 1 372 ? -0.904 -25.225 0.087 1.00 90.75 372 SER A C 1
ATOM 2985 O O . SER A 1 372 ? -1.112 -24.238 0.794 1.00 90.75 372 SER A O 1
ATOM 2987 N N . VAL A 1 373 ? -0.604 -25.137 -1.207 1.00 94.75 373 VAL A N 1
ATOM 2988 C CA . VAL A 1 373 ? -0.670 -23.896 -1.987 1.00 94.75 373 VAL A CA 1
ATOM 2989 C C . VAL A 1 373 ? -1.786 -24.032 -3.008 1.00 94.75 373 VAL A C 1
ATOM 2991 O O . VAL A 1 373 ? -1.865 -25.055 -3.686 1.00 94.75 373 VAL A O 1
ATOM 2994 N N . GLU A 1 374 ? -2.652 -23.032 -3.128 1.00 96.38 374 GLU A N 1
ATOM 2995 C CA . GLU A 1 374 ? -3.815 -23.085 -4.010 1.00 96.38 374 GLU A CA 1
ATOM 2996 C C . GLU A 1 374 ? -3.925 -21.837 -4.873 1.00 96.38 374 GLU A C 1
ATOM 2998 O O . GLU A 1 374 ? -3.836 -20.711 -4.389 1.00 96.38 374 GLU A O 1
ATOM 3003 N N . PHE A 1 375 ? -4.150 -22.061 -6.164 1.00 98.19 375 PHE A N 1
ATOM 3004 C CA . PHE A 1 375 ? -4.578 -21.036 -7.097 1.00 98.19 375 PHE A CA 1
ATOM 3005 C C . PHE A 1 375 ? -6.095 -21.108 -7.248 1.00 98.19 375 PHE A C 1
ATOM 3007 O O . PHE A 1 375 ? -6.633 -22.184 -7.519 1.00 98.19 375 PHE A O 1
ATOM 3014 N N . VAL A 1 376 ? -6.772 -19.974 -7.101 1.00 97.62 376 VAL A N 1
ATOM 3015 C CA . VAL A 1 376 ? -8.226 -19.848 -7.254 1.00 97.62 376 VAL A CA 1
ATOM 3016 C C . VAL A 1 376 ? -8.514 -18.744 -8.256 1.00 97.62 376 VAL A C 1
ATOM 3018 O O . VAL A 1 376 ? -7.921 -17.674 -8.187 1.00 97.62 376 VAL A O 1
ATOM 3021 N N . LEU A 1 377 ? -9.446 -18.990 -9.167 1.00 97.69 377 LEU A N 1
ATOM 3022 C CA . LEU A 1 377 ? -9.976 -18.011 -10.101 1.00 97.69 377 LEU A CA 1
ATOM 3023 C C . LEU A 1 377 ? -11.490 -17.926 -9.918 1.00 97.69 377 LEU A C 1
ATOM 3025 O O . LEU A 1 377 ? -12.176 -18.948 -9.936 1.00 97.69 377 LEU A O 1
ATOM 3029 N N . GLN A 1 378 ? -11.995 -16.711 -9.764 1.00 97.00 378 GLN A N 1
ATOM 3030 C CA . GLN A 1 378 ? -13.395 -16.392 -9.533 1.00 97.00 378 GLN A CA 1
ATOM 3031 C C . GLN A 1 378 ? -13.959 -15.527 -10.660 1.00 97.00 378 GLN A C 1
ATOM 3033 O O . GLN A 1 378 ? -13.233 -14.741 -11.275 1.00 97.00 378 GLN A O 1
ATOM 3038 N N . ASP A 1 379 ? -15.257 -15.663 -10.913 1.00 91.81 379 ASP A N 1
ATOM 3039 C CA . ASP A 1 379 ? -16.012 -14.763 -11.787 1.00 91.81 379 ASP A CA 1
ATOM 3040 C C . ASP A 1 379 ? -16.404 -13.439 -11.093 1.00 91.81 379 ASP A C 1
ATOM 3042 O O . ASP A 1 379 ? -16.021 -13.158 -9.954 1.00 91.81 379 ASP A O 1
ATOM 3046 N N . GLU A 1 380 ? -17.172 -12.599 -11.795 1.00 88.00 380 GLU A N 1
ATOM 3047 C CA . GLU A 1 380 ? -17.649 -11.294 -11.305 1.00 88.00 380 GLU A CA 1
ATOM 3048 C C . GLU A 1 380 ? -18.610 -11.409 -10.106 1.00 88.00 380 GLU A C 1
ATOM 3050 O O . GLU A 1 380 ? -18.836 -10.423 -9.406 1.00 88.00 380 GLU A O 1
ATOM 3055 N N . GLN A 1 381 ? -19.180 -12.594 -9.866 1.00 85.69 381 GLN A N 1
ATOM 3056 C CA . GLN A 1 381 ? -20.075 -12.894 -8.748 1.00 85.69 381 GLN A CA 1
ATOM 3057 C C . GLN A 1 381 ? -19.330 -13.547 -7.570 1.00 85.69 381 GLN A C 1
ATOM 3059 O O . GLN A 1 381 ? -19.963 -13.982 -6.609 1.00 85.69 381 GLN A O 1
ATOM 3064 N N . SER A 1 382 ? -17.993 -13.594 -7.627 1.00 87.88 382 SER A N 1
ATOM 3065 C CA . SER A 1 382 ? -17.122 -14.238 -6.636 1.00 87.88 382 SER A CA 1
ATOM 3066 C C . SER A 1 382 ? -17.278 -15.761 -6.551 1.00 87.88 382 SER A C 1
ATOM 3068 O O . SER A 1 382 ? -16.807 -16.371 -5.588 1.00 87.88 382 SER A O 1
ATOM 3070 N N . TYR A 1 383 ? -17.879 -16.408 -7.557 1.00 89.00 383 TYR A N 1
ATOM 3071 C CA . TYR A 1 383 ? -17.921 -17.867 -7.614 1.00 89.00 383 TYR A CA 1
ATOM 3072 C C . TYR A 1 383 ? -16.599 -18.415 -8.157 1.00 89.00 383 TYR A C 1
ATOM 3074 O O . TYR A 1 383 ? -16.131 -17.954 -9.201 1.00 89.00 383 TYR A O 1
ATOM 3082 N N . PRO A 1 384 ? -15.976 -19.407 -7.492 1.00 92.38 384 PRO A N 1
ATOM 3083 C CA . PRO A 1 384 ? -14.769 -20.039 -8.003 1.00 92.38 384 PRO A CA 1
ATOM 3084 C C . PRO A 1 384 ? -15.093 -20.839 -9.271 1.00 92.38 384 PRO A C 1
ATOM 3086 O O . PRO A 1 384 ? -15.825 -21.825 -9.229 1.00 92.38 384 PRO A O 1
ATOM 3089 N N . ILE A 1 385 ? -14.520 -20.424 -10.399 1.00 94.44 385 ILE A N 1
ATOM 3090 C CA . ILE A 1 385 ? -14.653 -21.100 -11.700 1.00 94.44 385 ILE A CA 1
ATOM 3091 C C . ILE A 1 385 ? -13.477 -22.034 -11.995 1.00 94.44 385 ILE A C 1
ATOM 3093 O O . ILE A 1 385 ? -13.557 -22.885 -12.878 1.00 94.44 385 ILE A O 1
ATOM 3097 N N . TYR A 1 386 ? -12.374 -21.880 -11.261 1.00 96.50 386 TYR A N 1
ATOM 3098 C CA . TYR A 1 386 ? -11.234 -22.783 -11.316 1.00 96.50 386 TYR A CA 1
ATOM 3099 C C . TYR A 1 386 ? -10.461 -22.748 -9.997 1.00 96.50 386 TYR A C 1
ATOM 3101 O O . TYR A 1 386 ? -10.207 -21.679 -9.445 1.00 96.50 386 TYR A O 1
ATOM 3109 N N . GLN A 1 387 ? -10.061 -23.918 -9.506 1.00 96.06 387 GLN A N 1
ATOM 3110 C CA . GLN A 1 387 ? -9.224 -24.068 -8.320 1.00 96.06 387 GLN A CA 1
ATOM 3111 C C . GLN A 1 387 ? -8.225 -25.197 -8.553 1.00 96.06 387 GLN A C 1
ATOM 3113 O O . GLN A 1 387 ? -8.588 -26.265 -9.050 1.00 96.06 387 GLN A O 1
ATOM 3118 N N . LYS A 1 388 ? -6.958 -24.966 -8.208 1.00 94.38 388 LYS A N 1
ATOM 3119 C CA . LYS A 1 388 ? -5.888 -25.951 -8.381 1.00 94.38 388 LYS A CA 1
ATOM 3120 C C . LYS A 1 388 ? -4.879 -25.877 -7.243 1.00 94.38 388 LYS A C 1
ATOM 3122 O O . LYS A 1 388 ? -4.360 -24.806 -6.939 1.00 94.38 388 LYS A O 1
ATOM 3127 N N . ALA A 1 389 ? -4.544 -27.038 -6.684 1.00 94.88 389 ALA A N 1
ATOM 3128 C CA . ALA A 1 389 ? -3.393 -27.182 -5.803 1.00 94.88 389 ALA A CA 1
ATOM 3129 C C . ALA A 1 389 ? -2.086 -27.060 -6.606 1.00 94.88 389 ALA A C 1
ATOM 3131 O O . ALA A 1 389 ? -1.924 -27.686 -7.658 1.00 94.88 389 ALA A O 1
ATOM 3132 N N . ILE A 1 390 ? -1.158 -26.248 -6.112 1.00 95.19 390 ILE A N 1
ATOM 3133 C CA . ILE A 1 390 ? 0.128 -25.962 -6.742 1.00 95.19 390 ILE A CA 1
ATOM 3134 C C . ILE A 1 390 ? 1.214 -26.769 -6.038 1.00 95.19 390 ILE A C 1
ATOM 3136 O O . ILE A 1 390 ? 1.416 -26.649 -4.830 1.00 95.19 390 ILE A O 1
ATOM 3140 N N . ALA A 1 391 ? 1.921 -27.596 -6.807 1.00 92.50 391 ALA A N 1
ATOM 3141 C CA . ALA A 1 391 ? 3.100 -28.289 -6.317 1.00 92.50 391 ALA A CA 1
ATOM 3142 C C . ALA A 1 391 ? 4.247 -27.285 -6.165 1.00 92.50 391 ALA A C 1
ATOM 3144 O O . ALA A 1 391 ? 4.591 -26.580 -7.114 1.00 92.50 391 ALA A O 1
ATOM 3145 N N . LEU A 1 392 ? 4.835 -27.217 -4.970 1.00 92.88 392 LEU A N 1
ATOM 3146 C CA . LEU A 1 392 ? 5.983 -26.350 -4.737 1.00 92.88 392 LEU A CA 1
ATOM 3147 C C . LEU A 1 392 ? 7.241 -26.892 -5.427 1.00 92.88 392 LEU A C 1
ATOM 3149 O O . LEU A 1 392 ? 7.418 -28.110 -5.492 1.00 92.88 392 LEU A O 1
ATOM 3153 N N . PRO A 1 393 ? 8.133 -26.013 -5.902 1.00 93.44 393 PRO A N 1
ATOM 3154 C CA . PRO A 1 393 ? 9.420 -26.404 -6.465 1.00 93.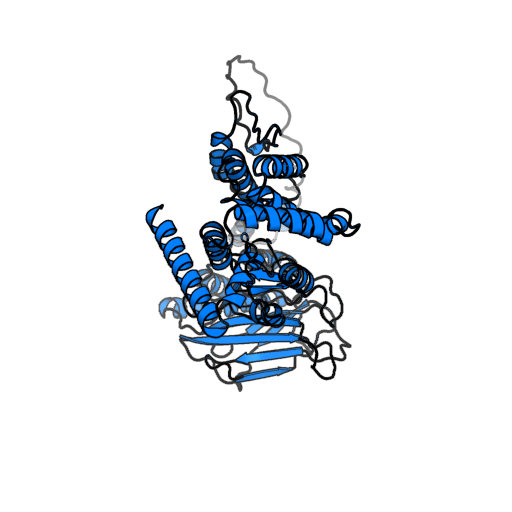44 393 PRO A CA 1
ATOM 3155 C C . PRO A 1 393 ? 10.407 -26.901 -5.395 1.00 93.44 393 PRO A C 1
ATOM 3157 O O . PRO A 1 393 ? 10.189 -26.764 -4.193 1.00 93.44 393 PRO A O 1
ATOM 3160 N N . LYS A 1 394 ? 11.553 -27.439 -5.830 1.00 94.38 394 LYS A N 1
ATOM 3161 C CA . LYS A 1 394 ? 12.663 -27.843 -4.938 1.00 94.38 394 LYS A CA 1
ATOM 3162 C C . LYS A 1 394 ? 13.456 -26.667 -4.357 1.00 94.38 394 LYS A C 1
ATOM 3164 O O . LYS A 1 394 ? 14.237 -26.860 -3.436 1.00 94.38 394 LYS A O 1
ATOM 3169 N N . GLN A 1 395 ? 13.275 -25.468 -4.903 1.00 94.25 395 GLN A N 1
ATOM 3170 C CA . GLN A 1 395 ? 13.922 -24.236 -4.457 1.00 94.25 395 GLN A CA 1
ATOM 3171 C C . GLN A 1 395 ? 12.988 -23.043 -4.703 1.00 94.25 395 GLN A C 1
ATOM 3173 O O . GLN A 1 395 ? 12.194 -23.123 -5.642 1.00 94.25 395 GLN A O 1
ATOM 3178 N N . PRO A 1 396 ? 13.082 -21.952 -3.922 1.00 95.69 396 PRO A N 1
ATOM 3179 C CA . PRO A 1 396 ? 12.366 -20.709 -4.207 1.00 95.69 396 PRO A CA 1
ATOM 3180 C C . PRO A 1 396 ? 12.647 -20.181 -5.619 1.00 95.69 396 PRO A C 1
ATOM 3182 O O . PRO A 1 396 ? 13.744 -20.368 -6.151 1.00 95.69 396 PRO A O 1
ATOM 3185 N N . GLY A 1 397 ? 11.670 -19.513 -6.227 1.00 96.81 397 GLY A N 1
ATOM 3186 C CA . GLY A 1 397 ? 11.837 -18.944 -7.563 1.00 96.81 397 GLY A CA 1
ATOM 3187 C C . GLY A 1 397 ? 10.532 -18.550 -8.239 1.00 96.81 397 GLY A C 1
ATOM 3188 O O . GLY A 1 397 ? 9.451 -18.618 -7.658 1.00 96.81 397 GLY A O 1
ATOM 3189 N N . ILE A 1 398 ? 10.648 -18.114 -9.488 1.00 98.06 398 ILE A N 1
ATOM 3190 C CA . ILE A 1 398 ? 9.533 -17.648 -10.308 1.00 98.06 398 ILE A CA 1
ATOM 3191 C C . ILE A 1 398 ? 8.891 -18.848 -11.006 1.00 98.06 398 ILE A C 1
ATOM 3193 O O . ILE A 1 398 ? 9.563 -19.571 -11.740 1.00 98.06 398 ILE A O 1
ATOM 3197 N N . ILE A 1 399 ? 7.596 -19.047 -10.781 1.00 97.25 399 ILE A N 1
ATOM 3198 C CA . ILE A 1 399 ? 6.787 -20.134 -11.337 1.00 97.25 399 ILE A CA 1
ATOM 3199 C C . ILE A 1 399 ? 5.682 -19.591 -12.244 1.00 97.25 399 ILE A C 1
ATOM 3201 O O . ILE A 1 399 ? 5.270 -18.431 -12.127 1.00 97.25 399 ILE A O 1
ATOM 3205 N N . SER A 1 400 ? 5.169 -20.462 -13.112 1.00 96.94 400 SER A N 1
ATOM 3206 C CA . SER A 1 400 ? 4.025 -20.180 -13.973 1.00 96.94 400 SER A CA 1
ATOM 3207 C C . SER A 1 400 ? 2.833 -21.066 -13.605 1.00 96.94 400 SER A C 1
ATOM 3209 O O . SER A 1 400 ? 2.991 -22.211 -13.186 1.00 96.94 400 SER A O 1
ATOM 3211 N N . ILE A 1 401 ? 1.619 -20.542 -13.750 1.00 97.12 401 ILE A N 1
ATOM 3212 C CA . ILE A 1 401 ? 0.371 -21.282 -13.563 1.00 97.12 401 ILE A CA 1
ATOM 3213 C C . ILE A 1 401 ? -0.496 -21.017 -14.787 1.00 97.12 401 ILE A C 1
ATOM 3215 O O . ILE A 1 401 ? -1.071 -19.941 -14.936 1.00 97.12 401 ILE A O 1
ATOM 3219 N N . SER A 1 402 ? -0.584 -22.003 -15.675 1.00 96.12 402 SER A N 1
ATOM 3220 C CA . SER A 1 402 ? -1.421 -21.919 -16.874 1.00 96.12 402 SER A CA 1
ATOM 3221 C C . SER A 1 402 ? -2.811 -22.489 -16.615 1.00 96.12 402 SER A C 1
ATOM 3223 O O . SER A 1 402 ? -2.945 -23.581 -16.048 1.00 96.12 402 SER A O 1
ATOM 3225 N N . LEU A 1 403 ? -3.844 -21.765 -17.049 1.00 96.12 403 LEU A N 1
ATOM 3226 C CA . LEU A 1 403 ? -5.201 -22.293 -17.067 1.00 96.12 403 LEU A CA 1
ATOM 3227 C C . LEU A 1 403 ? -5.274 -23.410 -18.132 1.00 96.12 403 LEU A C 1
ATOM 3229 O O . LEU A 1 403 ? -4.896 -23.175 -19.280 1.00 96.12 403 LEU A O 1
ATOM 3233 N N . PRO A 1 404 ? -5.684 -24.643 -17.792 1.00 94.31 404 PRO A N 1
ATOM 3234 C CA . PRO A 1 404 ? -5.684 -25.740 -18.749 1.00 94.31 404 PRO A CA 1
ATOM 3235 C C . PRO A 1 404 ? -6.857 -25.605 -19.725 1.00 94.31 404 PRO A C 1
ATOM 3237 O O . PRO A 1 404 ? -7.889 -25.028 -19.394 1.00 94.31 404 PRO A O 1
ATOM 3240 N N . ALA A 1 405 ? -6.733 -26.196 -20.915 1.00 91.56 405 ALA A N 1
ATOM 3241 C CA . ALA A 1 405 ? -7.746 -26.086 -21.970 1.00 91.56 405 ALA A CA 1
ATOM 3242 C C . ALA A 1 405 ? -9.137 -26.629 -21.577 1.00 91.56 405 ALA A C 1
ATOM 3244 O O . ALA A 1 405 ? -10.137 -26.249 -22.180 1.00 91.56 405 ALA A O 1
ATOM 3245 N N . ASN A 1 406 ? -9.211 -27.516 -20.578 1.00 90.06 406 ASN A N 1
ATOM 3246 C CA . ASN A 1 406 ? -10.462 -28.065 -20.052 1.00 90.06 406 ASN A CA 1
ATOM 3247 C C . ASN A 1 406 ? -11.101 -27.212 -18.941 1.00 90.06 406 ASN A C 1
ATOM 3249 O O . ASN A 1 406 ? -12.207 -27.531 -18.510 1.00 90.06 406 ASN A O 1
ATOM 3253 N N . ALA A 1 407 ? -10.433 -26.163 -18.455 1.00 92.38 407 ALA A N 1
ATOM 3254 C CA . ALA A 1 407 ? -11.040 -25.213 -17.531 1.00 92.38 407 ALA A CA 1
ATOM 3255 C C . ALA A 1 407 ? -11.970 -24.238 -18.280 1.00 92.38 407 ALA A C 1
ATOM 3257 O O . ALA A 1 407 ? -11.788 -24.019 -19.486 1.00 92.38 407 ALA A O 1
ATOM 3258 N N . PRO A 1 408 ? -12.949 -23.622 -17.588 1.00 92.50 408 PRO A N 1
ATOM 3259 C CA . PRO A 1 408 ? -13.800 -22.599 -18.183 1.00 92.50 408 PRO A CA 1
ATOM 3260 C C . PRO A 1 408 ? -12.973 -21.479 -18.822 1.00 92.50 408 PRO A C 1
ATOM 3262 O O . PRO A 1 408 ? -12.094 -20.898 -18.187 1.00 92.50 408 PRO A O 1
ATOM 3265 N N . SER A 1 409 ? -13.254 -21.178 -20.089 1.00 94.38 409 SER A N 1
ATOM 3266 C CA . SER A 1 409 ? -12.594 -20.085 -20.801 1.00 94.38 409 SER A CA 1
ATOM 3267 C C . SER A 1 409 ? -13.038 -18.730 -20.261 1.00 94.38 409 SER A C 1
ATOM 3269 O O . SER A 1 409 ? -14.238 -18.513 -20.067 1.00 94.38 409 SER A O 1
ATOM 3271 N N . LEU A 1 410 ? -12.112 -17.780 -20.145 1.00 97.62 410 LEU A N 1
ATOM 3272 C CA . LEU A 1 410 ? -12.460 -16.398 -19.825 1.00 97.62 410 LEU A CA 1
ATOM 3273 C C . LEU A 1 410 ? -13.258 -15.790 -20.979 1.00 97.62 410 LEU A C 1
ATOM 3275 O O . LEU A 1 410 ? -12.834 -15.860 -22.133 1.00 97.62 410 LEU A O 1
ATOM 3279 N N . ALA A 1 411 ? -14.403 -15.185 -20.697 1.00 97.19 411 ALA A N 1
ATOM 3280 C CA . ALA A 1 411 ? -15.191 -14.477 -21.694 1.00 97.19 411 ALA A CA 1
ATOM 3281 C C . ALA A 1 411 ? -14.567 -13.108 -21.997 1.00 97.19 411 ALA A C 1
ATOM 3283 O O . ALA A 1 411 ? -14.000 -12.457 -21.120 1.00 97.19 411 ALA A O 1
ATOM 3284 N N . VAL A 1 412 ? -14.668 -12.671 -23.254 1.00 96.94 412 VAL A N 1
ATOM 3285 C CA . VAL A 1 412 ? -14.205 -11.339 -23.662 1.00 96.94 412 VAL A CA 1
ATOM 3286 C C . VAL A 1 412 ? -15.010 -10.270 -22.923 1.00 96.94 412 VAL A C 1
ATOM 3288 O O . VAL A 1 412 ? -16.207 -10.421 -22.694 1.00 96.94 412 VAL A O 1
ATOM 3291 N N . ASP A 1 413 ? -14.322 -9.205 -22.534 1.00 94.25 413 ASP A N 1
ATOM 3292 C CA . ASP A 1 413 ? -14.821 -8.064 -21.774 1.00 94.25 413 ASP A CA 1
ATOM 3293 C C . ASP A 1 413 ? -15.304 -8.354 -20.351 1.00 94.25 413 ASP A C 1
ATOM 3295 O O . ASP A 1 413 ? -15.807 -7.453 -19.678 1.00 94.25 413 ASP A O 1
ATOM 3299 N N . LYS A 1 414 ? -15.055 -9.567 -19.852 1.00 94.25 414 LYS A N 1
ATOM 3300 C CA . LYS A 1 414 ? -15.350 -9.970 -18.479 1.00 94.25 414 LYS A CA 1
ATOM 3301 C C . LYS A 1 414 ? -14.124 -9.906 -17.582 1.00 94.25 414 LYS A C 1
ATOM 3303 O O . LYS A 1 414 ? -12.998 -10.159 -18.025 1.00 94.25 414 LYS A O 1
ATOM 3308 N N . GLN A 1 415 ? -14.364 -9.536 -16.327 1.00 94.69 415 GLN A N 1
ATOM 3309 C CA . GLN A 1 415 ? -13.346 -9.482 -15.283 1.00 94.69 415 GLN A CA 1
ATOM 3310 C C . GLN A 1 415 ? -13.376 -10.754 -14.438 1.00 94.69 415 GLN A C 1
ATOM 3312 O O . GLN A 1 415 ? -14.437 -11.303 -14.156 1.00 94.69 415 GLN A O 1
ATOM 3317 N N . TYR A 1 416 ? -12.198 -11.198 -14.017 1.00 96.25 416 TYR A N 1
ATOM 3318 C CA . TYR A 1 416 ? -12.022 -12.372 -13.175 1.00 96.25 416 TYR A CA 1
ATOM 3319 C C . TYR A 1 416 ? -11.023 -12.050 -12.077 1.00 96.25 416 TYR A C 1
ATOM 3321 O O . TYR A 1 416 ? -9.989 -11.431 -12.340 1.00 96.25 416 TYR A O 1
ATOM 3329 N N . ARG A 1 417 ? -11.316 -12.477 -10.852 1.00 97.75 417 ARG A N 1
ATOM 3330 C CA . ARG A 1 417 ? -10.410 -12.300 -9.716 1.00 97.75 417 ARG A CA 1
ATOM 3331 C C . ARG A 1 417 ? -9.619 -13.574 -9.499 1.00 97.75 417 ARG A C 1
ATOM 3333 O O . ARG A 1 417 ? -10.198 -14.652 -9.438 1.00 97.75 417 ARG A O 1
ATOM 3340 N N . TRP A 1 418 ? -8.308 -13.460 -9.375 1.00 98.25 418 TRP A N 1
ATOM 3341 C CA . TRP A 1 418 ? -7.439 -14.588 -9.073 1.00 98.25 418 TRP A CA 1
ATOM 3342 C C . TRP A 1 418 ? -6.787 -14.414 -7.704 1.00 98.25 418 TRP A C 1
ATOM 3344 O O . TRP A 1 418 ? -6.539 -13.296 -7.252 1.00 98.25 418 TRP A O 1
ATOM 3354 N N . PHE A 1 419 ? -6.480 -15.543 -7.074 1.00 98.06 419 PHE A N 1
ATOM 3355 C CA . PHE A 1 419 ? -5.760 -15.648 -5.814 1.00 98.06 419 PHE A CA 1
ATOM 3356 C C . PHE A 1 419 ? -4.692 -16.727 -5.941 1.00 98.06 419 PHE A C 1
ATOM 3358 O O . PHE A 1 419 ? -4.944 -17.786 -6.519 1.00 98.06 419 PHE A O 1
ATOM 3365 N N . LEU A 1 420 ? -3.528 -16.491 -5.344 1.00 98.00 420 LEU A N 1
ATOM 3366 C CA . LEU A 1 420 ? -2.577 -17.547 -5.010 1.00 98.00 420 LEU A CA 1
ATOM 3367 C C . LEU A 1 420 ? -2.361 -17.513 -3.500 1.00 98.00 420 LEU A C 1
ATOM 3369 O O . LEU A 1 420 ? -1.825 -16.535 -2.982 1.00 98.00 420 LEU A O 1
ATOM 3373 N N . ALA A 1 421 ? -2.798 -18.564 -2.812 1.00 95.44 421 ALA A N 1
ATOM 3374 C CA . ALA A 1 421 ? -2.803 -18.660 -1.360 1.00 95.44 421 ALA A CA 1
ATOM 3375 C C . ALA A 1 421 ? -1.907 -19.806 -0.879 1.00 95.44 421 ALA A C 1
ATOM 3377 O O . ALA A 1 421 ? -2.034 -20.947 -1.320 1.00 95.44 421 ALA A O 1
ATOM 3378 N N . VAL A 1 422 ? -1.017 -19.500 0.056 1.00 93.50 422 VAL A N 1
ATOM 3379 C CA . VAL A 1 422 ? -0.178 -20.442 0.789 1.00 93.50 422 VAL A CA 1
ATOM 3380 C C . VAL A 1 422 ? -0.776 -20.605 2.178 1.00 93.50 422 VAL A C 1
ATOM 3382 O O . VAL A 1 422 ? -0.791 -19.674 2.985 1.00 93.50 422 VAL A O 1
ATOM 3385 N N . TYR A 1 423 ? -1.271 -21.801 2.460 1.00 90.81 423 TYR A N 1
ATOM 3386 C CA . TYR A 1 423 ? -1.725 -22.170 3.793 1.00 90.81 423 TYR A CA 1
ATOM 3387 C C . TYR A 1 423 ? -0.530 -22.690 4.580 1.00 90.81 423 TYR A C 1
ATOM 3389 O O . TYR A 1 423 ? 0.266 -23.448 4.038 1.00 90.81 423 TYR A O 1
ATOM 3397 N N . CYS A 1 424 ? -0.405 -22.301 5.846 1.00 87.25 424 CYS A N 1
ATOM 3398 C CA . CYS A 1 424 ? 0.663 -22.772 6.740 1.00 87.25 424 CYS A CA 1
ATOM 3399 C C . CYS A 1 424 ? 0.118 -23.405 8.016 1.00 87.25 424 CYS A C 1
ATOM 3401 O O . CYS A 1 424 ? 0.726 -23.376 9.081 1.00 87.25 424 CYS A O 1
ATOM 3403 N N . ASP A 1 425 ? -1.070 -23.970 7.869 1.00 83.19 425 ASP A N 1
ATOM 3404 C CA . ASP A 1 425 ? -1.828 -24.674 8.878 1.00 83.19 425 ASP A CA 1
ATOM 3405 C C . ASP A 1 425 ? -2.496 -25.857 8.173 1.00 83.19 425 ASP A C 1
ATOM 3407 O O . ASP A 1 425 ? -3.074 -25.690 7.093 1.00 83.19 425 ASP A O 1
ATOM 3411 N N . LYS A 1 426 ? -2.375 -27.057 8.750 1.00 78.62 426 LYS A N 1
ATOM 3412 C CA . LYS A 1 426 ? -2.907 -28.288 8.148 1.00 78.62 426 LYS A CA 1
ATOM 3413 C C . LYS A 1 426 ? -4.426 -28.247 8.032 1.00 78.62 426 LYS A C 1
ATOM 3415 O O . LYS A 1 426 ? -4.962 -28.770 7.059 1.00 78.62 426 LYS A O 1
ATOM 3420 N N . ASP A 1 427 ? -5.084 -27.579 8.975 1.00 79.69 427 ASP A N 1
ATOM 3421 C CA . ASP A 1 427 ? -6.540 -27.491 9.032 1.00 79.69 427 ASP A CA 1
ATOM 3422 C C . ASP A 1 427 ? -7.077 -26.244 8.307 1.00 79.69 427 ASP A C 1
ATOM 3424 O O . ASP A 1 427 ? -8.285 -26.015 8.290 1.00 79.69 427 ASP A O 1
ATOM 3428 N N . LYS A 1 428 ? -6.191 -25.432 7.696 1.00 82.25 428 LYS A N 1
ATOM 3429 C CA . LYS A 1 428 ? -6.509 -24.165 7.006 1.00 82.25 428 LYS A CA 1
ATOM 3430 C C . LYS A 1 428 ? -7.352 -23.185 7.843 1.00 82.25 428 LYS A C 1
ATOM 3432 O O . LYS A 1 428 ? -8.099 -22.386 7.281 1.00 82.25 428 LYS A O 1
ATOM 3437 N N . GLN A 1 429 ? -7.245 -23.238 9.171 1.00 78.62 429 GLN A N 1
ATOM 3438 C CA . GLN A 1 429 ? -7.983 -22.343 10.069 1.00 78.62 429 GLN A CA 1
ATOM 3439 C C . GLN A 1 429 ? -7.321 -20.965 10.146 1.00 78.62 429 GLN A C 1
ATOM 3441 O O . GLN A 1 429 ? -7.996 -19.946 10.276 1.00 78.62 429 GLN A O 1
ATOM 3446 N N . SER A 1 430 ? -5.992 -20.934 10.030 1.00 79.62 430 SER A N 1
ATOM 3447 C CA . SER A 1 430 ? -5.218 -19.697 9.940 1.00 79.62 430 SER A CA 1
ATOM 3448 C C . SER A 1 430 ? -5.429 -18.976 8.603 1.00 79.62 430 SER A C 1
ATOM 3450 O O . SER A 1 430 ? -5.516 -19.610 7.548 1.00 79.62 430 SER A O 1
ATOM 3452 N N . VAL A 1 431 ? -5.417 -17.639 8.634 1.00 81.50 431 VAL A N 1
ATOM 3453 C CA . VAL A 1 431 ? -5.436 -16.804 7.422 1.00 81.50 431 VAL A CA 1
ATOM 3454 C C . VAL A 1 431 ? -4.217 -17.150 6.551 1.00 81.50 431 VAL A C 1
ATOM 3456 O O . VAL A 1 431 ? -3.089 -17.105 7.053 1.00 81.50 431 VAL A O 1
ATOM 3459 N N . PRO A 1 432 ? -4.403 -17.508 5.265 1.00 89.31 432 PRO A N 1
ATOM 3460 C CA . PRO A 1 432 ? -3.287 -17.850 4.399 1.00 89.31 432 PRO A CA 1
ATOM 3461 C C . PRO A 1 432 ? -2.444 -16.621 4.070 1.00 89.31 432 PRO A C 1
ATOM 3463 O O . PRO A 1 432 ? -2.911 -15.481 4.079 1.00 89.31 432 PRO A O 1
ATOM 3466 N N . VAL A 1 433 ? -1.201 -16.867 3.685 1.00 91.94 433 VAL A N 1
ATOM 3467 C CA . VAL A 1 433 ? -0.393 -15.875 2.986 1.00 91.94 433 VAL A CA 1
ATOM 3468 C C . VAL A 1 433 ? -0.822 -15.874 1.526 1.00 91.94 433 VAL A C 1
ATOM 3470 O O . VAL A 1 433 ? -0.726 -16.904 0.868 1.00 91.94 433 VAL A O 1
ATOM 3473 N N . TYR A 1 434 ? -1.310 -14.752 0.999 1.00 94.25 434 TYR A N 1
ATOM 3474 C CA . TYR A 1 434 ? -1.841 -14.722 -0.364 1.00 94.25 434 TYR A CA 1
ATOM 3475 C C . TYR A 1 434 ? -1.498 -13.448 -1.124 1.00 94.25 434 TYR A C 1
ATOM 3477 O O . TYR A 1 434 ? -1.258 -12.397 -0.534 1.00 94.25 434 TYR A O 1
ATOM 3485 N N . VAL A 1 435 ? -1.526 -13.572 -2.447 1.00 97.06 435 VAL A N 1
ATOM 3486 C CA . VAL A 1 435 ? -1.570 -12.470 -3.412 1.00 97.06 435 VAL A CA 1
ATOM 3487 C C . VAL A 1 435 ? -2.867 -12.561 -4.205 1.00 97.06 435 VAL A C 1
ATOM 3489 O O . VAL A 1 435 ? -3.400 -13.656 -4.403 1.00 97.06 435 VAL A O 1
ATOM 3492 N N . GLU A 1 436 ? -3.379 -11.423 -4.657 1.00 96.94 436 GLU A N 1
ATOM 3493 C CA . GLU A 1 436 ? -4.618 -11.357 -5.433 1.00 96.94 436 GLU A CA 1
ATOM 3494 C C . GLU A 1 436 ? -4.616 -10.207 -6.442 1.00 96.94 436 GLU A C 1
ATOM 3496 O O . GLU A 1 436 ? -3.933 -9.194 -6.262 1.00 96.94 436 GLU A O 1
ATOM 3501 N N . GLY A 1 437 ? -5.439 -10.345 -7.477 1.00 96.62 437 GLY A N 1
ATOM 3502 C CA . GLY A 1 437 ? -5.662 -9.301 -8.466 1.00 96.62 437 GLY A CA 1
ATOM 3503 C C . GLY A 1 437 ? -6.768 -9.646 -9.454 1.00 96.62 437 GLY A C 1
ATOM 3504 O O . GLY A 1 437 ? -7.413 -10.692 -9.366 1.00 96.62 437 GLY A O 1
ATOM 3505 N N . VAL A 1 438 ? -6.986 -8.744 -10.409 1.00 97.31 438 VAL A N 1
ATOM 3506 C CA . VAL A 1 438 ? -8.020 -8.874 -11.443 1.00 97.31 438 VAL A CA 1
ATOM 3507 C C . VAL A 1 438 ? -7.386 -9.035 -12.822 1.00 97.31 438 VAL A C 1
ATOM 3509 O O . VAL A 1 438 ? -6.445 -8.329 -13.187 1.00 97.31 438 VAL A O 1
ATOM 3512 N N . VAL A 1 439 ? -7.927 -9.949 -13.620 1.00 97.50 439 VAL A N 1
ATOM 3513 C CA . VAL A 1 439 ? -7.623 -10.081 -15.046 1.00 97.50 439 VAL A CA 1
ATOM 3514 C C . VAL A 1 439 ? -8.881 -9.805 -15.861 1.00 97.50 439 VAL A C 1
ATOM 3516 O O . VAL A 1 439 ? -9.963 -10.293 -15.535 1.00 97.50 439 VAL A O 1
ATOM 3519 N N . LYS A 1 440 ? -8.752 -9.023 -16.934 1.00 96.69 440 LYS A N 1
ATOM 3520 C CA . LYS A 1 440 ? -9.820 -8.834 -17.922 1.00 96.69 440 LYS A CA 1
ATOM 3521 C C . LYS A 1 440 ? -9.375 -9.389 -19.267 1.00 96.69 440 LYS A C 1
ATOM 3523 O O . LYS A 1 440 ? -8.314 -9.014 -19.772 1.00 96.69 440 LYS A O 1
ATOM 3528 N N . ARG A 1 441 ? -10.205 -10.237 -19.878 1.00 97.25 441 ARG A N 1
ATOM 3529 C CA . ARG A 1 441 ? -9.966 -10.672 -21.257 1.00 97.25 441 ARG A CA 1
ATOM 3530 C C . ARG A 1 441 ? -10.467 -9.612 -22.234 1.00 97.25 441 ARG A C 1
ATOM 3532 O O . ARG A 1 441 ? -11.592 -9.139 -22.106 1.00 97.25 441 ARG A O 1
ATOM 3539 N N . VAL A 1 442 ? -9.661 -9.261 -23.227 1.00 96.81 442 VAL A N 1
ATOM 3540 C CA . VAL A 1 442 ? -9.990 -8.282 -24.272 1.00 96.81 442 VAL A CA 1
ATOM 3541 C C . VAL A 1 442 ? -9.686 -8.842 -25.656 1.00 96.81 442 VAL A C 1
ATOM 3543 O O . VAL A 1 442 ? -8.852 -9.732 -25.809 1.00 96.81 442 VAL A O 1
ATOM 3546 N N . ASN A 1 443 ? -10.351 -8.300 -26.674 1.00 95.50 443 ASN A N 1
ATOM 3547 C CA . ASN A 1 443 ? -9.945 -8.508 -28.059 1.00 95.50 443 ASN A CA 1
ATOM 3548 C C . ASN A 1 443 ? -8.933 -7.437 -28.467 1.00 95.50 443 ASN A C 1
ATOM 3550 O O . ASN A 1 443 ? -9.069 -6.270 -28.100 1.00 95.50 443 ASN A O 1
ATOM 3554 N N . LEU A 1 444 ? -7.941 -7.838 -29.257 1.00 92.06 444 LEU A N 1
ATOM 3555 C CA . LEU A 1 444 ? -7.069 -6.892 -29.943 1.00 92.06 444 LEU A CA 1
ATOM 3556 C C . LEU A 1 444 ? -7.756 -6.306 -31.170 1.00 92.06 444 LEU A C 1
ATOM 3558 O O . LEU A 1 444 ? -8.644 -6.925 -31.762 1.00 92.06 444 LEU A O 1
ATOM 3562 N N . ASP A 1 445 ? -7.280 -5.133 -31.581 1.00 92.56 445 ASP A N 1
ATOM 3563 C CA . ASP A 1 445 ? -7.605 -4.595 -32.895 1.00 92.56 445 ASP A CA 1
ATOM 3564 C C . ASP A 1 445 ? -7.208 -5.619 -33.983 1.00 92.56 445 ASP A C 1
ATOM 3566 O O . ASP A 1 445 ? -6.104 -6.177 -33.917 1.00 92.56 445 ASP A O 1
ATOM 3570 N N . PRO A 1 446 ? -8.068 -5.885 -34.985 1.00 93.56 446 PRO A N 1
ATOM 3571 C CA . PRO A 1 446 ? -7.775 -6.849 -36.043 1.00 93.56 446 PRO A CA 1
ATOM 3572 C C . PRO A 1 446 ? -6.455 -6.590 -36.780 1.00 93.56 446 PRO A C 1
ATOM 3574 O O . PRO A 1 446 ? -5.804 -7.542 -37.210 1.00 93.56 446 PRO A O 1
ATOM 3577 N N . THR A 1 447 ? -6.036 -5.329 -36.909 1.00 93.75 447 THR A N 1
ATOM 3578 C CA . THR A 1 447 ? -4.761 -4.966 -37.546 1.00 93.75 447 THR A CA 1
ATOM 3579 C C . THR A 1 447 ? -3.565 -5.429 -36.717 1.00 93.75 447 THR A C 1
ATOM 3581 O O . THR A 1 447 ? -2.645 -6.042 -37.257 1.00 93.75 447 THR A O 1
ATOM 3584 N N . ILE A 1 448 ? -3.624 -5.251 -35.394 1.00 92.81 448 ILE A N 1
ATOM 3585 C CA . ILE A 1 448 ? -2.603 -5.728 -34.451 1.00 92.81 448 ILE A CA 1
ATOM 3586 C C . ILE A 1 448 ? -2.579 -7.260 -34.440 1.00 92.81 448 ILE A C 1
ATOM 3588 O O . ILE A 1 448 ? -1.513 -7.872 -34.466 1.00 92.81 448 ILE A O 1
ATOM 3592 N N . ALA A 1 449 ? -3.751 -7.902 -34.453 1.00 92.19 449 ALA A N 1
ATOM 3593 C CA . ALA A 1 449 ? -3.842 -9.359 -34.508 1.00 92.19 449 ALA A CA 1
ATOM 3594 C C . ALA A 1 449 ? -3.184 -9.935 -35.777 1.00 92.19 449 ALA A C 1
ATOM 3596 O O . ALA A 1 449 ? -2.531 -10.976 -35.711 1.00 92.19 449 ALA A O 1
ATOM 3597 N N . GLN A 1 450 ? -3.309 -9.257 -36.923 1.00 91.81 450 GLN A N 1
ATOM 3598 C CA . GLN A 1 450 ? -2.623 -9.641 -38.163 1.00 91.81 450 GLN A CA 1
ATOM 3599 C C . GLN A 1 450 ? -1.109 -9.399 -38.106 1.00 91.81 450 GLN A C 1
ATOM 3601 O O . GLN A 1 450 ? -0.345 -10.209 -38.632 1.00 91.81 450 GLN A O 1
ATOM 3606 N N . GLU A 1 451 ? -0.665 -8.312 -37.472 1.00 92.94 451 GLU A N 1
ATOM 3607 C CA . GLU A 1 451 ? 0.760 -8.030 -37.259 1.00 92.94 451 GLU A CA 1
ATOM 3608 C C . GLU A 1 451 ? 1.417 -9.132 -36.413 1.00 92.94 451 GLU A C 1
ATOM 3610 O O . GLU A 1 451 ? 2.453 -9.684 -36.794 1.00 92.94 451 GLU A O 1
ATOM 3615 N N . LEU A 1 452 ? 0.752 -9.546 -35.331 1.00 93.69 452 LEU A N 1
ATOM 3616 C CA . LEU A 1 452 ? 1.216 -10.602 -34.428 1.00 93.69 452 LEU A CA 1
ATOM 3617 C C . LEU A 1 452 ? 1.412 -11.962 -35.113 1.00 93.69 452 LEU A C 1
ATOM 3619 O O . LEU A 1 452 ? 2.295 -12.718 -34.707 1.00 93.69 452 LEU A O 1
ATOM 3623 N N . GLN A 1 453 ? 0.639 -12.277 -36.157 1.00 91.38 453 GLN A N 1
ATOM 3624 C CA . GLN A 1 453 ? 0.771 -13.540 -36.900 1.00 91.38 453 GLN A CA 1
ATOM 3625 C C . GLN A 1 453 ? 2.092 -13.652 -37.671 1.00 91.38 453 GLN A C 1
ATOM 3627 O O . GLN A 1 453 ? 2.551 -14.760 -37.938 1.00 91.38 453 GLN A O 1
ATOM 3632 N N . LYS A 1 454 ? 2.691 -12.519 -38.054 1.00 92.69 454 LYS A N 1
ATOM 3633 C CA . LYS A 1 454 ? 3.942 -12.463 -38.830 1.00 92.69 454 LYS A CA 1
ATOM 3634 C C . LYS A 1 454 ? 5.153 -12.092 -37.972 1.00 92.69 454 LYS A C 1
ATOM 3636 O O . LYS A 1 454 ? 6.280 -12.134 -38.460 1.00 92.69 454 LYS A O 1
ATOM 3641 N N . ALA A 1 455 ? 4.913 -11.697 -36.726 1.00 93.00 455 ALA A N 1
ATOM 3642 C CA . ALA A 1 455 ? 5.923 -11.223 -35.800 1.00 93.00 455 ALA A CA 1
ATOM 3643 C C . ALA A 1 455 ? 6.756 -12.377 -35.217 1.00 93.00 455 ALA A C 1
ATOM 3645 O O . ALA A 1 455 ? 6.244 -13.446 -34.889 1.00 93.00 455 ALA A O 1
ATOM 3646 N N . THR A 1 456 ? 8.053 -12.132 -35.042 1.00 94.25 456 THR A N 1
ATOM 3647 C CA . THR A 1 456 ? 8.941 -12.976 -34.223 1.00 94.25 456 THR A CA 1
ATOM 3648 C C . THR A 1 456 ? 8.543 -12.912 -32.744 1.00 94.25 456 THR A C 1
ATOM 3650 O O . THR A 1 456 ? 7.885 -11.961 -32.330 1.00 94.25 456 THR A O 1
ATOM 3653 N N . SER A 1 457 ? 8.989 -13.857 -31.909 1.00 93.62 457 SER A N 1
ATOM 3654 C CA . SER A 1 457 ? 8.665 -13.857 -30.469 1.00 93.62 457 SER A CA 1
ATOM 3655 C C . SER A 1 457 ? 9.043 -12.548 -29.764 1.00 93.62 457 SER A C 1
ATOM 3657 O O . SER A 1 457 ? 8.278 -12.038 -28.950 1.00 93.62 457 SER A O 1
ATOM 3659 N N . LEU A 1 458 ? 10.188 -11.954 -30.119 1.00 92.38 458 LEU A N 1
ATOM 3660 C CA . LEU A 1 458 ? 10.596 -10.655 -29.582 1.00 92.38 458 LEU A CA 1
ATOM 3661 C C . LEU A 1 458 ? 9.611 -9.546 -29.982 1.00 92.38 458 LEU A C 1
ATOM 3663 O O . LEU A 1 458 ? 9.167 -8.789 -29.125 1.00 92.38 458 LEU A O 1
ATOM 3667 N N . GLN A 1 459 ? 9.235 -9.487 -31.262 1.00 93.62 459 GLN A N 1
ATOM 3668 C CA . GLN A 1 459 ? 8.271 -8.505 -31.764 1.00 93.62 459 GLN A CA 1
ATOM 3669 C C . GLN A 1 459 ? 6.881 -8.714 -31.152 1.00 93.62 459 GLN A C 1
ATOM 3671 O O . GLN A 1 459 ? 6.214 -7.745 -30.814 1.00 93.62 459 GLN A O 1
ATOM 3676 N N . GLN A 1 460 ? 6.442 -9.961 -30.959 1.00 96.19 460 GLN A N 1
ATOM 3677 C CA . GLN A 1 460 ? 5.173 -10.255 -30.292 1.00 96.19 460 GLN A CA 1
ATOM 3678 C C . GLN A 1 460 ? 5.168 -9.722 -28.859 1.00 96.19 460 GLN A C 1
ATOM 3680 O O . GLN A 1 460 ? 4.226 -9.038 -28.466 1.00 96.19 460 GLN A O 1
ATOM 3685 N N . PHE A 1 461 ? 6.234 -9.987 -28.098 1.00 95.06 461 PHE A N 1
ATOM 3686 C CA . PHE A 1 461 ? 6.418 -9.423 -26.763 1.00 95.06 461 PHE A CA 1
ATOM 3687 C C . PHE A 1 461 ? 6.349 -7.886 -26.778 1.00 95.06 461 PHE A C 1
ATOM 3689 O O . PHE A 1 461 ? 5.586 -7.307 -26.004 1.00 95.06 461 PHE A O 1
ATOM 3696 N N . GLU A 1 462 ? 7.083 -7.230 -27.681 1.00 92.94 462 GLU A N 1
ATOM 3697 C CA . GLU A 1 462 ? 7.091 -5.767 -27.823 1.00 92.94 462 GLU A CA 1
ATOM 3698 C C . GLU A 1 462 ? 5.699 -5.203 -28.144 1.00 92.94 462 GLU A C 1
ATOM 3700 O O . GLU A 1 462 ? 5.265 -4.227 -27.527 1.00 92.94 462 GLU A O 1
ATOM 3705 N N . ILE A 1 463 ? 4.972 -5.836 -29.070 1.00 93.75 463 ILE A N 1
ATOM 3706 C CA . ILE A 1 463 ? 3.613 -5.445 -29.462 1.00 93.75 463 ILE A CA 1
ATOM 3707 C C . ILE A 1 463 ? 2.658 -5.587 -28.272 1.00 93.75 463 ILE A C 1
ATOM 3709 O O . ILE A 1 463 ? 1.972 -4.627 -27.918 1.00 93.75 463 ILE A O 1
ATOM 3713 N N . TYR A 1 464 ? 2.630 -6.745 -27.606 1.00 96.12 464 TYR A N 1
ATOM 3714 C CA . TYR A 1 464 ? 1.759 -6.954 -26.447 1.00 96.12 464 TYR A CA 1
ATOM 3715 C C . TYR A 1 464 ? 2.069 -5.967 -25.313 1.00 96.12 464 TYR A C 1
ATOM 3717 O O . TYR A 1 464 ? 1.144 -5.358 -24.769 1.00 96.12 464 TYR A O 1
ATOM 3725 N N . ALA A 1 465 ? 3.351 -5.735 -25.010 1.00 94.00 465 ALA A N 1
ATOM 3726 C CA . ALA A 1 465 ? 3.771 -4.796 -23.972 1.00 94.00 465 ALA A CA 1
ATOM 3727 C C . ALA A 1 465 ? 3.346 -3.350 -24.285 1.00 94.00 465 ALA A C 1
ATOM 3729 O O . ALA A 1 465 ? 2.839 -2.641 -23.410 1.00 94.00 465 ALA A O 1
ATOM 3730 N N . LYS A 1 466 ? 3.489 -2.925 -25.546 1.00 92.25 466 LYS A N 1
ATOM 3731 C CA . LYS A 1 466 ? 3.062 -1.603 -26.029 1.00 92.25 466 LYS A CA 1
ATOM 3732 C C . LYS A 1 466 ? 1.546 -1.404 -25.937 1.00 92.25 466 LYS A C 1
ATOM 3734 O O . LYS A 1 466 ? 1.087 -0.287 -25.697 1.00 92.25 466 LYS A O 1
ATOM 3739 N N . HIS A 1 467 ? 0.776 -2.476 -26.120 1.00 92.81 467 HIS A N 1
ATOM 3740 C CA . HIS A 1 467 ? -0.688 -2.465 -26.069 1.00 92.81 467 HIS A CA 1
ATOM 3741 C C . HIS A 1 467 ? -1.272 -2.835 -24.694 1.00 92.81 467 HIS A C 1
ATOM 3743 O O . HIS A 1 467 ? -2.485 -2.994 -24.570 1.00 92.81 467 HIS A O 1
ATOM 3749 N N . GLY A 1 468 ? -0.439 -2.940 -23.654 1.00 94.38 468 GLY A N 1
ATOM 3750 C CA . GLY A 1 468 ? -0.894 -3.183 -22.283 1.00 94.38 468 GLY A CA 1
ATOM 3751 C C . GLY A 1 468 ? -1.387 -4.609 -22.013 1.00 94.38 468 GLY A C 1
ATOM 3752 O O . GLY A 1 468 ? -2.013 -4.850 -20.981 1.00 94.38 468 GLY A O 1
ATOM 3753 N N . ILE A 1 469 ? -1.112 -5.557 -22.917 1.00 97.19 469 ILE A N 1
ATOM 3754 C CA . ILE A 1 469 ? -1.465 -6.973 -22.774 1.00 97.19 469 ILE A CA 1
ATOM 3755 C C . ILE A 1 469 ? -0.353 -7.679 -21.993 1.00 97.19 469 ILE A C 1
ATOM 3757 O O . ILE A 1 469 ? 0.703 -8.010 -22.532 1.00 97.19 469 ILE A O 1
ATOM 3761 N N . TRP A 1 470 ? -0.573 -7.864 -20.694 1.00 97.56 470 TRP A N 1
ATOM 3762 C CA . TRP A 1 470 ? 0.483 -8.259 -19.763 1.00 97.56 470 TRP A CA 1
ATOM 3763 C C . TRP A 1 470 ? 0.828 -9.747 -19.824 1.00 97.56 470 TRP A C 1
ATOM 3765 O O . TRP A 1 470 ? 2.002 -10.105 -19.921 1.00 97.56 470 TRP A O 1
ATOM 3775 N N . HIS A 1 471 ? -0.186 -10.613 -19.755 1.00 97.88 471 HIS A N 1
ATOM 3776 C CA . HIS A 1 471 ? 0.021 -12.054 -19.588 1.00 97.88 471 HIS A CA 1
ATOM 3777 C C . HIS A 1 471 ? 0.814 -12.654 -20.750 1.00 97.88 471 HIS A C 1
ATOM 3779 O O . HIS A 1 471 ? 1.746 -13.427 -20.536 1.00 97.88 471 HIS A O 1
ATOM 3785 N N . GLU A 1 472 ? 0.490 -12.257 -21.975 1.00 97.62 472 GLU A N 1
ATOM 3786 C CA . GLU A 1 472 ? 1.181 -12.670 -23.187 1.00 97.62 472 GLU A CA 1
ATOM 3787 C C . GLU A 1 472 ? 2.604 -12.110 -23.243 1.00 97.62 472 GLU A C 1
ATOM 3789 O O . GLU A 1 472 ? 3.543 -12.873 -23.470 1.00 97.62 472 GLU A O 1
ATOM 3794 N N . ALA A 1 473 ? 2.785 -10.810 -22.977 1.00 97.25 473 ALA A N 1
ATOM 3795 C CA . ALA A 1 473 ? 4.101 -10.174 -22.992 1.00 97.25 473 ALA A CA 1
ATOM 3796 C C . ALA A 1 473 ? 5.071 -10.853 -22.011 1.00 97.25 473 ALA A C 1
ATOM 3798 O O . ALA A 1 473 ? 6.162 -11.274 -22.406 1.00 97.25 473 ALA A O 1
ATOM 3799 N N . LEU A 1 474 ? 4.657 -11.013 -20.750 1.00 97.75 474 LEU A N 1
ATOM 3800 C CA . LEU A 1 474 ? 5.487 -11.630 -19.718 1.00 97.75 474 LEU A CA 1
ATOM 3801 C C . LEU A 1 474 ? 5.784 -13.100 -20.038 1.00 97.75 474 LEU A C 1
ATOM 3803 O O . LEU A 1 474 ? 6.927 -13.535 -19.911 1.00 97.75 474 LEU A O 1
ATOM 3807 N N . THR A 1 475 ? 4.779 -13.856 -20.494 1.00 98.19 475 THR A N 1
ATOM 3808 C CA . THR A 1 475 ? 4.936 -15.283 -20.816 1.00 98.19 475 THR A CA 1
ATOM 3809 C C . THR A 1 475 ? 5.906 -15.498 -21.973 1.00 98.19 475 THR A C 1
ATOM 3811 O O . THR A 1 475 ? 6.788 -16.348 -21.874 1.00 98.19 475 THR A O 1
ATOM 3814 N N . ILE A 1 476 ? 5.794 -14.714 -23.050 1.00 97.50 476 ILE A N 1
ATOM 3815 C CA . ILE A 1 476 ? 6.692 -14.821 -24.207 1.00 97.50 476 ILE A CA 1
ATOM 3816 C C . ILE A 1 476 ? 8.131 -14.488 -23.799 1.00 97.50 476 ILE A C 1
ATOM 3818 O O . ILE A 1 476 ? 9.059 -15.218 -24.153 1.00 97.50 476 ILE A O 1
ATOM 3822 N N . LEU A 1 477 ? 8.335 -13.430 -23.008 1.00 96.94 477 LEU A N 1
ATOM 3823 C CA . LEU A 1 477 ? 9.668 -13.063 -22.532 1.00 96.94 477 LEU A CA 1
ATOM 3824 C C . LEU A 1 477 ? 10.268 -14.121 -21.596 1.00 96.94 477 LEU A C 1
ATOM 3826 O O . LEU A 1 477 ? 11.436 -14.484 -21.755 1.00 96.94 477 LEU A O 1
ATOM 3830 N N . ALA A 1 478 ? 9.472 -14.662 -20.670 1.00 96.81 478 ALA A N 1
ATOM 3831 C CA . ALA A 1 478 ? 9.898 -15.747 -19.790 1.00 96.81 478 ALA A CA 1
ATOM 3832 C C . ALA A 1 478 ? 10.310 -16.994 -20.587 1.00 96.81 478 ALA A C 1
ATOM 3834 O O . ALA A 1 478 ? 11.361 -17.576 -20.320 1.00 96.81 478 ALA A O 1
ATOM 3835 N N . GLN A 1 479 ? 9.533 -17.370 -21.607 1.00 96.06 479 GLN A N 1
ATOM 3836 C CA . GLN A 1 479 ? 9.845 -18.501 -22.483 1.00 96.06 479 GLN A CA 1
ATOM 3837 C C . GLN A 1 479 ? 11.137 -18.274 -23.273 1.00 96.06 479 GLN A C 1
ATOM 3839 O O . GLN A 1 479 ? 11.987 -19.163 -23.312 1.00 96.06 479 GLN A O 1
ATOM 3844 N N . MET A 1 480 ? 11.328 -17.084 -23.856 1.00 95.69 480 MET A N 1
ATOM 3845 C CA . MET A 1 480 ? 12.576 -16.747 -24.550 1.00 95.69 480 MET A CA 1
ATOM 3846 C C . MET A 1 480 ? 13.782 -16.852 -23.606 1.00 95.69 480 MET A C 1
ATOM 3848 O O . MET A 1 480 ? 14.809 -17.409 -24.002 1.00 95.69 480 MET A O 1
ATOM 3852 N N . ARG A 1 481 ? 13.654 -16.380 -22.355 1.00 94.94 481 ARG A N 1
ATOM 3853 C CA . ARG A 1 481 ? 14.692 -16.503 -21.316 1.00 94.94 481 ARG A CA 1
ATOM 3854 C C . ARG A 1 481 ? 14.979 -17.950 -20.932 1.00 94.94 481 ARG A C 1
ATOM 3856 O O . ARG A 1 481 ? 16.139 -18.327 -20.825 1.00 94.94 481 ARG A O 1
ATOM 3863 N N . GLN A 1 482 ? 13.947 -18.765 -20.730 1.00 93.62 482 GLN A N 1
ATOM 3864 C CA . GLN A 1 482 ? 14.110 -20.185 -20.403 1.00 93.62 482 GLN A CA 1
ATOM 3865 C C . GLN A 1 482 ? 14.793 -20.958 -21.541 1.00 93.62 482 GLN A C 1
ATOM 3867 O O . GLN A 1 482 ? 15.586 -21.860 -21.282 1.00 93.62 482 GLN A O 1
ATOM 3872 N N . GLN A 1 483 ? 14.508 -20.600 -22.796 1.00 94.12 483 GLN A N 1
ATOM 3873 C CA . GLN A 1 483 ? 15.131 -21.205 -23.977 1.00 94.12 483 GLN A CA 1
ATOM 3874 C C . GLN A 1 483 ? 16.573 -20.726 -24.198 1.00 94.12 483 GLN A C 1
ATOM 3876 O O . GLN A 1 483 ? 17.392 -21.492 -24.701 1.00 94.12 483 GLN A O 1
ATOM 3881 N N . ASN A 1 484 ? 16.896 -19.491 -23.800 1.00 92.31 484 ASN A N 1
ATOM 3882 C CA . ASN A 1 484 ? 18.202 -18.862 -24.015 1.00 92.31 484 ASN A CA 1
ATOM 3883 C C . ASN A 1 484 ? 18.746 -18.243 -22.709 1.00 92.31 484 ASN A C 1
ATOM 3885 O O . ASN A 1 484 ? 18.904 -17.025 -22.621 1.00 92.31 484 ASN A O 1
ATOM 3889 N N . PRO A 1 485 ? 19.065 -19.053 -21.680 1.00 90.25 485 PRO A N 1
ATOM 3890 C CA . PRO A 1 485 ? 19.396 -18.553 -20.339 1.00 90.25 485 PRO A CA 1
ATOM 3891 C C . PRO A 1 485 ? 20.708 -17.757 -20.257 1.00 90.25 485 PRO A C 1
ATOM 3893 O O . PRO A 1 485 ? 20.956 -17.106 -19.249 1.00 90.25 485 PRO A O 1
ATOM 3896 N N . GLN A 1 486 ? 21.556 -17.817 -21.289 1.00 90.50 486 GLN A N 1
ATOM 3897 C CA . GLN A 1 486 ? 22.821 -17.073 -21.374 1.00 90.50 486 GLN A CA 1
ATOM 3898 C C . GLN A 1 486 ? 22.703 -15.784 -22.206 1.00 90.50 486 GLN A C 1
ATOM 3900 O O . GLN A 1 486 ? 23.687 -15.062 -22.362 1.00 90.50 486 GLN A O 1
ATOM 3905 N N . ASP A 1 487 ? 21.525 -15.488 -22.769 1.00 91.19 487 ASP A N 1
ATOM 3906 C CA . ASP A 1 487 ? 21.308 -14.255 -23.524 1.00 91.19 487 ASP A CA 1
ATOM 3907 C C . ASP A 1 487 ? 21.127 -13.073 -22.559 1.00 91.19 487 ASP A C 1
ATOM 3909 O O . ASP A 1 487 ? 20.043 -12.822 -22.022 1.00 91.19 487 ASP A O 1
ATOM 3913 N N . ALA A 1 488 ? 22.211 -12.318 -22.365 1.00 91.62 488 ALA A N 1
ATOM 3914 C CA . ALA A 1 488 ? 22.234 -11.129 -21.517 1.00 91.62 488 ALA A CA 1
ATOM 3915 C C . ALA A 1 488 ? 21.198 -10.071 -21.935 1.00 91.62 488 ALA A C 1
ATOM 3917 O O . ALA A 1 488 ? 20.719 -9.316 -21.092 1.00 91.62 488 ALA A O 1
ATOM 3918 N N . ARG A 1 489 ? 20.801 -10.025 -23.213 1.00 91.25 489 ARG A N 1
ATOM 3919 C CA . ARG A 1 489 ? 19.772 -9.094 -23.685 1.00 91.25 489 ARG A CA 1
ATOM 3920 C C . ARG A 1 489 ? 18.406 -9.461 -23.118 1.00 91.25 489 ARG A C 1
ATOM 3922 O O . ARG A 1 489 ? 17.678 -8.578 -22.679 1.00 91.25 489 ARG A O 1
ATOM 3929 N N . LEU A 1 490 ? 18.054 -10.747 -23.111 1.00 91.88 490 LEU A N 1
ATOM 3930 C CA . LEU A 1 490 ? 16.785 -11.218 -22.546 1.00 91.88 490 LEU A CA 1
ATOM 3931 C C . LEU A 1 490 ? 16.752 -11.066 -21.022 1.00 91.88 490 LEU A C 1
ATOM 3933 O O . LEU A 1 490 ? 15.698 -10.755 -20.467 1.00 91.88 490 LEU A O 1
ATOM 3937 N N . GLU A 1 491 ? 17.900 -11.231 -20.361 1.00 92.62 491 GLU A N 1
ATOM 3938 C CA . GLU A 1 491 ? 18.062 -10.918 -18.939 1.00 92.62 491 GLU A CA 1
ATOM 3939 C C . GLU A 1 491 ? 17.715 -9.451 -18.654 1.00 92.62 491 GLU A C 1
ATOM 3941 O O . GLU A 1 491 ? 16.850 -9.174 -17.821 1.00 92.62 491 GLU A O 1
ATOM 3946 N N . THR A 1 492 ? 18.333 -8.519 -19.389 1.00 91.50 492 THR A N 1
ATOM 3947 C CA . THR A 1 492 ? 18.062 -7.082 -19.255 1.00 91.50 492 THR A CA 1
ATOM 3948 C C . THR A 1 492 ? 16.603 -6.754 -19.550 1.00 91.50 492 THR A C 1
ATOM 3950 O O . THR A 1 492 ? 15.972 -6.081 -18.745 1.00 91.50 492 THR A O 1
ATOM 3953 N N . LEU A 1 493 ? 16.029 -7.279 -20.639 1.00 92.81 493 LEU A N 1
ATOM 3954 C CA . LEU A 1 493 ? 14.627 -7.022 -20.991 1.00 92.81 493 LEU A CA 1
ATOM 3955 C C . LEU A 1 493 ? 13.650 -7.453 -19.893 1.00 92.81 493 LEU A C 1
ATOM 3957 O O . LEU A 1 493 ? 12.662 -6.772 -19.637 1.00 92.81 493 LEU A O 1
ATOM 3961 N N . TRP A 1 494 ? 13.916 -8.579 -19.241 1.00 95.25 494 TRP A N 1
ATOM 3962 C CA . TRP A 1 494 ? 13.092 -9.067 -18.138 1.00 95.25 494 TRP A CA 1
ATOM 3963 C C . TRP A 1 494 ? 13.222 -8.213 -16.887 1.00 95.25 494 TRP A C 1
ATOM 3965 O O . TRP A 1 494 ? 12.209 -7.875 -16.275 1.00 95.25 494 TRP A O 1
ATOM 3975 N N . GLN A 1 495 ? 14.454 -7.843 -16.529 1.00 94.38 495 GLN A N 1
ATOM 3976 C CA . GLN A 1 495 ? 14.685 -6.953 -15.397 1.00 94.38 495 GLN A CA 1
ATOM 3977 C C . GLN A 1 495 ? 14.031 -5.590 -15.629 1.00 94.38 495 GLN A C 1
ATOM 3979 O O . GLN A 1 495 ? 13.336 -5.103 -14.743 1.00 94.38 495 GLN A O 1
ATOM 3984 N N . ASP A 1 496 ? 14.160 -5.029 -16.832 1.00 91.00 496 ASP A N 1
ATOM 3985 C CA . ASP A 1 496 ? 13.531 -3.764 -17.211 1.00 91.00 496 ASP A CA 1
ATOM 3986 C C . ASP A 1 496 ? 11.999 -3.856 -17.185 1.00 91.00 496 ASP A C 1
ATOM 3988 O O . ASP A 1 496 ? 11.336 -2.955 -16.666 1.00 91.00 496 ASP A O 1
ATOM 3992 N N . LEU A 1 497 ? 11.421 -4.950 -17.697 1.00 93.75 497 LEU A N 1
ATOM 3993 C CA . LEU A 1 497 ? 9.973 -5.159 -17.690 1.00 93.75 497 LEU A CA 1
ATOM 3994 C C . LEU A 1 497 ? 9.424 -5.231 -16.259 1.00 93.75 497 LEU A C 1
ATOM 3996 O O . LEU A 1 497 ? 8.449 -4.548 -15.949 1.00 93.75 497 LEU A O 1
ATOM 4000 N N . LEU A 1 498 ? 10.044 -6.015 -15.375 1.00 94.62 498 LEU A N 1
ATOM 4001 C CA . LEU A 1 498 ? 9.603 -6.125 -13.982 1.00 94.62 498 LEU A CA 1
ATOM 4002 C C . LEU A 1 498 ? 9.867 -4.839 -13.189 1.00 94.62 498 LEU A C 1
ATOM 4004 O O . LEU A 1 498 ? 9.007 -4.406 -12.422 1.00 94.62 498 LEU A O 1
ATOM 4008 N N . ALA A 1 499 ? 10.991 -4.161 -13.428 1.00 90.94 499 ALA A N 1
ATOM 4009 C CA . ALA A 1 499 ? 11.265 -2.851 -12.841 1.00 90.94 499 ALA A CA 1
ATOM 4010 C C . ALA A 1 499 ? 10.231 -1.799 -13.281 1.00 90.94 499 ALA A C 1
ATOM 4012 O O . ALA A 1 499 ? 9.823 -0.965 -12.472 1.00 90.94 499 ALA A O 1
ATOM 4013 N N . SER A 1 500 ? 9.733 -1.866 -14.525 1.00 89.88 500 SER A N 1
ATOM 4014 C CA . SER A 1 500 ? 8.693 -0.949 -15.024 1.00 89.88 500 SER A CA 1
ATOM 4015 C C . SER A 1 500 ? 7.382 -1.022 -14.232 1.00 89.88 500 SER A C 1
ATOM 4017 O O . SER A 1 500 ? 6.630 -0.048 -14.192 1.00 89.88 500 SER A O 1
ATOM 4019 N N . ILE A 1 501 ? 7.139 -2.147 -13.553 1.00 91.12 501 ILE A N 1
ATOM 4020 C CA . ILE A 1 501 ? 5.993 -2.359 -12.667 1.00 91.12 501 ILE A CA 1
ATOM 4021 C C . ILE A 1 501 ? 6.390 -2.446 -11.186 1.00 91.12 501 ILE A C 1
ATOM 4023 O O . ILE A 1 501 ? 5.580 -2.888 -10.380 1.00 91.12 501 ILE A O 1
ATOM 4027 N N . ARG A 1 502 ? 7.590 -1.969 -10.816 1.00 90.88 502 ARG A N 1
ATOM 4028 C CA . ARG A 1 502 ? 8.111 -1.905 -9.433 1.00 90.88 502 ARG A CA 1
ATOM 4029 C C . ARG A 1 502 ? 8.324 -3.271 -8.763 1.00 90.88 502 ARG A C 1
ATOM 4031 O O . ARG A 1 502 ? 8.102 -3.407 -7.565 1.00 90.88 502 ARG A O 1
ATOM 4038 N N . LEU A 1 503 ? 8.734 -4.274 -9.541 1.00 93.69 503 LEU A N 1
ATOM 4039 C CA . LEU A 1 503 ? 9.055 -5.632 -9.078 1.00 93.69 503 LEU A CA 1
ATOM 4040 C C . LEU A 1 503 ? 10.533 -5.995 -9.318 1.00 93.69 503 LEU A C 1
ATOM 4042 O O . LEU A 1 503 ? 10.873 -7.139 -9.624 1.00 93.69 503 LEU A O 1
ATOM 4046 N N . ASP A 1 504 ? 11.432 -5.016 -9.210 1.00 92.12 504 ASP A N 1
ATOM 4047 C CA . ASP A 1 504 ? 12.881 -5.204 -9.363 1.00 92.12 504 ASP A CA 1
ATOM 4048 C C . ASP A 1 504 ? 13.480 -6.151 -8.305 1.00 92.12 504 ASP A C 1
ATOM 4050 O O . ASP A 1 504 ? 14.440 -6.872 -8.590 1.00 92.12 504 ASP A O 1
ATOM 4054 N N . ASN A 1 505 ? 12.862 -6.225 -7.123 1.00 90.44 505 ASN A N 1
ATOM 4055 C CA . ASN A 1 505 ? 13.272 -7.082 -6.009 1.00 90.44 505 ASN A CA 1
ATOM 4056 C C . ASN A 1 505 ? 13.255 -8.586 -6.342 1.00 90.44 505 ASN A C 1
ATOM 4058 O O . ASN A 1 505 ? 14.074 -9.329 -5.805 1.00 90.44 505 ASN A O 1
ATOM 4062 N N . VAL A 1 506 ? 12.357 -9.031 -7.227 1.00 95.31 506 VAL A N 1
ATOM 4063 C CA . VAL A 1 506 ? 12.247 -10.435 -7.669 1.00 95.31 506 VAL A CA 1
ATOM 4064 C C . VAL A 1 506 ? 12.809 -10.665 -9.070 1.00 95.31 506 VAL A C 1
ATOM 4066 O O . VAL A 1 506 ? 12.857 -11.796 -9.541 1.00 95.31 506 VAL A O 1
ATOM 4069 N N . ALA A 1 507 ? 13.271 -9.621 -9.760 1.00 94.12 507 ALA A N 1
ATOM 4070 C CA . ALA A 1 507 ? 13.625 -9.719 -11.173 1.00 94.12 507 ALA A CA 1
ATOM 4071 C C . ALA A 1 507 ? 14.865 -10.580 -11.469 1.00 94.12 507 ALA A C 1
ATOM 4073 O O . ALA A 1 507 ? 15.042 -11.033 -12.600 1.00 94.12 507 ALA A O 1
ATOM 4074 N N . LYS A 1 508 ? 15.707 -10.813 -10.457 1.00 94.56 508 LYS A N 1
ATOM 4075 C CA . LYS A 1 508 ? 16.910 -11.659 -10.530 1.00 94.56 508 LYS A CA 1
ATOM 4076 C C . LYS A 1 508 ? 16.689 -13.077 -9.999 1.00 94.56 508 LYS A C 1
ATOM 4078 O O . LYS A 1 508 ? 17.616 -13.884 -10.024 1.00 94.56 508 LYS A O 1
ATOM 4083 N N . GLU A 1 509 ? 15.497 -13.371 -9.489 1.00 95.94 509 GLU A N 1
ATOM 4084 C CA . GLU A 1 509 ? 15.157 -14.699 -8.985 1.00 95.94 509 GLU A CA 1
ATOM 4085 C C . GLU A 1 509 ? 15.044 -15.699 -10.151 1.00 95.94 509 GLU A C 1
ATOM 4087 O O . GLU A 1 509 ? 14.663 -15.324 -11.266 1.00 95.94 509 GLU A O 1
ATOM 4092 N N . PRO A 1 510 ? 15.386 -16.981 -9.939 1.00 95.12 510 PRO A N 1
ATOM 4093 C CA . PRO A 1 510 ? 15.426 -17.956 -11.021 1.00 95.12 510 PRO A CA 1
ATOM 4094 C C . PRO A 1 510 ? 14.023 -18.243 -11.568 1.00 95.12 510 PRO A C 1
ATOM 4096 O O . PRO A 1 510 ? 13.102 -18.538 -10.806 1.00 95.12 510 PRO A O 1
ATOM 4099 N N . ILE A 1 511 ? 13.872 -18.238 -12.897 1.00 95.81 511 ILE A N 1
ATOM 4100 C CA . ILE A 1 511 ? 12.657 -18.731 -13.560 1.00 95.81 511 ILE A CA 1
ATOM 4101 C C . ILE A 1 511 ? 12.704 -20.257 -13.579 1.00 95.81 511 ILE A C 1
ATOM 4103 O O . ILE A 1 511 ? 13.512 -20.868 -14.282 1.00 95.81 511 ILE A O 1
ATOM 4107 N N . LEU A 1 512 ? 11.829 -20.879 -12.801 1.00 93.56 512 LEU A N 1
ATOM 4108 C CA . LEU A 1 512 ? 11.748 -22.323 -12.670 1.00 93.56 512 LEU A CA 1
ATOM 4109 C C . LEU A 1 512 ? 10.933 -22.888 -13.836 1.00 93.56 512 LEU A C 1
ATOM 4111 O O . LEU A 1 512 ? 9.919 -22.329 -14.246 1.00 93.56 512 LEU A O 1
ATOM 4115 N N . SER A 1 513 ? 11.418 -23.977 -14.424 1.00 79.25 513 SER A N 1
ATOM 4116 C CA . SER A 1 513 ? 10.700 -24.673 -15.493 1.00 79.25 513 SER A CA 1
ATOM 4117 C C . SER A 1 513 ? 9.740 -25.693 -14.891 1.00 79.25 513 SER A C 1
ATOM 4119 O O . SER A 1 513 ? 10.139 -26.434 -13.997 1.00 79.25 513 SER A O 1
ATOM 4121 N N . ASP A 1 514 ? 8.541 -25.823 -15.461 1.00 60.56 514 ASP A N 1
ATOM 4122 C CA . ASP A 1 514 ? 7.512 -26.812 -15.080 1.00 60.56 514 ASP A CA 1
ATOM 4123 C C . ASP A 1 514 ? 7.899 -28.276 -15.402 1.00 60.56 514 ASP A C 1
ATOM 4125 O O . ASP A 1 514 ? 7.045 -29.154 -15.536 1.00 60.56 514 ASP A O 1
ATOM 4129 N N . LYS A 1 515 ? 9.193 -28.577 -15.564 1.00 42.09 515 LYS A N 1
ATOM 4130 C CA . LYS A 1 515 ? 9.669 -29.939 -15.811 1.00 42.09 515 LYS A CA 1
ATOM 4131 C C . LYS A 1 515 ? 9.725 -30.724 -14.498 1.00 42.09 515 LYS A C 1
ATOM 4133 O O . LYS A 1 515 ? 10.804 -30.877 -13.939 1.00 42.09 515 LYS A O 1
ATOM 4138 N N . GLY A 1 516 ? 8.565 -31.258 -14.110 1.00 35.38 516 GLY A N 1
ATOM 4139 C CA . GLY A 1 516 ? 8.411 -32.460 -13.275 1.00 35.38 516 GLY A CA 1
ATOM 4140 C C . GLY A 1 516 ? 8.664 -32.280 -11.790 1.00 35.38 516 GLY A C 1
ATOM 4141 O O . GLY A 1 516 ? 9.849 -32.338 -11.389 1.00 35.38 516 GLY A O 1
#

Organism: NCBI:txid1085406

Secondary structure (DSSP, 8-state):
-HHHHHHHHHHHHHHHHHHHHHHHHHH-HHHHHHHHHHTSSSSB-HHHHHHHHHH-SB-TTS-B----TTHHHHHHTSTTEEEEETTEEEE-HHHHHHHHHHHHH-TTTHHHHHHHHHHHHHHHTTTGGG-S-HHHHHHHHHHHHHHHHHH-HHHHHHHHHHHHHTS-TT-HHHHHHHHHHHHHTTTTTGGGHHHHHHHHHHHHHHTT-HHHHHHHHTTT--TTS-EEETTEEEP--TTTS-------------------SSSSSSSHHHHTTTTTS--HHHHHHHHHHHH-----------PPPPPSSS----BSEE--TT-SSPP-SS-EEE-S-EEESSSS-EEEEEEE--SSPEEEEEE---SS-SS-EEEEEE-TTS-EEEEEEPPPPSS-EEEEEEPPTTSPPPPTT-EEEEEEEE--STTS-SPPEEEEEEEEE-PPPHHHHHHHHH--HHHHHHHHHHTTBHHHHHHHHHHHHHH-TT-HHHHHHHHHHHHHTT-GGGTTS-B-----

Sequence (516 aa):
MTRTATSSNEAKSKIAKRRIESFTKRFGEPHFYLACHAAFPLALTPDLLYHLWANFQQDVNSNLLNIPWIAVADLLLSNLCDEVGYELYEIDWAIRNELLNQLKDNPCFGQQRILELSNFLLAYMREQLNSSNPDIRDFAQAQKWTALAYAQPHEAAREIASSLASLNIENESEWLRLTSLIETLADPLAGYEPLLIYVRGMKTFVRGNVTEAKNFLNQVIDSKDEIKVAGVKLLIPDQLKAKAIPKISFKTKRHRWLIEVSLIVAVVGIGIVIWKQLNPTEFQQLWNSWLNPTPPQKISFNPPPPPKDPPPGGRVLGGAKRSSCYQVKTELTALVPFTQESATNINVWSLTTAAHPTFWFYIPYSQPFPFSVEFVLQDEQSYPIYQKAIALPKQPGIISISLPANAPSLAVDKQYRWFLAVYCDKDKQSVPVYVEGVVKRVNLDPTIAQELQKATSLQQFEIYAKHGIWHEALTILAQMRQQNPQDARLETLWQDLLASIRLDNVAKEPILSDKG

Foldseek 3Di:
DPPVVVVVLVVLLVVLVVQLVVLCVVPHQLLLVLLLLCLLFQKDALVRSLVSVVVPQFFPVRHGSPRDSCSSVSCCPGPQWDCLADRIIGGPLSNSVNSPVCQQPPPSHHLNNLLVSLVVLLVVLVVQCVDPDPVSVVSSVLRNLSSCLSNPVLVSFVVLQVVQQPDDLVPLVVLLVSLVSVCSSCVSNVVFVLSNLLSVLSNCVSVVNLPVSLVSNVVQQDPVRWHDTSRHTHDDDPSSRDDDPPPDDDDDDDDDDDDDDDPPPPPVVVVVVPVPDDDPVVCVVVVCCVVCVPPLPLQFQDADDADVPPGWAWFQFLDHPDALDDDFPGTKGWLFFWDDPDSRRIAGEAEAQWQKFKTKIFDRDAPPAPWWKKKFKAFPVRHTQDMDTDHGHRHTFMEMDIGDPPGGTADAQTKMKMKIWTANDRVSPTDTRMTIHMYHHHDDDVVLVVVCVPDDLVVVLSSCSHVRHPRSNLVSLLVVCVVPVPPVSSLVNQCSSSVSRPNNVRSPGDYDDPPD

InterPro domains:
  IPR010328 Protein of unknown function DUF928 [PF06051] (318-511)

Radius of gyration: 28.87 Å; chains: 1; bounding box: 78×69×79 Å

pLDDT: mean 84.89, std 18.9, range [25.17, 98.69]

=== Feature glossary ===
Each block in this record encodes a different view of the same protein. In brief:

Predicted aligned error. PAE(i, j) answers: if I align the predicted and true structures on residue i, how far off (in Å) do I expect residue j to be? A block-diagonal PAE matrix with low values on the blocks and high values off-diagonal is the signature of a multi-domain protein with confidently predicted domains but uncertain inter-domain orientation.

Contact-map, Ramachandran, and PAE plots. Plot images: a contact map (which residues are close in 3D, as an N×N binary image), a Ramachandran scatter (backbone torsion angles, revealing secondary-structure composition at a glance), and — for AlphaFold structures — a PAE heatmap (pairwise prediction confidence).

Backbone torsions (φ/ψ). φ (phi) and ψ (psi) are the two rotatable backbone dihedrals per residue: φ is the C(i-1)–N–Cα–C torsion, ψ is the N–Cα–C–N(i+1) torsion, both in degrees on (−180°, 180°]. α-helical residues cluster near (−60°, −45°); β-strand residues near (−120°, +130°). A Ramachandran plot is simply a scatter of (φ, ψ) for every residue.

Foldseek 3Di. A 3Di character summarizes, for each residue, the relative orientation of the Cα frame of its nearest spatial neighbor. Because it encodes fold topology rather than chemistry, 3Di alignments detect remote structural similarity that sequence alignment misses.

Radius of gyration, Cα contacts, bounding box. Three whole-structure scalars: the radius of gyration (RMS distance of Cα from centroid, in Å), the count of Cα–Cα contacts (pairs closer than 8 Å and separated by more than four residues in sequence — i.e. tertiary, not local, contacts), and the bounding-box dimensions. Together they distinguish compact globular folds from extended fibres or disordered chains.

Sequence. Sequence gives the chain of amino acids in standard one-letter code (A=alanine, C=cysteine, …, Y=tyrosine), read N→C. It is the only feature that is directly encoded by the gene; all structural features are derived from the folded form of this sequence.

mmCIF coordinates. Atomic coordinates in PDBx/mmCIF format — the same representation the Protein Data Bank distributes. Each line of the _atom_site loop places one backbone atom in Cartesian space (units: ångströms, origin: arbitrary).

Secondary structure (3-state, P-SEA). Three-state secondary structure (P-SEA) collapses the eight DSSP classes into helix (a), strand (b), and coil (c). P-SEA assigns these from Cα geometry alone — distances and angles — without requiring backbone oxygens, so it works on any Cα trace.

InterPro / GO / CATH / organism. Functional annotations link the protein to curated databases. InterPro entries identify conserved domains and families by matching the sequence against member-database signatures (Pfam, PROSITE, CDD, …). Gene Ontology (GO) terms describe molecular function, biological process, and cellular component in a controlled vocabulary. CATH places the structure in a hierarchical fold classification (Class/Architecture/Topology/Homologous-superfamily). The organism is the source species.

B-factor. B-factor (Debye–Waller factor) reflects atomic displacement in the crystal lattice. It is an experimental observable (units Å²), not a prediction; low values mean the atom is pinned down, high values mean it moves or is heterogeneous across the crystal.

Rendered structure images. Structure images are PyMOL renders from six orthogonal camera directions. Cartoon representation draws helices as coils and strands as arrows; sticks shows the backbone as bonds; surface shows the solvent-excluded envelope. Rainbow coloring maps sequence position to hue (blue→red, N→C); chain coloring assigns a distinct color per polypeptide.

Solvent-accessible surface area. Solvent-accessible surface area (SASA) is the area in Å² traced out by the centre of a 1.4 Å probe sphere (a water molecule) rolled over the protein's van der Waals surface (Shrake–Rupley / Lee–Richards construction). Buried residues have near-zero SASA; fully exposed residues can exceed 200 Å². The total SASA scales roughly with the number of surface residues.

Secondary structure (8-state, DSSP). The SS8 string is DSSP's per-residue secondary-structure call. α-helix (H) means an i→i+4 H-bond ladder; β-strand (E) means the residue participates in a β-sheet; 3₁₀ (G) and π (I) are tighter and wider helices; T/S are turns/bends; '-' is loop.

pLDDT. For AlphaFold models, the B-factor field carries pLDDT — the model's own estimate of local accuracy on a 0–100 scale. Regions with pLDDT<50 should be treated as essentially unmodeled; they often correspond to intrinsically disordered segments.

Nearest PDB structures. Nearest PDB neighbors are the top structural matches found by Foldseek when searching this structure against the entire Protein Data Bank. Each hit reports a TM-score (0 to 1; >0.5 almost always implies the same fold) and an E-value. These are *structural* homologs — they may share no detectable sequence similarity.